Protein AF-A0A9D2PGV9-F1 (afdb_monomer_lite)

Radius of gyration: 32.53 Å; chains: 1; bounding box: 82×82×86 Å

Organism: NCBI:txid2838462

Secondary structure (DSSP, 8-state):
------------------------GGGSS--S--EEEEEE--TT--GGGGGGGGGG-TTEEEEE---S---HHHHHHHHHHHHHHHHTT-SEEEEEEETHHHHHHHHHHTTS--S-EEEES----HHHHHHHHHHHHT--HHHHHHHSEEE-TTS-EEEHHHHHHHHHS-----S-EEEEEETT-SSS-HHHHHHHHHHTTEEEEEETT--SS--SHHHHHHHHHHHHHHHS-HHHHHHHTT--EEEE--GGGHHHHHHHHHHHHHHTTT-SS-----TTTSS-HHHHHHHHHTT-EEEEEETTEEEEEEEEES---GGGGGS--SS---GGGEEEEEEEEE-GGGTTSSHHHHHHHHHHHHHHHTT--EEEEEEETT-HHHHHHHHHTT-EEEEEEEEEETTTEEEEEEEEEEE--

pLDDT: mean 88.24, std 18.07, range [26.83, 98.62]

Structure (mmCIF, N/CA/C/O backbone):
data_AF-A0A9D2PGV9-F1
#
_entry.id   AF-A0A9D2PGV9-F1
#
loop_
_atom_site.group_PDB
_atom_site.id
_atom_site.type_symbol
_atom_site.label_atom_id
_atom_site.label_alt_id
_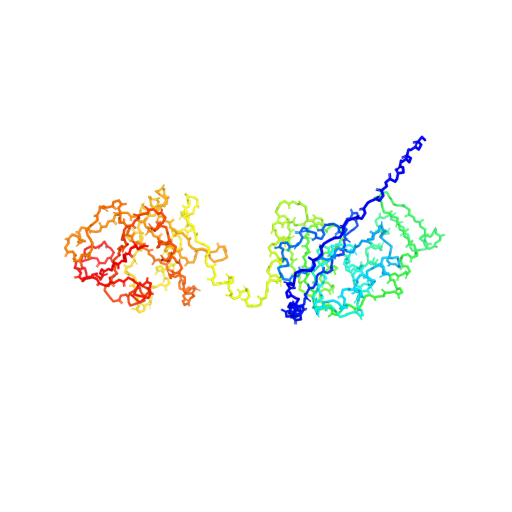atom_site.label_comp_id
_atom_site.label_asym_id
_atom_site.label_entity_id
_atom_site.label_seq_id
_atom_site.pdbx_PDB_ins_code
_atom_site.Cartn_x
_atom_site.Cartn_y
_atom_site.Cartn_z
_atom_site.occupancy
_atom_site.B_iso_or_equiv
_atom_site.auth_seq_id
_atom_site.auth_comp_id
_atom_site.auth_asym_id
_atom_site.auth_atom_id
_atom_site.pdbx_PDB_model_num
ATOM 1 N N . MET A 1 1 ? 49.518 -32.849 5.046 1.00 39.25 1 MET A N 1
ATOM 2 C CA . MET A 1 1 ? 49.726 -33.130 6.481 1.00 39.25 1 MET A CA 1
ATOM 3 C C . MET A 1 1 ? 48.412 -33.702 6.981 1.00 39.25 1 MET A C 1
ATOM 5 O O . MET A 1 1 ? 47.546 -32.975 7.444 1.00 39.25 1 MET A O 1
ATOM 9 N N . GLU A 1 2 ? 48.225 -34.984 6.690 1.00 28.61 2 GLU A N 1
ATOM 10 C CA . GLU A 1 2 ? 47.054 -35.781 7.049 1.00 28.61 2 GLU A CA 1
ATOM 11 C C . GLU A 1 2 ? 47.125 -36.158 8.531 1.00 28.61 2 GLU A C 1
ATOM 13 O O . GLU A 1 2 ? 48.219 -36.362 9.067 1.00 28.61 2 GLU A O 1
ATOM 18 N N . ARG A 1 3 ? 45.969 -36.295 9.181 1.00 29.06 3 ARG A N 1
ATOM 19 C CA . ARG A 1 3 ? 45.821 -37.140 10.369 1.00 29.06 3 ARG A CA 1
ATOM 20 C C . ARG A 1 3 ? 44.488 -37.876 10.301 1.00 29.06 3 ARG A C 1
ATOM 22 O O . ARG A 1 3 ? 43.450 -37.322 10.643 1.00 29.06 3 ARG A O 1
ATOM 29 N N . GLU A 1 4 ? 44.567 -39.131 9.878 1.00 28.28 4 GLU A N 1
ATOM 30 C CA . GLU A 1 4 ? 43.680 -40.199 10.332 1.00 28.28 4 GLU A CA 1
ATOM 31 C C . GLU A 1 4 ? 43.954 -40.510 11.813 1.00 28.28 4 GLU A C 1
ATOM 33 O O . GLU A 1 4 ? 45.106 -40.459 12.248 1.00 28.28 4 GLU A O 1
ATOM 38 N N . TYR A 1 5 ? 42.921 -40.913 12.558 1.00 28.92 5 TYR A N 1
ATOM 39 C CA . TYR A 1 5 ? 43.055 -41.859 13.670 1.00 28.92 5 TYR A CA 1
ATOM 40 C C . TYR A 1 5 ? 41.865 -42.831 13.674 1.00 28.92 5 TYR A C 1
ATOM 42 O O . TYR A 1 5 ? 40.708 -42.438 13.546 1.00 28.92 5 TYR A O 1
ATOM 50 N N . PHE A 1 6 ? 42.216 -44.111 13.790 1.00 28.41 6 PHE A N 1
ATOM 51 C CA . PHE A 1 6 ? 41.394 -45.319 13.734 1.00 28.41 6 PHE A CA 1
ATOM 52 C C . PHE A 1 6 ? 40.616 -45.621 15.037 1.00 28.41 6 PHE A C 1
ATOM 54 O O . PHE A 1 6 ? 41.119 -45.344 16.120 1.00 28.41 6 PHE A O 1
ATOM 61 N N . LEU A 1 7 ? 39.467 -46.305 14.860 1.00 26.83 7 LEU A N 1
ATOM 62 C CA . LEU A 1 7 ? 38.834 -47.405 15.638 1.00 26.83 7 LEU A CA 1
ATOM 63 C C . LEU A 1 7 ? 38.710 -47.284 17.179 1.00 26.83 7 LEU A C 1
ATOM 65 O O . LEU A 1 7 ? 39.669 -47.057 17.900 1.00 26.83 7 LEU A O 1
ATOM 69 N N . THR A 1 8 ? 37.564 -47.616 17.780 1.00 27.75 8 THR A N 1
ATOM 70 C CA . THR A 1 8 ? 37.134 -49.018 17.965 1.00 27.75 8 THR A CA 1
ATOM 71 C C . THR A 1 8 ? 35.694 -49.113 18.486 1.00 27.75 8 THR A C 1
ATOM 73 O O . THR A 1 8 ? 35.186 -48.242 19.184 1.00 27.75 8 THR A O 1
ATOM 76 N N . THR A 1 9 ? 35.056 -50.213 18.099 1.00 29.92 9 THR A N 1
ATOM 77 C CA . THR A 1 9 ? 33.737 -50.716 18.486 1.00 29.92 9 THR A CA 1
ATOM 78 C C . THR A 1 9 ? 33.692 -51.228 19.922 1.00 29.92 9 THR A C 1
ATOM 80 O O . THR A 1 9 ? 34.588 -51.977 20.293 1.00 29.92 9 THR A O 1
ATOM 83 N N . ASP A 1 10 ? 32.579 -51.007 20.627 1.00 29.39 10 ASP A N 1
ATOM 84 C CA . ASP A 1 10 ? 32.084 -51.960 21.625 1.00 29.39 10 ASP A CA 1
ATOM 85 C C . ASP A 1 10 ? 30.551 -52.021 21.626 1.00 29.39 10 ASP A C 1
ATOM 87 O O . ASP A 1 10 ? 29.846 -51.013 21.672 1.00 29.39 10 ASP A O 1
ATOM 91 N N . ARG A 1 11 ? 30.047 -53.255 21.523 1.00 30.45 11 ARG A N 1
ATOM 92 C CA . ARG A 1 11 ? 28.639 -53.638 21.653 1.00 30.45 11 ARG A CA 1
ATOM 93 C C . ARG A 1 11 ? 28.336 -53.900 23.123 1.00 30.45 11 ARG A C 1
ATOM 95 O O . ARG A 1 11 ? 28.964 -54.780 23.700 1.00 30.45 11 ARG A O 1
ATOM 102 N N . ILE A 1 12 ? 27.274 -53.303 23.656 1.00 32.81 12 ILE A N 1
ATOM 103 C CA . ILE A 1 12 ? 26.485 -53.898 24.744 1.00 32.81 12 ILE A CA 1
ATOM 104 C C . ILE A 1 12 ? 25.011 -53.622 24.434 1.00 32.81 12 ILE A C 1
ATOM 106 O O . ILE A 1 12 ? 24.613 -52.472 24.282 1.00 32.81 12 ILE A O 1
ATOM 110 N N . GLY A 1 13 ? 24.222 -54.685 24.283 1.00 29.33 13 GLY A N 1
ATOM 111 C CA . GLY A 1 13 ? 22.770 -54.608 24.142 1.00 29.33 13 GLY A CA 1
ATOM 112 C C . GLY A 1 13 ? 22.068 -54.885 25.467 1.00 29.33 13 GLY A C 1
ATOM 113 O O . GLY A 1 13 ? 22.537 -55.731 26.218 1.00 29.33 13 GLY A O 1
ATOM 114 N N . PHE A 1 14 ? 20.943 -54.207 25.695 1.00 30.12 14 PHE A N 1
ATOM 115 C CA . PHE A 1 14 ? 19.831 -54.571 26.587 1.00 30.12 14 PHE A CA 1
ATOM 116 C C . PHE A 1 14 ? 18.592 -53.826 26.048 1.00 30.12 14 PHE A C 1
ATOM 118 O O . PHE A 1 14 ? 18.640 -52.618 25.856 1.00 30.12 14 PHE A O 1
ATOM 125 N N . SER A 1 15 ? 17.669 -54.557 25.417 1.00 30.33 15 SER A N 1
ATOM 126 C CA . SER A 1 15 ? 16.340 -54.937 25.937 1.00 30.33 15 SER A CA 1
ATOM 127 C C . SER A 1 15 ? 15.277 -53.835 25.824 1.00 30.33 15 SER A C 1
ATOM 129 O O . SER A 1 15 ? 15.191 -52.953 26.666 1.00 30.33 15 SER A O 1
ATOM 131 N N . ASP A 1 16 ? 14.504 -53.942 24.740 1.00 32.88 16 ASP A N 1
ATOM 132 C CA . ASP A 1 16 ? 13.035 -53.913 24.670 1.00 32.88 16 ASP A CA 1
ATOM 133 C C . ASP A 1 16 ? 12.286 -53.161 25.787 1.00 32.88 16 ASP A C 1
ATOM 135 O O . ASP A 1 16 ? 12.111 -53.689 26.881 1.00 32.88 16 ASP A O 1
ATOM 139 N N . GLU A 1 17 ? 11.746 -51.982 25.465 1.00 30.89 17 GLU A N 1
ATOM 140 C CA . GLU A 1 17 ? 10.467 -51.549 26.023 1.00 30.89 17 GLU A CA 1
ATOM 141 C C . GLU A 1 17 ? 9.723 -50.632 25.038 1.00 30.89 17 GLU A C 1
ATOM 143 O O . GLU A 1 17 ? 10.207 -49.599 24.579 1.00 30.89 17 GLU A O 1
ATOM 148 N N . ARG A 1 18 ? 8.534 -51.113 24.679 1.00 36.41 18 ARG A N 1
ATOM 149 C CA . ARG A 1 18 ? 7.524 -50.559 23.777 1.00 36.41 18 ARG A CA 1
ATOM 150 C C . ARG A 1 18 ? 7.248 -49.081 24.040 1.00 36.41 18 ARG A C 1
ATOM 152 O O . ARG A 1 18 ? 6.851 -48.736 25.147 1.00 36.41 18 ARG A O 1
ATOM 159 N N . LEU A 1 19 ? 7.257 -48.271 22.986 1.00 32.19 19 LEU A N 1
ATOM 160 C CA . LEU A 1 19 ? 6.469 -47.042 22.919 1.00 32.19 19 LEU A CA 1
ATOM 161 C C . LEU A 1 19 ? 5.886 -46.905 21.510 1.00 32.19 19 LEU A C 1
ATOM 163 O O . LEU A 1 19 ? 6.586 -47.068 20.512 1.00 32.19 19 LEU A O 1
ATOM 167 N N . ASN A 1 20 ? 4.570 -46.699 21.491 1.00 30.77 20 ASN A N 1
ATOM 168 C CA . ASN A 1 20 ? 3.697 -46.548 20.335 1.00 30.77 20 ASN A CA 1
ATOM 169 C C . ASN A 1 20 ? 4.327 -45.705 19.227 1.00 30.77 20 ASN A C 1
ATOM 171 O O . ASN A 1 20 ? 4.682 -44.550 19.441 1.00 30.77 20 ASN A O 1
ATOM 175 N N . THR A 1 21 ? 4.368 -46.267 18.023 1.00 30.58 21 THR A N 1
ATOM 176 C CA . THR A 1 21 ? 4.355 -45.471 16.798 1.00 30.58 21 THR A CA 1
ATOM 177 C C . THR A 1 21 ? 2.890 -45.247 16.455 1.00 30.58 21 THR A C 1
ATOM 179 O O . THR A 1 21 ? 2.286 -46.013 15.709 1.00 30.58 21 THR A O 1
ATOM 182 N N . ASP A 1 22 ? 2.301 -44.223 17.073 1.00 31.67 22 ASP A N 1
ATOM 183 C CA . ASP A 1 22 ? 1.166 -43.557 16.450 1.00 31.67 22 ASP A CA 1
ATOM 184 C C . ASP A 1 22 ? 1.729 -42.950 15.162 1.00 31.67 22 ASP A C 1
ATOM 186 O O . ASP A 1 22 ? 2.581 -42.059 15.187 1.00 31.67 22 ASP A O 1
ATOM 190 N N . LEU A 1 23 ? 1.364 -43.577 14.044 1.00 36.91 23 LEU A N 1
ATOM 191 C CA . LEU A 1 23 ? 1.584 -43.057 12.708 1.00 36.91 23 LEU A CA 1
ATOM 192 C C . LEU A 1 23 ? 0.941 -41.676 12.680 1.00 36.91 23 LEU A C 1
ATOM 194 O O . LEU A 1 23 ? -0.271 -41.532 12.821 1.00 36.91 23 LEU A O 1
ATOM 198 N N . ASP A 1 24 ? 1.802 -40.675 12.603 1.00 33.28 24 ASP A N 1
ATOM 199 C CA . ASP A 1 24 ? 1.433 -39.281 12.520 1.00 33.28 24 ASP A CA 1
ATOM 200 C C . ASP A 1 24 ? 0.812 -39.029 11.139 1.00 33.28 24 ASP A C 1
ATOM 202 O O . ASP A 1 24 ? 1.490 -38.660 10.182 1.00 33.28 24 ASP A O 1
ATOM 206 N N . ASP A 1 25 ? -0.498 -39.263 11.048 1.00 34.81 25 ASP A N 1
ATOM 207 C CA . ASP A 1 25 ? -1.384 -38.860 9.948 1.00 34.81 25 ASP A CA 1
ATOM 208 C C . ASP A 1 25 ? -1.527 -37.317 9.850 1.00 34.81 25 ASP A C 1
ATOM 210 O O . ASP A 1 25 ? -2.431 -36.811 9.190 1.00 34.81 25 ASP A O 1
ATOM 214 N N . SER A 1 26 ? -0.639 -36.520 10.466 1.00 34.84 26 SER A N 1
ATOM 215 C CA . SER A 1 26 ? -0.667 -35.049 10.372 1.00 34.84 26 SER A CA 1
ATOM 216 C C . SER A 1 26 ? 0.062 -34.463 9.154 1.00 34.84 26 SER A C 1
ATOM 218 O O . SER A 1 26 ? 0.102 -33.243 8.986 1.00 34.84 26 SER A O 1
ATOM 220 N N . ALA A 1 27 ? 0.590 -35.294 8.248 1.00 36.31 27 ALA A N 1
ATOM 221 C CA . ALA A 1 27 ? 1.218 -34.818 7.010 1.00 36.31 27 ALA A CA 1
ATOM 222 C C . ALA A 1 27 ? 0.226 -34.526 5.859 1.00 36.31 27 ALA A C 1
ATOM 224 O O . ALA A 1 27 ? 0.633 -33.944 4.853 1.00 36.31 27 ALA A O 1
ATOM 225 N N . GLU A 1 28 ? -1.059 -34.877 5.991 1.00 33.69 28 GLU A N 1
ATOM 226 C CA . GLU A 1 28 ? -2.076 -34.671 4.939 1.00 33.69 28 GLU A CA 1
ATOM 227 C C . GLU A 1 28 ? -3.104 -33.564 5.243 1.00 33.69 28 GLU A C 1
ATOM 229 O O . GLU A 1 28 ? -4.030 -33.353 4.465 1.00 33.69 28 GLU A O 1
ATOM 234 N N . GLU A 1 29 ? -2.907 -32.765 6.298 1.00 35.41 29 GLU A N 1
ATOM 235 C CA . GLU A 1 29 ? -3.833 -31.681 6.680 1.00 35.41 29 GLU A CA 1
ATOM 236 C C . GLU A 1 29 ? -3.207 -30.271 6.609 1.00 35.41 29 GLU A C 1
ATOM 238 O O . GLU A 1 29 ? -3.432 -29.410 7.458 1.00 35.41 29 GLU A O 1
ATOM 243 N N . GLN A 1 30 ? -2.420 -29.998 5.557 1.00 40.44 30 GLN A N 1
ATOM 244 C CA . GLN A 1 30 ? -1.922 -28.644 5.247 1.00 40.44 30 GLN A CA 1
ATOM 245 C C . GLN A 1 30 ? -1.895 -28.288 3.745 1.00 40.44 30 GLN A C 1
ATOM 247 O O . GLN A 1 30 ? -1.122 -27.430 3.323 1.00 40.44 30 GLN A O 1
ATOM 252 N N . SER A 1 31 ? -2.761 -28.877 2.911 1.00 37.41 31 SER A N 1
ATOM 253 C CA . SER A 1 31 ? -2.925 -28.445 1.509 1.00 37.41 31 SER A CA 1
ATOM 254 C C . SER A 1 31 ? -3.973 -27.329 1.346 1.00 37.41 31 SER A C 1
ATOM 256 O O . SER A 1 31 ? -4.848 -27.397 0.480 1.00 37.41 31 SER A O 1
ATOM 258 N N . ALA A 1 32 ? -3.896 -26.279 2.166 1.00 48.00 32 ALA A N 1
ATOM 259 C CA . ALA A 1 32 ? -4.418 -24.988 1.727 1.00 48.00 32 ALA A CA 1
ATOM 260 C C . ALA A 1 32 ? -3.487 -24.512 0.600 1.00 48.00 32 ALA A C 1
ATOM 262 O O . ALA A 1 32 ? -2.272 -24.483 0.797 1.00 48.00 32 ALA A O 1
ATOM 263 N N . GLY A 1 33 ? -4.030 -24.246 -0.592 1.00 62.84 33 GLY A N 1
ATOM 264 C CA . GLY A 1 33 ? -3.254 -23.895 -1.783 1.00 62.84 33 GLY A CA 1
ATOM 265 C C . GLY A 1 33 ? -2.183 -22.852 -1.479 1.00 62.84 33 GLY A C 1
ATOM 266 O O . GLY A 1 33 ? -2.503 -21.735 -1.085 1.00 62.84 33 GLY A O 1
ATOM 267 N N . ARG A 1 34 ? -0.909 -23.237 -1.598 1.00 87.00 34 ARG A N 1
ATOM 268 C CA . ARG A 1 34 ? 0.209 -22.319 -1.384 1.00 87.00 34 ARG A CA 1
ATOM 269 C C . ARG A 1 34 ? 0.316 -21.371 -2.573 1.00 87.00 34 ARG A C 1
ATOM 271 O O . ARG A 1 34 ? 0.184 -21.811 -3.718 1.00 87.00 34 ARG A O 1
ATOM 278 N N . ASN A 1 35 ? 0.633 -20.112 -2.293 1.00 93.44 35 ASN A N 1
ATOM 279 C CA . ASN A 1 35 ? 0.838 -19.074 -3.298 1.00 93.44 35 ASN A CA 1
ATOM 280 C C . ASN A 1 35 ? 2.314 -18.680 -3.333 1.00 93.44 35 ASN A C 1
ATOM 282 O O . ASN A 1 35 ? 2.973 -18.677 -2.289 1.00 93.44 35 ASN A O 1
ATOM 286 N N . ALA A 1 36 ? 2.828 -18.327 -4.508 1.00 96.19 36 ALA A N 1
ATOM 287 C CA . ALA A 1 36 ? 4.195 -17.848 -4.654 1.00 96.19 36 ALA A CA 1
ATOM 288 C C . ALA A 1 36 ? 4.289 -16.571 -5.482 1.00 96.19 36 ALA A C 1
ATOM 290 O O . ALA A 1 36 ? 3.494 -16.334 -6.386 1.00 96.19 36 ALA A O 1
ATOM 291 N N . VAL A 1 37 ? 5.295 -15.763 -5.167 1.00 97.50 37 VAL A N 1
ATOM 292 C CA . VAL A 1 37 ? 5.731 -14.636 -5.981 1.00 97.50 37 VAL A CA 1
ATOM 293 C C . VAL A 1 37 ? 7.115 -14.946 -6.532 1.00 97.50 37 VAL A C 1
ATOM 295 O O . VAL A 1 37 ? 8.057 -15.157 -5.764 1.00 97.50 37 VAL A O 1
ATOM 298 N N . LEU A 1 38 ? 7.263 -14.937 -7.854 1.00 98.25 38 LEU A N 1
ATOM 299 C CA . LEU A 1 38 ? 8.574 -14.945 -8.498 1.00 98.25 38 LEU A CA 1
ATOM 300 C C . LEU A 1 38 ? 9.091 -13.513 -8.618 1.00 98.25 38 LEU A C 1
ATOM 302 O O . LEU A 1 38 ? 8.429 -12.663 -9.208 1.00 98.25 38 LEU A O 1
ATOM 306 N N . TYR A 1 39 ? 10.284 -13.255 -8.090 1.00 98.50 39 TYR A N 1
ATOM 307 C CA . TYR A 1 39 ? 10.971 -11.976 -8.223 1.00 98.50 39 TYR A CA 1
ATOM 308 C C . TYR A 1 39 ? 12.064 -12.042 -9.293 1.00 98.50 39 TYR A C 1
ATOM 310 O O . TYR A 1 39 ? 12.967 -12.879 -9.213 1.00 98.50 39 TYR A O 1
ATOM 318 N N . ILE A 1 40 ? 11.993 -11.136 -10.268 1.00 98.56 40 ILE A N 1
ATOM 319 C CA . ILE A 1 40 ? 12.928 -11.021 -11.392 1.00 98.56 40 ILE A CA 1
ATOM 320 C C . ILE A 1 40 ? 13.596 -9.641 -11.314 1.00 98.56 40 ILE A C 1
ATOM 322 O O . ILE A 1 40 ? 12.941 -8.603 -11.440 1.00 98.56 40 ILE A O 1
ATOM 326 N N . HIS A 1 41 ? 14.900 -9.627 -11.045 1.00 97.12 41 HIS A N 1
ATOM 327 C CA . HIS A 1 41 ? 15.623 -8.409 -10.683 1.00 97.12 41 HIS A CA 1
ATOM 328 C C . HIS A 1 41 ? 15.999 -7.528 -11.886 1.00 97.12 41 HIS A C 1
ATOM 330 O O . HIS A 1 41 ? 16.007 -7.945 -13.042 1.00 97.12 41 HIS A O 1
ATOM 336 N N . GLY A 1 42 ? 16.332 -6.270 -11.608 1.00 95.06 42 GLY A N 1
ATOM 337 C CA . GLY A 1 42 ? 16.858 -5.357 -12.621 1.00 95.06 42 GLY A CA 1
ATOM 338 C C . GLY A 1 42 ? 18.336 -5.601 -12.934 1.00 95.06 42 GLY A C 1
ATOM 339 O O . GLY A 1 42 ? 19.002 -6.434 -12.310 1.00 95.06 42 GLY A O 1
ATOM 340 N N . LYS A 1 43 ? 18.859 -4.805 -13.869 1.00 91.81 43 LYS A N 1
ATOM 341 C CA . LYS A 1 43 ? 20.279 -4.784 -14.219 1.00 91.81 43 LYS A CA 1
ATOM 342 C C . LYS A 1 43 ? 21.114 -4.399 -12.997 1.00 91.81 43 LYS A C 1
ATOM 344 O O . LYS A 1 43 ? 20.806 -3.417 -12.324 1.00 91.81 43 LYS A O 1
ATOM 349 N N . GLY A 1 44 ? 22.161 -5.174 -12.712 1.00 89.94 44 GLY A N 1
ATOM 350 C CA . GLY A 1 44 ? 23.019 -4.982 -11.534 1.00 89.94 44 GLY A CA 1
ATOM 351 C C . GLY A 1 44 ? 22.370 -5.342 -10.190 1.00 89.94 44 GLY A C 1
ATOM 352 O O . GLY A 1 44 ? 23.003 -5.147 -9.153 1.00 89.94 44 GLY A O 1
ATOM 353 N N . GLY A 1 45 ? 21.134 -5.851 -10.203 1.00 91.62 45 GLY A N 1
ATOM 354 C CA . GLY A 1 45 ? 20.444 -6.355 -9.019 1.00 91.62 45 GLY A CA 1
ATOM 355 C C . GLY A 1 45 ? 20.793 -7.808 -8.696 1.00 91.62 45 GLY A C 1
ATOM 356 O O . GLY A 1 45 ? 21.694 -8.406 -9.285 1.00 91.62 45 GLY A O 1
ATOM 357 N N . SER A 1 46 ? 20.060 -8.389 -7.747 1.00 94.25 46 SER A N 1
ATOM 358 C CA . SER A 1 46 ? 20.237 -9.783 -7.329 1.00 94.25 46 SER A CA 1
ATOM 359 C C . SER A 1 46 ? 18.919 -10.428 -6.918 1.00 94.25 46 SER A C 1
ATOM 361 O O . SER A 1 46 ? 18.038 -9.775 -6.358 1.00 94.25 46 SER A O 1
ATOM 363 N N . HIS A 1 47 ? 18.819 -11.748 -7.091 1.00 95.25 47 HIS A N 1
ATOM 364 C CA . HIS A 1 47 ? 17.716 -12.556 -6.569 1.00 95.25 47 HIS A CA 1
ATOM 365 C C . HIS A 1 47 ? 17.473 -12.360 -5.061 1.00 95.25 47 HIS A C 1
ATOM 367 O O . HIS A 1 47 ? 16.343 -12.506 -4.600 1.00 95.25 47 HIS A O 1
ATOM 373 N N . LEU A 1 48 ? 18.508 -12.000 -4.291 1.00 94.81 48 LEU A N 1
ATOM 374 C CA . LEU A 1 48 ? 18.415 -11.756 -2.848 1.00 94.81 48 LEU A CA 1
ATOM 375 C C . LEU A 1 48 ? 17.555 -10.537 -2.495 1.00 94.81 48 LEU A C 1
ATOM 377 O O . LEU A 1 48 ? 16.991 -10.479 -1.402 1.00 94.81 48 LEU A O 1
ATOM 381 N N . GLU A 1 49 ? 17.407 -9.583 -3.416 1.00 93.62 49 GLU A N 1
ATOM 382 C CA . GLU A 1 49 ? 16.543 -8.416 -3.223 1.00 93.62 49 GLU A CA 1
ATOM 383 C C . GLU A 1 49 ? 15.073 -8.806 -3.058 1.00 93.62 49 GLU A C 1
ATOM 385 O O . GLU A 1 49 ? 14.314 -8.036 -2.477 1.00 93.62 49 GLU A O 1
ATOM 390 N N . ALA A 1 50 ? 14.678 -10.011 -3.488 1.00 94.06 50 ALA A N 1
ATOM 391 C CA . ALA A 1 50 ? 13.352 -10.571 -3.249 1.00 94.06 50 ALA A CA 1
ATOM 392 C C . ALA A 1 50 ? 12.910 -10.412 -1.783 1.00 94.06 50 ALA A C 1
ATOM 394 O O . ALA A 1 50 ? 11.754 -10.096 -1.504 1.00 94.06 50 ALA A O 1
ATOM 395 N N . GLU A 1 51 ? 13.839 -10.563 -0.834 1.00 91.50 51 GLU A N 1
ATOM 396 C CA . GLU A 1 51 ? 13.541 -10.512 0.597 1.00 91.50 51 GLU A CA 1
ATOM 397 C C . GLU A 1 51 ? 12.944 -9.168 1.042 1.00 91.50 51 GLU A C 1
ATOM 399 O O . GLU A 1 51 ? 12.100 -9.131 1.941 1.00 91.50 51 GLU A O 1
ATOM 404 N N . GLN A 1 52 ? 13.294 -8.060 0.378 1.00 90.88 52 GLN A N 1
ATOM 405 C CA . GLN A 1 52 ? 12.771 -6.738 0.737 1.00 90.88 52 GLN A CA 1
ATOM 406 C C . GLN A 1 52 ? 11.249 -6.633 0.547 1.00 90.88 52 GLN A C 1
ATOM 408 O O . GLN A 1 52 ? 10.586 -5.852 1.236 1.00 90.88 52 GLN A O 1
ATOM 413 N N . TYR A 1 53 ? 10.692 -7.446 -0.354 1.00 92.12 53 TYR A N 1
ATOM 414 C CA . TYR A 1 53 ? 9.275 -7.461 -0.700 1.00 92.12 53 TYR A CA 1
ATOM 415 C C . TYR A 1 53 ? 8.453 -8.429 0.151 1.00 92.12 53 TYR A C 1
ATOM 417 O O . TYR A 1 53 ? 7.224 -8.334 0.152 1.00 92.12 53 TYR A O 1
ATOM 425 N N . ARG A 1 54 ? 9.094 -9.320 0.926 1.00 91.00 54 ARG A N 1
ATOM 426 C CA . ARG A 1 54 ? 8.402 -10.339 1.737 1.00 91.00 54 ARG A CA 1
ATOM 427 C C . ARG A 1 54 ? 7.359 -9.721 2.669 1.00 91.00 54 ARG A C 1
ATOM 429 O O . ARG A 1 54 ? 6.234 -10.200 2.759 1.00 91.00 54 ARG A O 1
ATOM 436 N N . LYS A 1 55 ? 7.703 -8.601 3.312 1.00 88.19 55 LYS A N 1
ATOM 437 C CA . LYS A 1 55 ? 6.810 -7.846 4.214 1.00 88.19 55 LYS A CA 1
ATOM 438 C C . LYS A 1 55 ? 5.541 -7.298 3.533 1.00 88.19 55 LYS A C 1
ATOM 440 O O . LYS A 1 55 ? 4.609 -6.911 4.236 1.00 88.19 55 LYS A O 1
ATOM 445 N N . ASN A 1 56 ? 5.528 -7.215 2.201 1.00 91.00 56 ASN A N 1
ATOM 446 C CA . ASN A 1 56 ? 4.423 -6.684 1.401 1.00 91.00 56 ASN A CA 1
ATOM 447 C C . ASN A 1 56 ? 3.586 -7.794 0.737 1.00 91.00 56 ASN A C 1
ATOM 449 O O . ASN A 1 56 ? 2.562 -7.474 0.147 1.00 91.00 56 ASN A O 1
ATOM 453 N N . CYS A 1 57 ? 3.993 -9.066 0.842 1.00 90.19 57 CYS A N 1
ATOM 454 C CA . CYS A 1 57 ? 3.328 -10.207 0.199 1.00 90.19 57 CYS A CA 1
ATOM 455 C C . CYS A 1 57 ? 2.874 -11.250 1.247 1.00 90.19 57 CYS A C 1
ATOM 457 O O . CYS A 1 57 ? 3.376 -12.377 1.253 1.00 90.19 57 CYS A O 1
ATOM 459 N N . PRO A 1 58 ? 1.988 -10.891 2.200 1.00 86.75 58 PRO A N 1
ATOM 460 C CA . PRO A 1 58 ? 1.519 -11.837 3.210 1.00 86.75 58 PRO A CA 1
ATOM 461 C C . PRO A 1 58 ? 0.793 -13.017 2.551 1.00 86.75 58 PRO A C 1
ATOM 463 O O . PRO A 1 58 ? 0.008 -12.836 1.627 1.00 86.75 58 PRO A O 1
ATOM 466 N N . GLY A 1 59 ? 1.061 -14.237 3.020 1.00 87.94 59 GLY A N 1
ATOM 467 C CA . GLY A 1 59 ? 0.454 -15.452 2.460 1.00 87.94 59 GLY A CA 1
ATOM 468 C C . GLY A 1 59 ? 1.100 -15.967 1.168 1.00 87.94 59 GLY A C 1
ATOM 469 O O . GLY A 1 59 ? 0.613 -16.949 0.613 1.00 87.94 59 GLY A O 1
ATOM 470 N N . PHE A 1 60 ? 2.197 -15.352 0.716 1.00 92.62 60 PHE A N 1
ATOM 471 C CA . PHE A 1 60 ? 2.987 -15.818 -0.420 1.00 92.62 60 PHE A CA 1
ATOM 472 C C . PHE A 1 60 ? 4.400 -16.226 0.004 1.00 92.62 60 PHE A C 1
ATOM 474 O O . PHE A 1 60 ? 5.066 -15.526 0.773 1.00 92.62 60 PHE A O 1
ATOM 481 N N . ASP A 1 61 ? 4.893 -17.320 -0.570 1.00 95.31 61 ASP A N 1
ATOM 482 C CA . ASP A 1 61 ? 6.322 -17.618 -0.593 1.00 95.31 61 ASP A CA 1
ATOM 483 C C . ASP A 1 61 ? 6.996 -16.778 -1.686 1.00 95.31 61 ASP A C 1
ATOM 485 O O . ASP A 1 61 ? 6.502 -16.696 -2.807 1.00 95.31 61 ASP A O 1
ATOM 489 N N . ILE A 1 62 ? 8.131 -16.142 -1.388 1.00 95.62 62 ILE A N 1
ATOM 490 C CA . ILE A 1 62 ? 8.854 -15.327 -2.373 1.00 95.62 62 ILE A CA 1
ATOM 491 C C . ILE A 1 62 ? 10.101 -16.050 -2.879 1.00 95.62 62 ILE A C 1
ATOM 493 O O . ILE A 1 62 ? 10.899 -16.564 -2.091 1.00 95.62 62 ILE A O 1
ATOM 497 N N . ILE A 1 63 ? 10.253 -16.095 -4.202 1.00 97.88 63 ILE A N 1
ATOM 498 C CA . ILE A 1 63 ? 11.305 -16.833 -4.899 1.00 97.88 63 ILE A CA 1
ATOM 499 C C . ILE A 1 63 ? 12.055 -15.858 -5.805 1.00 97.88 63 ILE A C 1
ATOM 501 O O . ILE A 1 63 ? 11.539 -15.444 -6.840 1.00 97.88 63 ILE A O 1
ATOM 505 N N . GLY A 1 64 ? 13.279 -15.491 -5.430 1.00 97.62 64 GLY A N 1
ATOM 506 C CA . GLY A 1 64 ? 14.167 -14.731 -6.308 1.00 97.62 64 GLY A CA 1
ATOM 507 C C . GLY A 1 64 ? 14.743 -15.618 -7.410 1.00 97.62 64 GLY A C 1
ATOM 508 O O . GLY A 1 64 ? 15.290 -16.682 -7.116 1.00 97.62 64 GLY A O 1
ATOM 509 N N . VAL A 1 65 ? 14.645 -15.185 -8.668 1.00 97.62 65 VAL A N 1
ATOM 510 C CA . VAL A 1 65 ? 15.283 -15.873 -9.797 1.00 97.62 65 VAL A CA 1
ATOM 511 C C . VAL A 1 65 ? 16.738 -15.428 -9.900 1.00 97.62 65 VAL A C 1
ATOM 513 O O . VAL A 1 65 ? 17.013 -14.252 -10.107 1.00 97.62 65 VAL A O 1
ATOM 516 N N . ASP A 1 66 ? 17.658 -16.378 -9.758 1.00 95.69 66 ASP A N 1
ATOM 517 C CA . ASP A 1 66 ? 19.098 -16.128 -9.809 1.00 95.69 66 ASP A CA 1
ATOM 518 C C . ASP A 1 66 ? 19.648 -16.272 -11.231 1.00 95.69 66 ASP A C 1
ATOM 520 O O . ASP A 1 66 ? 19.708 -17.387 -11.755 1.00 95.69 66 ASP A O 1
ATOM 524 N N . TYR A 1 67 ? 20.035 -15.159 -11.853 1.00 94.44 67 TYR A N 1
ATOM 525 C CA . TYR A 1 67 ? 20.770 -15.123 -13.118 1.00 94.44 67 TYR A CA 1
ATOM 526 C C . TYR A 1 67 ? 21.873 -14.061 -13.061 1.00 94.44 67 TYR A C 1
ATOM 528 O O . TYR A 1 67 ? 21.736 -13.029 -12.414 1.00 94.44 67 TYR A O 1
ATOM 536 N N . GLU A 1 68 ? 22.987 -14.326 -13.744 1.00 88.50 68 GLU A N 1
ATOM 537 C CA . GLU A 1 68 ? 24.207 -13.510 -13.626 1.00 88.50 68 GLU A CA 1
ATOM 538 C C . GLU A 1 68 ? 24.411 -12.526 -14.787 1.00 88.50 68 GLU A C 1
ATOM 540 O O . GLU A 1 68 ? 25.253 -11.634 -14.700 1.00 88.50 68 GLU A O 1
ATOM 545 N N . VAL A 1 69 ? 23.679 -12.698 -15.891 1.00 89.69 69 VAL A N 1
ATOM 546 C CA . VAL A 1 69 ? 23.872 -11.932 -17.130 1.00 89.69 69 VAL A CA 1
ATOM 547 C C . VAL A 1 69 ? 22.563 -11.331 -17.616 1.00 89.69 69 VAL A C 1
ATOM 549 O O . VAL A 1 69 ? 21.515 -11.956 -17.502 1.00 89.69 69 VAL A O 1
ATOM 552 N N . ASP A 1 70 ? 22.632 -10.155 -18.235 1.00 89.38 70 ASP A N 1
ATOM 553 C CA . ASP A 1 70 ? 21.468 -9.440 -18.776 1.00 89.38 70 ASP A CA 1
ATOM 554 C C . ASP A 1 70 ? 21.206 -9.791 -20.255 1.00 89.38 70 ASP A C 1
ATOM 556 O O . ASP A 1 70 ? 20.984 -8.918 -21.095 1.00 89.38 70 ASP A O 1
ATOM 560 N N . VAL A 1 71 ? 21.265 -11.084 -20.591 1.00 92.62 71 VAL A N 1
ATOM 561 C CA . VAL A 1 71 ? 21.134 -11.593 -21.966 1.00 92.62 71 VAL A CA 1
ATOM 562 C C . VAL A 1 71 ? 19.856 -12.429 -22.087 1.00 92.62 71 VAL A C 1
ATOM 564 O O . VAL A 1 71 ? 19.767 -13.484 -21.453 1.00 92.62 71 VAL A O 1
ATOM 567 N N . PRO A 1 72 ? 18.863 -12.024 -22.898 1.00 93.94 72 PRO A N 1
ATOM 568 C CA . PRO A 1 72 ? 17.507 -12.561 -22.794 1.00 93.94 72 PRO A CA 1
ATOM 569 C C . PRO A 1 72 ? 17.407 -14.055 -23.113 1.00 93.94 72 PRO A C 1
ATOM 571 O O . PRO A 1 72 ? 16.702 -14.763 -22.403 1.00 93.94 72 PRO A O 1
ATOM 574 N N . TRP A 1 73 ? 18.146 -14.564 -24.105 1.00 93.69 73 TRP A N 1
ATOM 575 C CA . TRP A 1 73 ? 18.147 -15.996 -24.440 1.00 93.69 73 TRP A CA 1
ATOM 576 C C . TRP A 1 73 ? 18.861 -16.874 -23.403 1.00 93.69 73 TRP A C 1
ATOM 578 O O . TRP A 1 73 ? 18.632 -18.076 -23.369 1.00 93.69 73 TRP A O 1
ATOM 588 N N . ILE A 1 74 ? 19.711 -16.298 -22.544 1.00 92.81 74 ILE A N 1
ATOM 589 C CA . ILE A 1 74 ? 20.326 -17.018 -21.416 1.00 92.81 74 ILE A CA 1
ATOM 590 C C . ILE A 1 74 ? 19.394 -16.972 -20.200 1.00 92.81 74 ILE A C 1
ATOM 592 O O . ILE A 1 74 ? 19.194 -17.973 -19.512 1.00 92.81 74 ILE A O 1
ATOM 596 N N . VAL A 1 75 ? 18.807 -15.802 -19.939 1.00 95.44 75 VAL A N 1
ATOM 597 C CA . VAL A 1 75 ? 17.911 -15.570 -18.801 1.00 95.44 75 VAL A CA 1
ATOM 598 C C . VAL A 1 75 ? 16.587 -16.331 -18.952 1.00 95.44 75 VAL A C 1
ATOM 600 O O . VAL A 1 75 ? 16.046 -16.806 -17.950 1.00 95.44 75 VAL A O 1
ATOM 603 N N . GLU A 1 76 ? 16.088 -16.505 -20.182 1.00 96.25 76 GLU A N 1
ATOM 604 C CA . GLU A 1 76 ? 14.828 -17.203 -20.477 1.00 96.25 76 GLU A CA 1
ATOM 605 C C . GLU A 1 76 ? 14.773 -18.603 -19.865 1.00 96.25 76 GLU A C 1
ATOM 607 O O . GLU A 1 76 ? 13.825 -18.926 -19.141 1.00 96.25 76 GLU A O 1
ATOM 612 N N . ASP A 1 77 ? 15.801 -19.418 -20.110 1.00 94.06 77 ASP A N 1
ATOM 613 C CA . ASP A 1 77 ? 15.864 -20.793 -19.611 1.00 94.06 77 ASP A CA 1
ATOM 614 C C . ASP A 1 77 ? 15.838 -20.830 -18.083 1.00 94.06 77 ASP A C 1
ATOM 616 O O . ASP A 1 77 ? 15.161 -21.668 -17.477 1.00 94.06 77 ASP A O 1
ATOM 620 N N . LYS A 1 78 ? 16.525 -19.880 -17.441 1.00 96.25 78 LYS A N 1
ATOM 621 C CA . LYS A 1 78 ? 16.599 -19.816 -15.985 1.00 96.25 78 LYS A CA 1
ATOM 622 C C . LYS A 1 78 ? 15.271 -19.405 -15.358 1.00 96.25 78 LYS A C 1
ATOM 624 O O . LYS A 1 78 ? 14.824 -20.057 -14.412 1.00 96.25 78 LYS A O 1
ATOM 629 N N . ILE A 1 79 ? 14.625 -18.363 -15.889 1.00 98.19 79 ILE A N 1
ATOM 630 C CA . ILE A 1 79 ? 13.305 -17.919 -15.423 1.00 98.19 79 ILE A CA 1
ATOM 631 C C . ILE A 1 79 ? 12.282 -19.046 -15.601 1.00 98.19 79 ILE A C 1
ATOM 633 O O . ILE A 1 79 ? 11.535 -19.348 -14.667 1.00 98.19 79 ILE A O 1
ATOM 637 N N . ARG A 1 80 ? 12.274 -19.711 -16.763 1.00 97.81 80 ARG A N 1
ATOM 638 C CA . ARG A 1 80 ? 11.352 -20.823 -17.030 1.00 97.81 80 ARG A CA 1
ATOM 639 C C . ARG A 1 80 ? 11.576 -22.004 -16.104 1.00 97.81 80 ARG A C 1
ATOM 641 O O . ARG A 1 80 ? 10.606 -22.531 -15.578 1.00 97.81 80 ARG A O 1
ATOM 648 N N . GLN A 1 81 ? 12.829 -22.374 -15.846 1.00 97.12 81 GLN A N 1
ATOM 649 C CA . GLN A 1 81 ? 13.140 -23.449 -14.910 1.00 97.12 81 GLN A CA 1
ATOM 650 C C . GLN A 1 81 ? 12.592 -23.155 -13.507 1.00 97.12 81 GLN A C 1
ATOM 652 O O . GLN A 1 81 ? 11.990 -24.030 -12.886 1.00 97.12 81 GLN A O 1
ATOM 657 N N . VAL A 1 82 ? 12.791 -21.935 -12.997 1.00 98.06 82 VAL A N 1
ATOM 658 C CA . VAL A 1 82 ? 12.287 -21.555 -11.667 1.00 98.06 82 VAL A CA 1
ATOM 659 C C . VAL A 1 82 ? 10.759 -21.543 -11.643 1.00 98.06 82 VAL A C 1
ATOM 661 O O . VAL A 1 82 ? 10.167 -22.046 -10.688 1.00 98.06 82 VAL A O 1
ATOM 664 N N . TYR A 1 83 ? 10.121 -21.034 -12.699 1.00 98.44 83 TYR A N 1
ATOM 665 C CA . TYR A 1 83 ? 8.667 -21.060 -12.828 1.00 98.44 83 TYR A CA 1
ATOM 666 C C . TYR A 1 83 ? 8.119 -22.492 -12.856 1.00 98.44 83 TYR A C 1
ATOM 668 O O . TYR A 1 83 ? 7.211 -22.804 -12.095 1.00 98.44 83 TYR A O 1
ATOM 676 N N . ASP A 1 84 ? 8.698 -23.384 -13.661 1.00 97.81 84 ASP A N 1
ATOM 677 C CA . ASP A 1 84 ? 8.245 -24.775 -13.788 1.00 97.81 84 ASP A CA 1
ATOM 678 C C . ASP A 1 84 ? 8.362 -25.543 -12.460 1.00 97.81 84 ASP A C 1
ATOM 680 O O . ASP A 1 84 ? 7.550 -26.416 -12.157 1.00 97.81 84 ASP A O 1
ATOM 684 N N . GLU A 1 85 ? 9.364 -25.227 -11.635 1.00 97.38 85 GLU A N 1
ATOM 685 C CA . GLU A 1 85 ? 9.488 -25.784 -10.284 1.00 97.38 85 GLU A CA 1
ATOM 686 C C . GLU A 1 85 ? 8.482 -25.188 -9.292 1.00 97.38 85 GLU A C 1
ATOM 688 O O . GLU A 1 85 ? 8.040 -25.884 -8.371 1.00 97.38 85 GLU A O 1
ATOM 693 N N . ALA A 1 86 ? 8.111 -23.919 -9.464 1.00 96.69 86 ALA A N 1
ATOM 694 C CA . ALA A 1 86 ? 7.076 -23.274 -8.668 1.00 96.69 86 ALA A CA 1
ATOM 695 C C . ALA A 1 86 ? 5.678 -23.804 -9.034 1.00 96.69 86 ALA A C 1
ATOM 697 O O . ALA A 1 86 ? 4.906 -24.146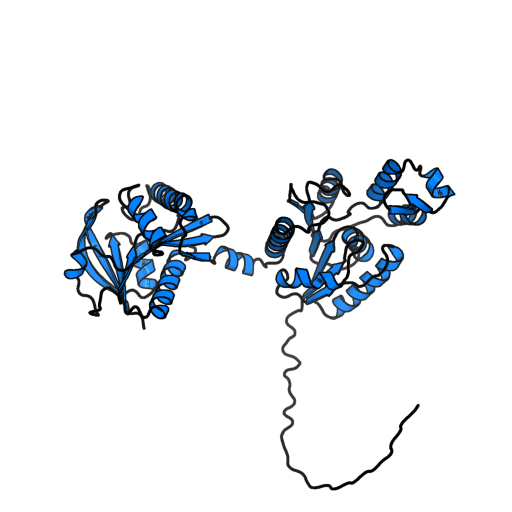 -8.142 1.00 96.69 86 ALA A O 1
ATOM 698 N N . GLU A 1 87 ? 5.377 -23.978 -10.321 1.00 96.50 87 GLU A N 1
ATOM 699 C CA . GLU A 1 87 ? 4.086 -24.471 -10.831 1.00 96.50 87 GLU A CA 1
ATOM 700 C C . GLU A 1 87 ? 3.733 -25.865 -10.284 1.00 96.50 87 GLU A C 1
ATOM 702 O O . GLU A 1 87 ? 2.570 -26.185 -10.055 1.00 96.50 87 GLU A O 1
ATOM 707 N N . LYS A 1 88 ? 4.741 -26.687 -9.969 1.00 95.69 88 LYS A N 1
ATOM 708 C CA . LYS A 1 88 ? 4.546 -27.998 -9.324 1.00 95.69 88 LYS A CA 1
ATOM 709 C C . LYS A 1 88 ? 4.088 -27.910 -7.863 1.00 95.69 88 LYS A C 1
ATOM 711 O O . LYS A 1 88 ? 3.610 -28.907 -7.326 1.00 95.69 88 LYS A O 1
ATOM 716 N N . LYS A 1 89 ? 4.317 -26.778 -7.190 1.00 95.25 89 LYS A N 1
ATOM 717 C CA . LYS A 1 89 ? 4.185 -26.621 -5.728 1.00 95.25 89 LYS A CA 1
ATOM 718 C C . LYS A 1 89 ? 3.110 -25.620 -5.318 1.00 95.25 89 LYS A C 1
ATOM 720 O O . LYS A 1 89 ? 2.560 -25.751 -4.226 1.00 95.25 89 LYS A O 1
ATOM 725 N N . TYR A 1 90 ? 2.850 -24.626 -6.158 1.00 95.06 90 TYR A N 1
ATOM 726 C CA . TYR A 1 90 ? 1.985 -23.495 -5.852 1.00 95.06 90 TYR A CA 1
ATOM 727 C C . TYR A 1 90 ? 0.780 -23.484 -6.786 1.00 95.06 90 TYR A C 1
ATOM 729 O O . TYR A 1 90 ? 0.910 -23.747 -7.978 1.00 95.06 90 TYR A O 1
ATOM 737 N N . GLN A 1 91 ? -0.397 -23.187 -6.236 1.00 90.44 91 GLN A N 1
ATOM 738 C CA . GLN A 1 91 ? -1.630 -23.078 -7.023 1.00 90.44 91 GLN A CA 1
ATOM 739 C C . GLN A 1 91 ? -1.739 -21.723 -7.721 1.00 90.44 91 GLN A C 1
ATOM 741 O O . GLN A 1 91 ? -2.316 -21.632 -8.799 1.00 90.44 91 GLN A O 1
ATOM 746 N N . HIS A 1 92 ? -1.179 -20.689 -7.098 1.00 92.88 92 HIS A N 1
ATOM 747 C CA . HIS A 1 92 ? -1.226 -19.315 -7.565 1.00 92.88 92 HIS A CA 1
ATOM 748 C C . HIS A 1 92 ? 0.194 -18.764 -7.635 1.00 92.88 92 HIS A C 1
ATOM 750 O O . HIS A 1 92 ? 0.961 -18.889 -6.672 1.00 92.88 92 HIS A O 1
ATOM 756 N N . ILE A 1 93 ? 0.545 -18.181 -8.778 1.00 96.69 93 ILE A N 1
ATOM 757 C CA . ILE A 1 93 ? 1.871 -17.622 -9.018 1.00 96.69 93 ILE A CA 1
ATOM 758 C C . ILE A 1 93 ? 1.721 -16.203 -9.548 1.00 96.69 93 ILE A C 1
ATOM 760 O O . ILE A 1 93 ? 1.194 -15.991 -10.642 1.00 96.69 93 ILE A O 1
ATOM 764 N N . ASP A 1 94 ? 2.257 -15.268 -8.774 1.00 97.25 94 ASP A N 1
ATOM 765 C CA . ASP A 1 94 ? 2.420 -13.868 -9.137 1.00 97.25 94 ASP A CA 1
ATOM 766 C C . ASP A 1 94 ? 3.874 -13.583 -9.526 1.00 97.25 94 ASP A C 1
ATOM 768 O O . ASP A 1 94 ? 4.803 -14.320 -9.178 1.00 97.25 94 ASP A O 1
ATOM 772 N N . VAL A 1 95 ? 4.086 -12.482 -10.241 1.00 98.38 95 VAL A N 1
ATOM 773 C CA . VAL A 1 95 ? 5.419 -12.008 -10.625 1.00 98.38 95 VAL A CA 1
ATOM 774 C C . VAL A 1 95 ? 5.649 -10.602 -10.086 1.00 98.38 95 VAL A C 1
ATOM 776 O O . VAL A 1 95 ? 4.821 -9.719 -10.273 1.00 98.38 95 VAL A O 1
ATOM 779 N N . ILE A 1 96 ? 6.806 -10.368 -9.474 1.00 98.44 96 ILE A N 1
ATOM 780 C CA . ILE A 1 96 ? 7.360 -9.027 -9.277 1.00 98.44 96 ILE A CA 1
ATOM 781 C C . ILE A 1 96 ? 8.569 -8.900 -10.190 1.00 98.44 96 ILE A C 1
ATOM 783 O O . ILE A 1 96 ? 9.452 -9.758 -10.170 1.00 98.44 96 ILE A O 1
ATOM 787 N N . ALA A 1 97 ? 8.645 -7.821 -10.957 1.00 98.38 97 ALA A N 1
ATOM 788 C CA . ALA A 1 97 ? 9.811 -7.569 -11.783 1.00 98.38 97 ALA A CA 1
ATOM 789 C C . ALA A 1 97 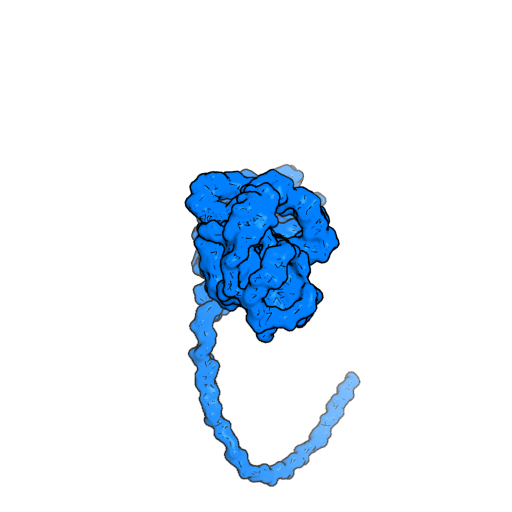? 10.220 -6.097 -11.780 1.00 98.38 97 ALA A C 1
ATOM 791 O O . ALA A 1 97 ? 9.374 -5.203 -11.841 1.00 98.38 97 ALA A O 1
ATOM 792 N N . SER A 1 98 ? 11.528 -5.858 -11.728 1.00 96.56 98 SER A N 1
ATOM 793 C CA . SER A 1 98 ? 12.105 -4.514 -11.648 1.00 96.56 98 SER A CA 1
ATOM 794 C C . SER A 1 98 ? 12.910 -4.197 -12.905 1.00 96.56 98 SER A C 1
ATOM 796 O O . SER A 1 98 ? 13.743 -5.002 -13.319 1.00 96.56 98 SER A O 1
ATOM 798 N N . SER A 1 99 ? 12.722 -3.009 -13.490 1.00 96.31 99 SER A N 1
ATOM 799 C CA . SER A 1 99 ? 13.512 -2.540 -14.640 1.00 96.31 99 SER A CA 1
ATOM 800 C C . SER A 1 99 ? 13.526 -3.555 -15.799 1.00 96.31 99 SER A C 1
ATOM 802 O O . SER A 1 99 ? 12.462 -4.003 -16.235 1.00 96.31 99 SER A O 1
ATOM 804 N N . ILE A 1 100 ? 14.704 -3.935 -16.308 1.00 97.00 100 ILE A N 1
ATOM 805 C CA . ILE A 1 100 ? 14.876 -4.942 -17.370 1.00 97.00 100 ILE A CA 1
ATOM 806 C C . ILE A 1 100 ? 14.291 -6.313 -17.004 1.00 97.00 100 ILE A C 1
ATOM 808 O O . ILE A 1 100 ? 13.868 -7.056 -17.889 1.00 97.00 100 ILE A O 1
ATOM 812 N N . GLY A 1 101 ? 14.180 -6.624 -15.710 1.00 98.19 101 GLY A N 1
ATOM 813 C CA . GLY A 1 101 ? 13.535 -7.841 -15.238 1.00 98.19 101 GLY A CA 1
ATOM 814 C C . GLY A 1 101 ? 12.090 -7.960 -15.722 1.00 98.19 101 GLY A C 1
ATOM 815 O O . GLY A 1 101 ? 11.626 -9.068 -15.972 1.00 98.19 101 GLY A O 1
ATOM 816 N N . ALA A 1 102 ? 11.383 -6.842 -15.930 1.00 98.25 102 ALA A N 1
ATOM 817 C CA . ALA A 1 102 ? 10.031 -6.858 -16.490 1.00 98.25 102 ALA A CA 1
ATOM 818 C C . ALA A 1 102 ? 10.020 -7.353 -17.943 1.00 98.25 102 ALA A C 1
ATOM 820 O O . ALA A 1 102 ? 9.204 -8.204 -18.293 1.00 98.25 102 ALA A O 1
ATOM 821 N N . TYR A 1 103 ? 10.968 -6.902 -18.769 1.00 98.31 103 TYR A N 1
ATOM 822 C CA . TYR A 1 103 ? 11.139 -7.425 -20.124 1.00 98.31 103 TYR A CA 1
ATOM 823 C C . TYR A 1 103 ? 11.457 -8.926 -20.105 1.00 98.31 103 TYR A C 1
ATOM 825 O O . TYR A 1 103 ? 10.815 -9.699 -20.816 1.00 98.31 103 TYR A O 1
ATOM 833 N N . PHE A 1 104 ? 12.379 -9.365 -19.240 1.00 98.50 104 PHE A N 1
ATOM 834 C CA . PHE A 1 104 ? 12.710 -10.787 -19.111 1.00 98.50 104 PHE A CA 1
ATOM 835 C C . PHE A 1 104 ? 11.524 -11.628 -18.631 1.00 98.50 104 PHE A C 1
ATOM 837 O O . PHE A 1 104 ? 11.306 -12.722 -19.155 1.00 98.50 104 PHE A O 1
ATOM 844 N N . ALA A 1 105 ? 10.729 -11.118 -17.689 1.00 98.31 105 ALA A N 1
ATOM 845 C CA . ALA A 1 105 ? 9.503 -11.760 -17.233 1.00 98.31 105 ALA A CA 1
ATOM 846 C C . ALA A 1 105 ? 8.517 -11.950 -18.389 1.00 98.31 105 ALA A C 1
ATOM 848 O O . ALA A 1 105 ? 8.048 -13.064 -18.624 1.00 98.31 105 ALA A O 1
ATOM 849 N N . MET A 1 106 ? 8.251 -10.880 -19.142 1.00 98.00 106 MET A N 1
ATOM 850 C CA . MET A 1 106 ? 7.326 -10.923 -20.270 1.00 98.00 106 MET A CA 1
ATOM 851 C C . MET A 1 106 ? 7.807 -11.877 -21.359 1.00 98.00 106 MET A C 1
ATOM 853 O O . MET A 1 106 ? 7.059 -12.763 -21.764 1.00 98.00 106 MET A O 1
ATOM 857 N N . HIS A 1 107 ? 9.069 -11.766 -21.776 1.00 97.69 107 HIS A N 1
ATOM 858 C CA . HIS A 1 107 ? 9.663 -12.641 -22.788 1.00 97.69 107 HIS A CA 1
ATOM 859 C C . HIS A 1 107 ? 9.557 -14.122 -22.395 1.00 97.69 107 HIS A C 1
ATOM 861 O O . HIS A 1 107 ? 9.065 -14.960 -23.158 1.00 97.69 107 HIS A O 1
ATOM 867 N N . SER A 1 108 ? 9.950 -14.435 -21.160 1.00 97.88 108 SER A N 1
ATOM 868 C CA . SER A 1 108 ? 10.089 -15.815 -20.691 1.00 97.88 108 SER A CA 1
ATOM 869 C C . SER A 1 108 ? 8.753 -16.462 -20.336 1.00 97.88 108 SER A C 1
ATOM 871 O O . SER A 1 108 ? 8.580 -17.666 -20.561 1.00 97.88 108 SER A O 1
ATOM 873 N N . LEU A 1 109 ? 7.809 -15.684 -19.793 1.00 97.94 109 LEU A N 1
ATOM 874 C CA . LEU A 1 109 ? 6.603 -16.195 -19.138 1.00 97.94 109 LEU A CA 1
ATOM 875 C C . LEU A 1 109 ? 5.285 -15.816 -19.828 1.00 97.94 109 LEU A C 1
ATOM 877 O O . LEU A 1 109 ? 4.238 -16.270 -19.383 1.00 97.94 109 LEU A O 1
ATOM 881 N N . GLN A 1 110 ? 5.285 -15.077 -20.943 1.00 95.19 110 GLN A N 1
ATOM 882 C CA . GLN A 1 110 ? 4.051 -14.703 -21.672 1.00 95.19 110 GLN A CA 1
ATOM 883 C C . GLN A 1 110 ? 3.147 -15.879 -22.104 1.00 95.19 110 GLN A C 1
ATOM 885 O O . GLN A 1 110 ? 1.991 -15.671 -22.461 1.00 95.19 110 GLN A O 1
ATOM 890 N N . LYS A 1 111 ? 3.656 -17.120 -22.085 1.00 95.06 111 LYS A N 1
ATOM 891 C CA . LYS A 1 111 ? 2.906 -18.359 -22.387 1.00 95.06 111 LYS A CA 1
ATOM 892 C C . LYS A 1 111 ? 2.589 -19.204 -21.145 1.00 95.06 111 LYS A C 1
ATOM 894 O O . LYS A 1 111 ? 2.155 -20.346 -21.285 1.00 95.06 111 LYS A O 1
ATOM 899 N N . LYS A 1 112 ? 2.869 -18.689 -19.950 1.00 96.12 112 LYS A N 1
ATOM 900 C CA . LYS A 1 112 ? 2.677 -19.363 -18.664 1.00 96.12 112 LYS A CA 1
ATOM 901 C C . LYS A 1 112 ? 1.445 -18.819 -17.940 1.00 96.12 112 LYS A C 1
ATOM 903 O O . LYS A 1 112 ? 0.964 -17.734 -18.257 1.00 96.12 112 LYS A O 1
ATOM 908 N N . HIS A 1 113 ? 0.927 -19.582 -16.980 1.00 95.38 113 HIS A N 1
ATOM 909 C CA . HIS A 1 113 ? -0.217 -19.169 -16.173 1.00 95.38 113 HIS A CA 1
ATOM 910 C C . HIS A 1 113 ? 0.246 -18.302 -14.995 1.00 95.38 113 HIS A C 1
ATOM 912 O O . HIS A 1 113 ? 0.666 -18.808 -13.953 1.00 95.38 113 HIS A O 1
ATOM 918 N N . ILE A 1 114 ? 0.210 -16.987 -15.181 1.00 96.12 114 ILE A N 1
ATOM 919 C CA . ILE A 1 114 ? 0.500 -16.013 -14.128 1.00 96.12 114 ILE A CA 1
ATOM 920 C C . ILE A 1 114 ? -0.785 -15.270 -13.820 1.00 96.12 114 ILE A C 1
ATOM 922 O O . ILE A 1 114 ? -1.524 -14.880 -14.725 1.00 96.12 114 ILE A O 1
ATOM 926 N N . GLU A 1 115 ? -1.027 -15.073 -12.538 1.00 94.44 115 GLU A N 1
ATOM 927 C CA . GLU A 1 115 ? -2.279 -14.520 -12.047 1.00 94.44 115 GLU A CA 1
ATOM 928 C C . GLU A 1 115 ? -2.234 -12.998 -11.999 1.00 94.44 115 GLU A C 1
ATOM 930 O O . GLU A 1 115 ? -3.146 -12.317 -12.481 1.00 94.44 115 GLU A O 1
ATOM 935 N N . LYS A 1 116 ? -1.125 -12.455 -11.492 1.00 95.38 116 LYS A N 1
ATOM 936 C CA . LYS A 1 116 ? -0.844 -11.026 -11.505 1.00 95.38 116 LYS A CA 1
ATOM 937 C C . LYS A 1 116 ? 0.648 -10.744 -11.654 1.00 95.38 116 LYS A C 1
ATOM 939 O O . LYS A 1 116 ? 1.503 -11.505 -11.204 1.00 95.38 116 LYS A O 1
ATOM 944 N N . ALA A 1 117 ? 0.966 -9.600 -12.249 1.00 97.94 117 ALA A N 1
ATOM 945 C CA . ALA A 1 117 ? 2.313 -9.050 -12.272 1.00 97.94 117 ALA A CA 1
ATOM 946 C C . ALA A 1 117 ? 2.374 -7.659 -11.627 1.00 97.94 117 ALA A C 1
ATOM 948 O O . ALA A 1 117 ? 1.488 -6.830 -11.820 1.00 97.94 117 ALA A O 1
ATOM 949 N N . LEU A 1 118 ? 3.432 -7.396 -10.866 1.00 98.31 118 LEU A N 1
ATOM 950 C CA . LEU A 1 118 ? 3.777 -6.090 -10.317 1.00 98.31 118 LEU A CA 1
ATOM 951 C C . LEU A 1 118 ? 5.114 -5.660 -10.913 1.00 98.31 118 LEU A C 1
ATOM 953 O O . LEU A 1 118 ? 6.148 -6.287 -10.681 1.00 98.31 118 LEU A O 1
ATOM 957 N N . PHE A 1 119 ? 5.097 -4.579 -11.674 1.00 98.44 119 PHE A N 1
ATOM 958 C CA . PHE A 1 119 ? 6.256 -4.074 -12.392 1.00 98.44 119 PHE A CA 1
ATOM 959 C C . PHE A 1 119 ? 6.724 -2.744 -11.807 1.00 98.44 119 PHE A C 1
ATOM 961 O O . PHE A 1 119 ? 5.952 -1.792 -11.704 1.00 98.44 119 PHE A O 1
ATOM 968 N N . ILE A 1 120 ? 8.002 -2.681 -11.431 1.00 97.81 120 ILE A N 1
ATOM 969 C CA . ILE A 1 120 ? 8.626 -1.521 -10.787 1.00 97.81 120 ILE A CA 1
ATOM 970 C C . ILE A 1 120 ? 9.609 -0.894 -11.779 1.00 97.81 120 ILE A C 1
ATOM 972 O O . ILE A 1 120 ? 10.604 -1.520 -12.148 1.00 97.81 120 ILE A O 1
ATOM 976 N N . SER A 1 121 ? 9.312 0.326 -12.230 1.00 96.75 121 SER A N 1
ATOM 977 C CA . SER A 1 121 ? 10.049 1.039 -13.288 1.00 96.75 121 SER A CA 1
ATOM 978 C C . SER A 1 121 ? 10.377 0.160 -14.505 1.00 96.75 121 SER A C 1
ATOM 980 O O . SER A 1 121 ? 11.547 0.032 -14.864 1.00 96.75 121 SER A O 1
ATOM 982 N N . PRO A 1 122 ? 9.390 -0.524 -15.111 1.00 97.75 122 PRO A N 1
ATOM 983 C CA . PRO A 1 122 ? 9.664 -1.577 -16.082 1.00 97.75 122 PRO A CA 1
ATOM 984 C C . PRO A 1 122 ? 10.244 -1.056 -17.397 1.00 97.75 122 PRO A C 1
ATOM 986 O O . PRO A 1 122 ? 9.787 -0.047 -17.933 1.00 97.75 122 PRO A O 1
ATOM 989 N N . ILE A 1 123 ? 11.151 -1.839 -17.989 1.00 97.31 123 ILE A N 1
ATOM 990 C CA . ILE A 1 123 ? 11.420 -1.747 -19.427 1.00 97.31 123 ILE A CA 1
ATOM 991 C C . ILE A 1 123 ? 10.338 -2.552 -20.149 1.00 97.31 123 ILE A C 1
ATOM 993 O O . ILE A 1 123 ? 10.347 -3.782 -20.117 1.00 97.31 123 ILE A O 1
ATOM 997 N N . VAL A 1 124 ? 9.382 -1.855 -20.767 1.00 96.19 124 VAL A N 1
ATOM 998 C CA . VAL A 1 124 ? 8.236 -2.485 -21.454 1.00 96.19 124 VAL A CA 1
ATOM 999 C C . VAL A 1 124 ? 8.427 -2.642 -22.963 1.00 96.19 124 VAL A C 1
ATOM 1001 O O . VAL A 1 124 ? 7.726 -3.427 -23.593 1.00 96.19 124 VAL A O 1
ATOM 1004 N N . ASP A 1 125 ? 9.385 -1.911 -23.534 1.00 95.94 125 ASP A N 1
ATOM 1005 C CA . ASP A 1 125 ? 9.707 -1.913 -24.961 1.00 95.94 125 ASP A CA 1
ATOM 1006 C C . ASP A 1 125 ? 11.232 -1.886 -25.133 1.00 95.94 125 ASP A C 1
ATOM 1008 O O . ASP A 1 125 ? 11.880 -0.837 -25.059 1.00 95.94 125 ASP A O 1
ATOM 1012 N N . MET A 1 126 ? 11.811 -3.078 -25.285 1.00 96.69 126 MET A N 1
ATOM 1013 C CA . MET A 1 126 ? 13.260 -3.251 -25.372 1.00 96.69 126 MET A CA 1
ATOM 1014 C C . MET A 1 126 ? 13.818 -2.790 -26.721 1.00 96.69 126 MET A C 1
ATOM 1016 O O . MET A 1 126 ? 14.905 -2.219 -26.759 1.00 96.69 126 MET A O 1
ATOM 1020 N N . GLU A 1 127 ? 13.080 -2.981 -27.821 1.00 97.12 127 GLU A N 1
ATOM 1021 C CA . GLU A 1 127 ? 13.501 -2.467 -29.129 1.00 97.12 127 GLU A CA 1
ATOM 1022 C C . GLU A 1 127 ? 13.613 -0.946 -29.075 1.00 97.12 127 GLU A C 1
ATOM 1024 O O . GLU A 1 127 ? 14.653 -0.391 -29.433 1.00 97.12 127 GLU A O 1
ATOM 1029 N N . LYS A 1 128 ? 12.588 -0.269 -28.548 1.00 96.00 128 LYS A N 1
ATOM 1030 C CA . LYS A 1 128 ? 12.622 1.181 -28.397 1.00 96.00 128 LYS A CA 1
ATOM 1031 C C . LYS A 1 128 ? 13.792 1.649 -27.534 1.00 96.00 128 LYS A C 1
ATOM 1033 O O . LYS A 1 128 ? 14.448 2.616 -27.915 1.00 96.00 128 LYS A O 1
ATOM 1038 N N . LEU A 1 129 ? 14.071 0.979 -26.414 1.00 95.69 129 LEU A N 1
ATOM 1039 C CA . LEU A 1 129 ? 15.208 1.333 -25.561 1.00 95.69 129 LEU A CA 1
ATOM 1040 C C . LEU A 1 129 ? 16.541 1.195 -26.314 1.00 95.69 129 LEU A C 1
ATOM 1042 O O . LEU A 1 129 ? 17.371 2.100 -26.251 1.00 95.69 129 LEU A O 1
ATOM 1046 N N . ILE A 1 130 ? 16.738 0.103 -27.063 1.00 96.62 130 ILE A N 1
ATOM 1047 C CA . ILE A 1 130 ? 17.944 -0.098 -27.883 1.00 96.62 130 ILE A CA 1
ATOM 1048 C C . ILE A 1 130 ? 18.070 1.006 -28.939 1.00 96.62 130 ILE A C 1
ATOM 1050 O O . ILE A 1 130 ? 19.141 1.597 -29.074 1.00 96.62 130 ILE A O 1
ATOM 1054 N N . LEU A 1 131 ? 16.986 1.335 -29.643 1.00 97.19 131 LEU A N 1
ATOM 1055 C CA . LEU A 1 131 ? 16.982 2.392 -30.658 1.00 97.19 131 LEU A CA 1
ATOM 1056 C C . LEU A 1 131 ? 17.245 3.784 -30.061 1.00 97.19 131 LEU A C 1
ATOM 1058 O O . LEU A 1 131 ? 17.978 4.580 -30.652 1.00 97.19 131 LEU A O 1
ATOM 1062 N N . ASP A 1 132 ? 16.697 4.078 -28.880 1.00 94.88 132 ASP A N 1
ATOM 1063 C CA . ASP A 1 132 ? 16.956 5.331 -28.170 1.00 94.88 132 ASP A CA 1
ATOM 1064 C C . ASP A 1 132 ? 18.444 5.412 -27.750 1.00 94.88 132 ASP A C 1
ATOM 1066 O O . ASP A 1 132 ? 19.087 6.437 -27.989 1.00 94.88 132 ASP A O 1
ATOM 1070 N N . MET A 1 133 ? 19.037 4.314 -27.253 1.00 95.69 133 MET A N 1
ATOM 1071 C CA . MET A 1 133 ? 20.477 4.230 -26.948 1.00 95.69 133 MET A CA 1
ATOM 1072 C C . MET A 1 133 ? 21.364 4.398 -28.187 1.00 95.69 133 MET A C 1
ATOM 1074 O O . MET A 1 133 ? 22.374 5.102 -28.130 1.00 95.69 133 MET A O 1
ATOM 1078 N N . MET A 1 134 ? 20.993 3.793 -29.319 1.00 97.75 134 MET A N 1
ATOM 1079 C CA . MET A 1 134 ? 21.689 3.984 -30.596 1.00 97.75 134 MET A CA 1
ATOM 1080 C C . MET A 1 134 ? 21.675 5.452 -31.020 1.00 97.75 134 MET A C 1
ATOM 1082 O O . MET A 1 134 ? 22.711 6.000 -31.396 1.00 97.75 134 MET A O 1
ATOM 1086 N N . ASN A 1 135 ? 20.522 6.113 -30.893 1.00 96.12 135 ASN A N 1
ATOM 1087 C CA . ASN A 1 135 ? 20.385 7.532 -31.193 1.00 96.12 135 ASN A CA 1
ATOM 1088 C C . ASN A 1 135 ? 21.236 8.409 -30.254 1.00 96.12 135 ASN A C 1
ATOM 1090 O O . ASN A 1 135 ? 21.874 9.350 -30.721 1.00 96.12 135 ASN A O 1
ATOM 1094 N N . TRP A 1 136 ? 21.311 8.089 -28.956 1.00 94.50 136 TRP A N 1
ATOM 1095 C CA . TRP A 1 136 ? 22.199 8.790 -28.015 1.00 94.50 136 TRP A CA 1
ATOM 1096 C C . TRP A 1 136 ? 23.683 8.607 -28.353 1.00 94.50 136 TRP A C 1
ATOM 1098 O O . TRP A 1 136 ? 24.459 9.551 -28.219 1.00 94.50 136 TRP A O 1
ATOM 1108 N N . ALA A 1 137 ? 24.070 7.415 -28.814 1.00 96.56 137 ALA A N 1
ATOM 1109 C CA . ALA A 1 137 ? 25.436 7.095 -29.226 1.00 96.56 137 ALA A CA 1
ATOM 1110 C C . ALA A 1 137 ? 25.783 7.574 -30.652 1.00 96.56 137 ALA A C 1
ATOM 1112 O O . ALA A 1 137 ? 26.947 7.525 -31.044 1.00 96.56 137 ALA A O 1
ATOM 1113 N N . GLY A 1 138 ? 24.797 8.023 -31.437 1.00 97.31 138 GLY A N 1
ATOM 1114 C CA . GLY A 1 138 ? 24.983 8.391 -32.843 1.00 97.31 138 GLY A CA 1
ATOM 1115 C C . GLY A 1 138 ? 25.294 7.204 -33.765 1.00 97.31 138 GLY A C 1
ATOM 1116 O O . GLY A 1 138 ? 25.954 7.392 -34.784 1.00 97.31 138 GLY A O 1
ATOM 1117 N N . VAL A 1 139 ? 24.841 6.000 -33.407 1.00 98.00 139 VAL A N 1
ATOM 1118 C CA . VAL A 1 139 ? 25.098 4.742 -34.128 1.00 98.00 139 VAL A CA 1
ATOM 1119 C C . VAL A 1 139 ? 23.912 4.406 -35.036 1.00 98.00 139 VAL A C 1
ATOM 1121 O O . VAL A 1 139 ? 22.770 4.392 -34.579 1.00 98.00 139 VAL A O 1
ATOM 1124 N N . SER A 1 140 ? 24.164 4.102 -36.315 1.00 98.00 140 SER A N 1
ATOM 1125 C CA . SER A 1 140 ? 23.115 3.633 -37.239 1.00 98.00 140 SER A CA 1
ATOM 1126 C C . SER A 1 140 ? 22.915 2.114 -37.168 1.00 98.00 140 SER A C 1
ATOM 1128 O O . SER A 1 140 ? 23.794 1.378 -36.716 1.00 98.00 140 SER A O 1
ATOM 1130 N N . GLU A 1 141 ? 21.770 1.618 -37.650 1.00 98.12 141 GLU A N 1
ATOM 1131 C CA . GLU A 1 141 ? 21.537 0.170 -37.758 1.00 98.12 141 GLU A CA 1
ATOM 1132 C C . GLU A 1 141 ? 22.542 -0.509 -38.692 1.00 98.12 141 GLU A C 1
ATOM 1134 O O . GLU A 1 141 ? 23.025 -1.590 -38.368 1.00 98.12 141 GLU A O 1
ATOM 1139 N N . GLU A 1 142 ? 22.922 0.121 -39.810 1.00 98.12 142 GLU A N 1
ATOM 1140 C CA . GLU A 1 142 ? 23.933 -0.443 -40.712 1.00 98.12 142 GLU A CA 1
ATOM 1141 C C . GLU A 1 142 ? 25.304 -0.556 -40.039 1.00 98.12 142 GLU A C 1
ATOM 1143 O O . GLU A 1 142 ? 26.029 -1.529 -40.262 1.00 98.12 142 GLU A O 1
ATOM 1148 N N . GLU A 1 143 ? 25.666 0.428 -39.210 1.00 98.06 143 GLU A N 1
ATOM 1149 C CA . GLU A 1 143 ? 26.914 0.395 -38.454 1.00 98.06 143 GLU A CA 1
ATOM 1150 C C . GLU A 1 143 ? 26.900 -0.719 -37.403 1.00 98.06 143 GLU A C 1
ATOM 1152 O O . GLU A 1 143 ? 27.863 -1.489 -37.316 1.00 98.06 143 GLU A O 1
ATOM 1157 N N . LEU A 1 144 ? 25.806 -0.833 -36.643 1.00 98.50 144 LEU A N 1
ATOM 1158 C CA . LEU A 1 144 ? 25.647 -1.874 -35.633 1.00 98.50 144 LEU A CA 1
ATOM 1159 C C . LEU A 1 144 ? 25.651 -3.270 -36.272 1.00 98.50 144 LEU A C 1
ATOM 1161 O O . LEU A 1 144 ? 26.390 -4.141 -35.818 1.00 98.50 144 LEU A O 1
ATOM 1165 N N . ALA A 1 145 ? 24.931 -3.458 -37.381 1.00 98.19 145 ALA A N 1
ATOM 1166 C CA . ALA A 1 145 ? 24.922 -4.705 -38.143 1.00 98.19 145 ALA A CA 1
ATOM 1167 C C . ALA A 1 145 ? 26.310 -5.093 -38.672 1.00 98.19 145 ALA A C 1
ATOM 1169 O O . ALA A 1 145 ? 26.670 -6.270 -38.677 1.00 98.19 145 ALA A O 1
ATOM 1170 N N . GLY A 1 146 ? 27.107 -4.112 -39.110 1.00 98.19 146 GLY A N 1
ATOM 1171 C CA . GLY A 1 146 ? 28.456 -4.351 -39.619 1.00 98.19 146 GLY A CA 1
ATOM 1172 C C . GLY A 1 146 ? 29.481 -4.703 -38.536 1.00 98.19 146 GLY A C 1
ATOM 1173 O O . GLY A 1 146 ? 30.413 -5.460 -38.808 1.00 98.19 146 GLY A O 1
ATOM 1174 N N . LYS A 1 147 ? 29.333 -4.151 -37.324 1.00 97.69 147 LYS A N 1
ATOM 1175 C CA . LYS A 1 147 ? 30.282 -4.336 -36.209 1.00 97.69 147 LYS A CA 1
ATOM 1176 C C . LYS A 1 147 ? 29.877 -5.433 -35.221 1.00 97.69 147 LYS A C 1
ATOM 1178 O O . LYS A 1 147 ? 30.740 -5.930 -34.501 1.00 97.69 147 LYS A O 1
ATOM 1183 N N . GLY A 1 148 ? 28.603 -5.817 -35.184 1.00 98.12 148 GLY A N 1
ATOM 1184 C CA . GLY A 1 148 ? 28.050 -6.777 -34.229 1.00 98.12 148 GLY A CA 1
ATOM 1185 C C . GLY A 1 148 ? 27.819 -6.154 -32.854 1.00 98.12 148 GLY A C 1
ATOM 1186 O O . GLY A 1 148 ? 26.679 -6.072 -32.409 1.00 98.12 148 GLY A O 1
ATOM 1187 N N . GLU A 1 149 ? 28.878 -5.663 -32.210 1.00 97.75 149 GLU A N 1
ATOM 1188 C CA . GLU A 1 149 ? 28.805 -4.990 -30.910 1.00 97.75 149 GLU A CA 1
ATOM 1189 C C . GLU A 1 149 ? 29.544 -3.652 -30.922 1.00 97.75 149 GLU A C 1
ATOM 1191 O O . GLU A 1 149 ? 30.620 -3.516 -31.514 1.00 97.75 149 GLU A O 1
ATOM 1196 N N . ILE A 1 150 ? 28.969 -2.650 -30.256 1.00 98.06 150 ILE A N 1
ATOM 1197 C CA . ILE A 1 150 ? 29.549 -1.310 -30.140 1.00 98.06 150 ILE A CA 1
ATOM 1198 C C . ILE A 1 150 ? 29.453 -0.853 -28.676 1.00 98.06 150 ILE A C 1
ATOM 1200 O O . ILE A 1 150 ? 28.345 -0.597 -28.197 1.00 98.06 150 ILE A O 1
ATOM 1204 N N . PRO A 1 151 ? 30.581 -0.733 -27.949 1.00 97.00 151 PRO A N 1
ATOM 1205 C CA . PRO A 1 151 ? 30.582 -0.133 -26.620 1.00 97.00 151 PRO A CA 1
ATOM 1206 C C . PRO A 1 151 ? 30.286 1.369 -26.718 1.00 97.00 151 PRO A C 1
ATOM 1208 O O . PRO A 1 151 ? 30.736 2.039 -27.649 1.00 97.00 151 PRO A O 1
ATOM 1211 N N . THR A 1 152 ? 29.546 1.897 -25.749 1.00 95.25 152 THR A N 1
ATOM 1212 C CA . THR A 1 152 ? 29.149 3.310 -25.682 1.00 95.25 152 THR A CA 1
ATOM 1213 C C . THR A 1 152 ? 29.852 4.034 -24.534 1.00 95.25 152 THR A C 1
ATOM 1215 O O . THR A 1 152 ? 30.241 3.427 -23.534 1.00 95.25 152 THR A O 1
ATOM 1218 N N . ASP A 1 153 ? 29.961 5.360 -24.638 1.00 93.19 153 ASP A N 1
ATOM 1219 C CA . ASP A 1 153 ? 30.607 6.199 -23.616 1.00 93.19 153 ASP A CA 1
ATOM 1220 C C . ASP A 1 153 ? 29.798 6.308 -22.308 1.00 93.19 153 ASP A C 1
ATOM 1222 O O . ASP A 1 153 ? 30.310 6.786 -21.296 1.00 93.19 153 ASP A O 1
ATOM 1226 N N . PHE A 1 154 ? 28.541 5.851 -22.310 1.00 89.56 154 PHE A N 1
ATOM 1227 C CA . PHE A 1 154 ? 27.667 5.802 -21.134 1.00 89.56 154 PHE A CA 1
ATOM 1228 C C . PHE A 1 154 ? 27.613 4.415 -20.470 1.00 89.56 154 PHE A C 1
ATOM 1230 O O . PHE A 1 154 ? 26.794 4.195 -19.581 1.00 89.56 154 PHE A O 1
ATOM 1237 N N . GLY A 1 155 ? 28.517 3.501 -20.843 1.00 87.88 155 GLY A N 1
ATOM 1238 C CA . GLY A 1 155 ? 28.743 2.240 -20.127 1.00 87.88 155 GLY A CA 1
ATOM 1239 C C . GLY A 1 155 ? 27.876 1.061 -20.576 1.00 87.88 155 GLY A C 1
ATOM 1240 O O . GLY A 1 155 ? 27.951 -0.004 -19.968 1.00 87.88 155 GLY A O 1
ATOM 1241 N N . GLU A 1 156 ? 27.096 1.227 -21.644 1.00 92.00 156 GLU A N 1
ATOM 1242 C CA . GLU A 1 156 ? 26.308 0.160 -22.270 1.00 92.00 156 GLU A CA 1
ATOM 1243 C C . GLU A 1 156 ? 26.979 -0.348 -23.552 1.00 92.00 156 GLU A C 1
ATOM 1245 O O . GLU A 1 156 ? 27.675 0.405 -24.237 1.00 92.00 156 GLU A O 1
ATOM 1250 N N . THR A 1 157 ? 26.740 -1.607 -23.917 1.00 95.38 157 THR A N 1
ATOM 1251 C CA . THR A 1 157 ? 27.177 -2.167 -25.206 1.00 95.38 157 THR A CA 1
ATOM 1252 C C . THR A 1 157 ? 25.957 -2.406 -26.081 1.00 95.38 157 THR A C 1
ATOM 1254 O O . THR A 1 157 ? 25.089 -3.208 -25.741 1.00 95.38 157 THR A O 1
ATOM 1257 N N . LEU A 1 158 ? 25.894 -1.724 -27.223 1.00 97.50 158 LEU A N 1
ATOM 1258 C CA . LEU A 1 158 ? 24.893 -1.989 -28.252 1.00 97.50 158 LEU A CA 1
ATOM 1259 C C . LEU A 1 158 ? 25.228 -3.316 -28.933 1.00 97.50 158 LEU A C 1
ATOM 1261 O O . LEU A 1 158 ? 26.373 -3.521 -29.329 1.00 97.50 158 LEU A O 1
ATOM 1265 N N . SER A 1 159 ? 24.238 -4.192 -29.098 1.00 98.00 159 SER A N 1
ATOM 1266 C CA . SER A 1 159 ? 24.404 -5.508 -29.724 1.00 98.00 159 SER A CA 1
ATOM 1267 C C . SER A 1 159 ? 23.393 -5.694 -30.851 1.00 98.00 159 SER A C 1
ATOM 1269 O O . SER A 1 159 ? 22.182 -5.608 -30.637 1.00 98.00 159 SER A O 1
ATOM 1271 N N . TRP A 1 160 ? 23.897 -5.965 -32.056 1.00 98.31 160 TRP A N 1
ATOM 1272 C CA . TRP A 1 160 ? 23.080 -6.311 -33.217 1.00 98.31 160 TRP A CA 1
ATOM 1273 C C . TRP A 1 160 ? 22.292 -7.597 -32.979 1.00 98.31 160 TRP A C 1
ATOM 1275 O O . TRP A 1 160 ? 21.117 -7.668 -33.320 1.00 98.31 160 TRP A O 1
ATOM 1285 N N . GLU A 1 161 ? 22.920 -8.592 -32.347 1.00 98.19 161 GLU A N 1
ATOM 1286 C CA . GLU A 1 161 ? 22.266 -9.857 -32.009 1.00 98.19 161 GLU A CA 1
ATOM 1287 C C . GLU A 1 161 ? 21.079 -9.626 -31.068 1.00 98.19 161 GLU A C 1
ATOM 1289 O O . GLU A 1 161 ? 19.998 -10.160 -31.306 1.00 98.19 161 GLU A O 1
ATOM 1294 N N . TYR A 1 162 ? 21.232 -8.756 -30.063 1.00 97.69 162 TYR A N 1
ATOM 1295 C CA . TYR A 1 162 ? 20.127 -8.394 -29.174 1.00 97.69 162 TYR A CA 1
ATOM 1296 C C . TYR A 1 162 ? 19.023 -7.630 -29.930 1.00 97.69 162 TYR A C 1
ATOM 1298 O O . TYR A 1 162 ? 17.844 -7.966 -29.806 1.00 97.69 162 TYR A O 1
ATOM 1306 N N . LEU A 1 163 ? 19.371 -6.662 -30.784 1.00 98.31 163 LEU A N 1
ATOM 1307 C CA . LEU A 1 163 ? 18.368 -5.954 -31.589 1.00 98.31 163 LEU A CA 1
ATOM 1308 C C . LEU A 1 163 ? 17.586 -6.902 -32.521 1.00 98.31 163 LEU A C 1
ATOM 1310 O O . LEU A 1 163 ? 16.365 -6.794 -32.636 1.00 98.31 163 LEU A O 1
ATOM 1314 N N . CYS A 1 164 ? 18.260 -7.858 -33.165 1.00 98.31 164 CYS A N 1
ATOM 1315 C CA . CYS A 1 164 ? 17.591 -8.896 -33.952 1.00 98.31 164 CYS A CA 1
ATOM 1316 C C . CYS A 1 164 ? 16.695 -9.770 -33.071 1.00 98.31 164 CYS A C 1
ATOM 1318 O O . CYS A 1 164 ? 15.533 -9.990 -33.408 1.00 98.31 164 CYS A O 1
ATOM 1320 N N . PHE A 1 165 ? 17.198 -10.199 -31.914 1.00 98.25 165 PHE A N 1
ATOM 1321 C CA . PHE A 1 165 ? 16.457 -11.046 -30.991 1.00 98.25 165 PHE A CA 1
ATOM 1322 C C . PHE A 1 165 ? 15.133 -10.413 -30.553 1.00 98.25 165 PHE A C 1
ATOM 1324 O O . PHE A 1 165 ? 14.101 -11.082 -30.597 1.00 98.25 165 PHE A O 1
ATOM 1331 N N . VAL A 1 166 ? 15.130 -9.136 -30.155 1.00 97.75 166 VAL A N 1
ATOM 1332 C CA . VAL A 1 166 ? 13.900 -8.473 -29.678 1.00 97.75 166 VAL A CA 1
ATOM 1333 C C . VAL A 1 166 ? 12.854 -8.336 -30.788 1.00 97.75 166 VAL A C 1
ATOM 1335 O O . VAL A 1 166 ? 11.663 -8.488 -30.531 1.00 97.75 166 VAL A O 1
ATOM 1338 N N . ARG A 1 167 ? 13.294 -8.134 -32.037 1.00 97.88 167 ARG A N 1
ATOM 1339 C CA . ARG A 1 167 ? 12.418 -8.063 -33.220 1.00 97.88 167 ARG A CA 1
ATOM 1340 C C . ARG A 1 167 ? 11.824 -9.420 -33.586 1.00 97.88 167 ARG A C 1
ATOM 1342 O O . ARG A 1 167 ? 10.678 -9.504 -34.021 1.00 97.88 167 ARG A O 1
ATOM 1349 N N . GLU A 1 168 ? 12.603 -10.481 -33.415 1.00 97.62 168 GLU A N 1
ATOM 1350 C CA . GLU A 1 168 ? 12.178 -11.858 -33.675 1.00 97.62 168 GLU A CA 1
ATOM 1351 C C . GLU A 1 168 ? 11.281 -12.423 -32.560 1.00 97.62 168 GLU A C 1
ATOM 1353 O O . GLU A 1 168 ? 10.540 -13.380 -32.794 1.00 97.62 168 GLU A O 1
ATOM 1358 N N . ASN A 1 169 ? 11.299 -11.810 -31.370 1.00 96.38 169 ASN A N 1
ATOM 1359 C CA . ASN A 1 169 ? 10.564 -12.251 -30.183 1.00 96.38 169 ASN A CA 1
ATOM 1360 C C . ASN A 1 169 ? 9.658 -11.136 -29.621 1.00 96.38 169 ASN A C 1
ATOM 1362 O O . ASN A 1 169 ? 9.885 -10.654 -28.509 1.00 96.38 169 ASN A O 1
ATOM 1366 N N . PRO A 1 170 ? 8.608 -10.723 -30.357 1.00 93.69 170 PRO A N 1
ATOM 1367 C CA . PRO A 1 170 ? 7.709 -9.673 -29.896 1.00 93.69 170 PRO A CA 1
ATOM 1368 C C . PRO A 1 170 ? 6.966 -10.081 -28.617 1.00 93.69 170 PRO A C 1
ATOM 1370 O O . PRO A 1 170 ? 6.548 -11.232 -28.451 1.00 93.69 170 PRO A O 1
ATOM 1373 N N . ILE A 1 171 ? 6.753 -9.109 -27.730 1.00 93.19 171 ILE A N 1
ATOM 1374 C CA . ILE A 1 171 ? 6.012 -9.304 -26.484 1.00 93.19 171 ILE A CA 1
ATOM 1375 C C . ILE A 1 171 ? 4.504 -9.310 -26.755 1.00 93.19 171 ILE A C 1
ATOM 1377 O O . ILE A 1 171 ? 3.955 -8.394 -27.362 1.00 93.19 171 ILE A O 1
ATOM 1381 N N . CYS A 1 172 ? 3.831 -10.350 -26.271 1.00 90.75 172 CYS A N 1
ATOM 1382 C CA . CYS A 1 172 ? 2.380 -10.516 -26.263 1.00 90.75 172 CYS A CA 1
ATOM 1383 C C . CYS A 1 172 ? 1.926 -10.827 -24.829 1.00 90.75 172 CYS A C 1
ATOM 1385 O O . CYS A 1 172 ? 1.709 -11.984 -24.465 1.00 90.75 172 CYS A O 1
ATOM 1387 N N . TRP A 1 173 ? 1.815 -9.794 -23.993 1.00 93.94 173 TRP A N 1
ATOM 1388 C CA . TRP A 1 173 ? 1.591 -9.949 -22.555 1.00 93.94 173 TRP A CA 1
ATOM 1389 C C . TRP A 1 173 ? 0.110 -9.796 -22.170 1.00 93.94 173 TRP A C 1
ATOM 1391 O O . TRP A 1 173 ? -0.477 -8.736 -22.307 1.00 93.94 173 TRP A O 1
ATOM 1401 N N . ASN A 1 174 ? -0.536 -10.846 -21.661 1.00 91.00 174 ASN A N 1
ATOM 1402 C CA . ASN A 1 174 ? -1.967 -10.779 -21.299 1.00 91.00 174 ASN A CA 1
ATOM 1403 C C . ASN A 1 174 ? -2.231 -10.886 -19.792 1.00 91.00 174 ASN A C 1
ATOM 1405 O O . ASN A 1 174 ? -3.384 -10.944 -19.364 1.00 91.00 174 ASN A O 1
ATOM 1409 N N . VAL A 1 175 ? -1.173 -10.914 -18.985 1.00 94.62 175 VAL A N 1
ATOM 1410 C CA . VAL A 1 175 ? -1.273 -11.046 -17.530 1.00 94.62 175 VAL A CA 1
ATOM 1411 C C . VAL A 1 175 ? -1.771 -9.722 -16.931 1.00 94.62 175 VAL A C 1
ATOM 1413 O O . VAL A 1 175 ? -1.223 -8.667 -17.272 1.00 94.62 175 VAL A O 1
ATOM 1416 N N . PRO A 1 176 ? -2.773 -9.738 -16.029 1.00 95.56 176 PRO A N 1
ATOM 1417 C CA . PRO A 1 176 ? -3.163 -8.557 -15.263 1.00 95.56 176 PRO A CA 1
ATOM 1418 C C . PRO A 1 176 ? -1.954 -7.941 -14.554 1.00 95.56 176 PRO A C 1
ATOM 1420 O O . PRO A 1 176 ? -1.290 -8.607 -13.761 1.00 95.56 176 PRO A O 1
ATOM 1423 N N . THR A 1 177 ? -1.647 -6.679 -14.845 1.00 96.44 177 THR A N 1
ATOM 1424 C CA . THR A 1 177 ? -0.396 -6.056 -14.390 1.00 96.44 177 THR A CA 1
ATOM 1425 C C . THR A 1 177 ? -0.639 -4.729 -13.681 1.00 96.44 177 THR A C 1
ATOM 1427 O O . THR A 1 177 ? -1.416 -3.895 -14.137 1.00 96.44 177 THR A O 1
ATOM 1430 N N . GLU A 1 178 ? 0.072 -4.508 -12.584 1.00 97.75 178 GLU A N 1
ATOM 1431 C CA . GLU A 1 178 ? 0.181 -3.223 -11.898 1.00 97.75 178 GLU A CA 1
ATOM 1432 C C . GLU A 1 178 ? 1.577 -2.651 -12.149 1.00 97.75 178 GLU A C 1
ATOM 1434 O O . GLU A 1 178 ? 2.577 -3.306 -11.854 1.00 97.75 178 GLU A O 1
ATOM 1439 N N . ILE A 1 179 ? 1.664 -1.430 -12.668 1.00 98.12 179 ILE A N 1
ATOM 1440 C CA . ILE A 1 179 ? 2.932 -0.726 -12.881 1.00 98.12 179 ILE A CA 1
ATOM 1441 C C . ILE A 1 179 ? 3.079 0.389 -11.849 1.00 98.12 179 ILE A C 1
ATOM 1443 O O . ILE A 1 179 ? 2.201 1.245 -11.730 1.00 98.12 179 ILE A O 1
ATOM 1447 N N . LEU A 1 180 ? 4.228 0.426 -11.174 1.00 97.94 180 LEU A N 1
ATOM 1448 C CA . LEU A 1 180 ? 4.733 1.610 -10.491 1.00 97.94 180 LEU A CA 1
ATOM 1449 C C . LEU A 1 180 ? 5.827 2.256 -11.343 1.00 97.94 180 LEU A C 1
ATOM 1451 O O . LEU A 1 180 ? 6.879 1.660 -11.568 1.00 97.94 180 LEU A O 1
ATOM 1455 N N . TYR A 1 181 ? 5.582 3.482 -11.792 1.00 97.94 181 TYR A N 1
ATOM 1456 C CA . TYR A 1 181 ? 6.491 4.251 -12.639 1.00 97.94 181 TYR A CA 1
ATOM 1457 C C . TYR A 1 181 ? 6.974 5.520 -11.924 1.00 97.94 181 TYR A C 1
ATOM 1459 O O . TYR A 1 181 ? 6.180 6.236 -11.308 1.00 97.94 181 TYR A O 1
ATOM 1467 N N . GLY A 1 182 ? 8.274 5.813 -12.010 1.00 96.62 182 GLY A N 1
ATOM 1468 C CA . GLY A 1 182 ? 8.850 7.076 -11.546 1.00 96.62 182 GLY A CA 1
ATOM 1469 C C . GLY A 1 182 ? 8.675 8.179 -12.592 1.00 96.62 182 GLY A C 1
ATOM 1470 O O . GLY A 1 182 ? 9.129 8.040 -13.722 1.00 96.62 182 GLY A O 1
ATOM 1471 N N . GLY A 1 183 ? 8.044 9.299 -12.238 1.00 93.62 183 GLY A N 1
ATOM 1472 C CA . GLY A 1 183 ? 7.785 10.408 -13.167 1.00 93.62 183 GLY A CA 1
ATOM 1473 C C . GLY A 1 183 ? 9.049 11.037 -13.767 1.00 93.62 183 GLY A C 1
ATOM 1474 O O . GLY A 1 183 ? 8.986 11.598 -14.861 1.00 93.62 183 GLY A O 1
ATOM 1475 N N . LYS A 1 184 ? 10.199 10.885 -13.097 1.00 93.56 184 LYS A N 1
ATOM 1476 C CA . LYS A 1 184 ? 11.532 11.336 -13.533 1.00 93.56 184 LYS A CA 1
ATOM 1477 C C . LYS A 1 184 ? 12.409 10.199 -14.072 1.00 93.56 184 LYS A C 1
ATOM 1479 O O . LYS A 1 184 ? 13.636 10.310 -14.061 1.00 93.56 184 LYS A O 1
ATOM 1484 N N . ASP A 1 185 ? 11.811 9.091 -14.500 1.00 92.44 185 ASP A N 1
ATOM 1485 C CA . ASP A 1 185 ? 12.528 8.036 -15.212 1.00 92.44 185 ASP A CA 1
ATOM 1486 C C . ASP A 1 185 ? 13.101 8.586 -16.532 1.00 92.44 185 ASP A C 1
ATOM 1488 O O . ASP A 1 185 ? 12.381 9.120 -17.377 1.00 92.44 185 ASP A O 1
ATOM 1492 N N . ASN A 1 186 ? 14.425 8.485 -16.678 1.00 87.06 186 ASN A N 1
ATOM 1493 C CA . ASN A 1 186 ? 15.162 8.951 -17.854 1.00 87.06 186 ASN A CA 1
ATOM 1494 C C . ASN A 1 186 ? 15.546 7.806 -18.807 1.00 87.06 186 ASN A C 1
ATOM 1496 O O . ASN A 1 186 ? 16.159 8.067 -19.840 1.00 87.06 186 ASN A O 1
ATOM 1500 N N . LEU A 1 187 ? 15.221 6.556 -18.462 1.00 86.94 187 LEU A N 1
ATOM 1501 C CA . LEU A 1 187 ? 15.478 5.375 -19.286 1.00 86.94 187 LEU A CA 1
ATOM 1502 C C . LEU A 1 187 ? 14.247 4.994 -20.103 1.00 86.94 187 LEU A C 1
ATOM 1504 O O . LEU A 1 187 ? 14.353 4.808 -21.312 1.00 86.94 187 LEU A O 1
ATOM 1508 N N . THR A 1 188 ? 13.076 4.915 -19.468 1.00 89.62 188 THR A N 1
ATOM 1509 C CA . THR A 1 188 ? 11.816 4.629 -20.169 1.00 89.62 188 THR A CA 1
ATOM 1510 C C . THR A 1 188 ? 10.905 5.838 -20.110 1.00 89.62 188 THR A C 1
ATOM 1512 O O . THR A 1 188 ? 10.533 6.291 -19.036 1.00 89.62 188 THR A O 1
ATOM 1515 N N . SER A 1 189 ? 10.510 6.364 -21.271 1.00 92.81 189 SER A N 1
ATOM 1516 C CA . SER A 1 189 ? 9.644 7.544 -21.310 1.00 92.81 189 SER A CA 1
ATOM 1517 C C . SER A 1 189 ? 8.224 7.239 -20.816 1.00 92.81 189 SER A C 1
ATOM 1519 O O . SER A 1 189 ? 7.663 6.188 -21.136 1.00 92.81 189 SER A O 1
ATOM 1521 N N . ARG A 1 190 ? 7.586 8.213 -20.152 1.00 93.44 190 ARG A N 1
ATOM 1522 C CA . ARG A 1 190 ? 6.171 8.133 -19.738 1.00 93.44 190 ARG A CA 1
ATOM 1523 C C . ARG A 1 190 ? 5.245 7.748 -20.892 1.00 93.44 190 ARG A C 1
ATOM 1525 O O . ARG A 1 190 ? 4.370 6.910 -20.723 1.00 93.44 190 ARG A O 1
ATOM 1532 N N . LYS A 1 191 ? 5.496 8.297 -22.085 1.00 93.88 191 LYS A N 1
ATOM 1533 C CA . LYS A 1 191 ? 4.739 7.972 -23.298 1.00 93.88 191 LYS A CA 1
ATOM 1534 C C . LYS A 1 191 ? 4.831 6.484 -23.653 1.00 93.88 191 LYS A C 1
ATOM 1536 O O . LYS A 1 191 ? 3.827 5.903 -24.041 1.00 93.88 191 LYS A O 1
ATOM 1541 N N . THR A 1 192 ? 6.011 5.874 -23.521 1.00 94.69 192 THR A N 1
ATOM 1542 C CA . THR A 1 192 ? 6.204 4.436 -23.768 1.00 94.69 192 THR A CA 1
ATOM 1543 C C . THR A 1 192 ? 5.363 3.604 -22.798 1.00 94.69 192 THR A C 1
ATOM 1545 O O . THR A 1 192 ? 4.693 2.664 -23.215 1.00 94.69 192 THR A O 1
ATOM 1548 N N . ILE A 1 193 ? 5.355 3.977 -21.514 1.00 95.94 193 ILE A N 1
ATOM 1549 C CA . ILE A 1 193 ? 4.560 3.290 -20.489 1.00 95.94 193 ILE A CA 1
ATOM 1550 C C . ILE A 1 193 ? 3.058 3.437 -20.756 1.00 95.94 193 ILE A C 1
ATOM 1552 O O . ILE A 1 193 ? 2.333 2.448 -20.717 1.00 95.94 193 ILE A O 1
ATOM 1556 N N . GLU A 1 194 ? 2.591 4.644 -21.078 1.00 93.19 194 GLU A N 1
ATOM 1557 C CA . GLU A 1 194 ? 1.181 4.905 -21.397 1.00 93.19 194 GLU A CA 1
ATOM 1558 C C . GLU A 1 194 ? 0.729 4.110 -22.638 1.00 93.19 194 GLU A C 1
ATOM 1560 O O . GLU A 1 194 ? -0.302 3.440 -22.609 1.00 93.19 194 GLU A O 1
ATOM 1565 N N . GLN A 1 195 ? 1.549 4.067 -23.693 1.00 92.81 195 GLN A N 1
ATOM 1566 C CA . GLN A 1 195 ? 1.267 3.252 -24.883 1.00 92.81 195 GLN A CA 1
ATOM 1567 C C . GLN A 1 195 ? 1.192 1.755 -24.567 1.00 92.81 195 GLN A C 1
ATOM 1569 O O . GLN A 1 195 ? 0.322 1.054 -25.088 1.00 92.81 195 GLN A O 1
ATOM 1574 N N . PHE A 1 196 ? 2.082 1.263 -23.702 1.00 92.56 196 PHE A N 1
ATOM 1575 C CA . PHE A 1 196 ? 2.013 -0.113 -23.226 1.00 92.56 196 PHE A CA 1
ATOM 1576 C C . PHE A 1 196 ? 0.701 -0.366 -22.472 1.00 92.56 196 PHE A C 1
ATOM 1578 O O . PHE A 1 196 ? 0.042 -1.371 -22.734 1.00 92.56 196 PHE A O 1
ATOM 1585 N N . THR A 1 197 ? 0.268 0.563 -21.612 1.00 90.06 197 THR A N 1
ATOM 1586 C CA . THR A 1 197 ? -0.982 0.420 -20.848 1.00 90.06 197 THR A CA 1
ATOM 1587 C C . THR A 1 197 ? -2.235 0.418 -21.722 1.00 90.06 197 THR A C 1
ATOM 1589 O O . THR A 1 197 ? -3.160 -0.330 -21.431 1.00 90.06 197 THR A O 1
ATOM 1592 N N . ASP A 1 198 ? -2.251 1.166 -22.829 1.00 86.31 198 ASP A N 1
ATOM 1593 C CA . ASP A 1 198 ? -3.397 1.210 -23.751 1.00 86.31 198 ASP A CA 1
ATOM 1594 C C . ASP A 1 198 ? -3.638 -0.127 -24.473 1.00 86.31 198 ASP A C 1
ATOM 1596 O O . ASP A 1 198 ? -4.753 -0.423 -24.905 1.00 86.31 198 ASP A O 1
ATOM 1600 N N . CYS A 1 199 ? -2.585 -0.934 -24.627 1.00 81.38 199 CYS A N 1
ATOM 1601 C CA . CYS A 1 199 ? -2.620 -2.166 -25.415 1.00 81.38 199 CYS A CA 1
ATOM 1602 C C . CYS A 1 199 ? -2.727 -3.438 -24.559 1.00 81.38 199 CYS A C 1
ATOM 1604 O O . CYS A 1 199 ? -2.882 -4.526 -25.113 1.00 81.38 199 CYS A O 1
ATOM 1606 N N . HIS A 1 200 ? -2.637 -3.319 -23.231 1.00 84.19 200 HIS A N 1
ATOM 1607 C CA . HIS A 1 200 ? -2.485 -4.445 -22.308 1.00 84.19 200 HIS A CA 1
ATOM 1608 C C . HIS A 1 200 ? -3.409 -4.295 -21.087 1.00 84.19 200 HIS A C 1
ATOM 1610 O O . HIS A 1 200 ? -3.869 -3.204 -20.762 1.00 84.19 200 HIS A O 1
ATOM 1616 N N . ASN A 1 201 ? -3.683 -5.390 -20.368 1.00 86.00 201 ASN A N 1
ATOM 1617 C CA . ASN A 1 201 ? -4.478 -5.357 -19.131 1.00 86.00 201 ASN A CA 1
ATOM 1618 C C . ASN A 1 201 ? -3.647 -4.823 -17.949 1.00 86.00 201 ASN A C 1
ATOM 1620 O O . ASN A 1 201 ? -3.228 -5.579 -17.069 1.00 86.00 201 ASN A O 1
ATOM 1624 N N . VAL A 1 202 ? -3.358 -3.522 -17.974 1.00 92.00 202 VAL A N 1
ATOM 1625 C CA . VAL A 1 202 ? -2.392 -2.875 -17.084 1.00 92.00 202 VAL A CA 1
ATOM 1626 C C . VAL A 1 202 ? -3.027 -1.687 -16.369 1.00 92.00 202 VAL A C 1
ATOM 1628 O O . VAL A 1 202 ? -3.702 -0.862 -16.982 1.00 92.00 202 VAL A O 1
ATOM 1631 N N . ARG A 1 203 ? -2.756 -1.553 -15.071 1.00 93.62 203 ARG A N 1
ATOM 1632 C CA . ARG A 1 203 ? -3.011 -0.332 -14.299 1.00 93.62 203 ARG A CA 1
ATOM 1633 C C . ARG A 1 203 ? -1.698 0.378 -13.990 1.00 93.62 203 ARG A C 1
ATOM 1635 O O . ARG A 1 203 ? -0.719 -0.254 -13.605 1.00 93.62 203 ARG A O 1
ATOM 1642 N N . LEU A 1 204 ? -1.682 1.698 -14.164 1.00 95.75 204 LEU A N 1
ATOM 1643 C CA . LEU A 1 204 ? -0.498 2.536 -13.986 1.00 95.75 204 LEU A CA 1
ATOM 1644 C C . LEU A 1 204 ? -0.629 3.424 -12.746 1.00 95.75 204 LEU A C 1
ATOM 1646 O O . LEU A 1 204 ? -1.570 4.206 -12.628 1.00 95.75 204 LEU A O 1
ATOM 1650 N N . THR A 1 205 ? 0.361 3.348 -11.861 1.00 96.75 205 THR A N 1
ATOM 1651 C CA . THR A 1 205 ? 0.588 4.290 -10.763 1.00 96.75 205 THR A CA 1
ATOM 1652 C C . THR A 1 205 ? 1.868 5.071 -11.032 1.00 96.75 205 THR A C 1
ATOM 1654 O O . THR A 1 205 ? 2.923 4.481 -11.259 1.00 96.75 205 THR A O 1
ATOM 1657 N N . VAL A 1 206 ? 1.791 6.402 -10.980 1.00 96.06 206 VAL A N 1
ATOM 1658 C CA . VAL A 1 206 ? 2.948 7.283 -11.184 1.00 96.06 206 VAL A CA 1
ATOM 1659 C C . VAL A 1 206 ? 3.346 7.932 -9.863 1.00 96.06 206 VAL A C 1
ATOM 1661 O O . VAL A 1 206 ? 2.544 8.620 -9.232 1.00 96.06 206 VAL A O 1
ATOM 1664 N N . MET A 1 207 ? 4.602 7.747 -9.460 1.00 95.81 207 MET A N 1
ATOM 1665 C CA . MET A 1 207 ? 5.240 8.565 -8.435 1.00 95.81 207 MET A CA 1
ATOM 1666 C C . MET A 1 207 ? 5.951 9.721 -9.140 1.00 95.81 207 MET A C 1
ATOM 1668 O O . MET A 1 207 ? 7.071 9.548 -9.605 1.00 95.81 207 MET A O 1
ATOM 1672 N N . GLU A 1 208 ? 5.305 10.886 -9.247 1.00 93.38 208 GLU A N 1
ATOM 1673 C CA . GLU A 1 208 ? 5.781 12.001 -10.096 1.00 93.38 208 GLU A CA 1
ATOM 1674 C C . GLU A 1 208 ? 7.221 12.446 -9.779 1.00 93.38 208 GLU A C 1
ATOM 1676 O O . GLU A 1 208 ? 8.007 12.718 -10.681 1.00 93.38 208 GLU A O 1
ATOM 1681 N N . GLU A 1 209 ? 7.612 12.432 -8.503 1.00 91.31 209 GLU A N 1
ATOM 1682 C CA . GLU A 1 209 ? 8.975 12.781 -8.079 1.00 91.31 209 GLU A CA 1
ATOM 1683 C C . GLU A 1 209 ? 9.959 11.599 -8.098 1.00 91.31 209 GLU A C 1
ATOM 1685 O O . GLU A 1 209 ? 11.145 11.796 -7.838 1.00 91.31 209 GLU A O 1
ATOM 1690 N N . GLY A 1 210 ? 9.475 10.391 -8.390 1.00 92.31 210 GLY A N 1
ATOM 1691 C CA . GLY A 1 210 ? 10.252 9.157 -8.389 1.00 92.31 210 GLY A CA 1
ATOM 1692 C C . GLY A 1 210 ? 11.193 9.051 -9.587 1.00 92.31 210 GLY A C 1
ATOM 1693 O O . GLY A 1 210 ? 10.862 9.461 -10.698 1.00 92.31 210 GLY A O 1
ATOM 1694 N N . GLU A 1 211 ? 12.362 8.468 -9.351 1.00 93.38 211 GLU A N 1
ATOM 1695 C CA . GLU A 1 211 ? 13.380 8.163 -10.364 1.00 93.38 211 GLU A CA 1
ATOM 1696 C C . GLU A 1 211 ? 13.196 6.737 -10.911 1.00 93.38 211 GLU A C 1
ATOM 1698 O O . GLU A 1 211 ? 12.388 5.967 -10.392 1.00 93.38 211 GLU A O 1
ATOM 1703 N N . HIS A 1 212 ? 13.987 6.350 -11.919 1.00 92.31 212 HIS A N 1
ATOM 1704 C CA . HIS A 1 212 ? 14.007 4.964 -12.404 1.00 92.31 212 HIS A CA 1
ATOM 1705 C C . HIS A 1 212 ? 14.317 3.976 -11.268 1.00 92.31 212 HIS A C 1
ATOM 1707 O O . HIS A 1 212 ? 13.625 2.976 -11.083 1.00 92.31 212 HIS A O 1
ATOM 1713 N N . TRP A 1 213 ? 15.337 4.280 -10.463 1.00 92.50 213 TRP A N 1
ATOM 1714 C CA . TRP A 1 213 ? 15.690 3.477 -9.302 1.00 92.50 213 TRP A CA 1
ATOM 1715 C C . TRP A 1 213 ? 15.020 4.028 -8.037 1.00 92.50 213 TRP A C 1
ATOM 1717 O O . TRP A 1 213 ? 15.254 5.158 -7.609 1.00 92.50 213 TRP A O 1
ATOM 1727 N N . PHE A 1 214 ? 14.180 3.214 -7.402 1.00 89.69 214 PHE A N 1
ATOM 1728 C CA . PHE A 1 214 ? 13.522 3.558 -6.144 1.00 89.69 214 PHE A CA 1
ATOM 1729 C C . PHE A 1 214 ? 14.465 3.254 -4.970 1.00 89.69 214 PHE A C 1
ATOM 1731 O O . PHE A 1 214 ? 14.502 2.129 -4.485 1.00 89.69 214 PHE A O 1
ATOM 1738 N N . HIS A 1 215 ? 15.239 4.247 -4.515 1.00 90.06 215 HIS A N 1
ATOM 1739 C CA . HIS A 1 215 ? 16.250 4.063 -3.453 1.00 90.06 215 HIS A CA 1
ATOM 1740 C C . HIS A 1 215 ? 16.080 4.973 -2.232 1.00 90.06 215 HIS A C 1
ATOM 1742 O O . HIS A 1 215 ? 16.515 4.618 -1.136 1.00 90.06 215 HIS A O 1
ATOM 1748 N N . THR A 1 216 ? 15.434 6.133 -2.384 1.00 90.12 216 THR A N 1
ATOM 1749 C CA . THR A 1 216 ? 15.224 7.053 -1.259 1.00 90.12 216 THR A CA 1
ATOM 1750 C C . THR A 1 216 ? 14.200 6.487 -0.278 1.00 90.12 216 THR A C 1
ATOM 1752 O O . THR A 1 216 ? 13.361 5.652 -0.624 1.00 90.12 216 THR A O 1
ATOM 1755 N N . LYS A 1 217 ? 14.223 6.965 0.970 1.00 86.12 217 LYS A N 1
ATOM 1756 C CA . LYS A 1 217 ? 13.252 6.538 1.986 1.00 86.12 217 LYS A CA 1
ATOM 1757 C C . LYS A 1 217 ? 11.818 6.830 1.540 1.00 86.12 217 LYS A C 1
ATOM 1759 O O . LYS A 1 217 ? 10.920 6.023 1.779 1.00 86.12 217 LYS A O 1
ATOM 1764 N N . GLU A 1 218 ? 11.610 7.967 0.889 1.00 89.00 218 GLU A N 1
ATOM 1765 C CA . GLU A 1 218 ? 10.336 8.395 0.327 1.00 89.00 218 GLU A CA 1
ATOM 1766 C C . GLU A 1 218 ? 9.893 7.456 -0.803 1.00 89.00 218 GLU A C 1
ATOM 1768 O O . GLU A 1 218 ? 8.750 6.997 -0.784 1.00 89.00 218 GLU A O 1
ATOM 1773 N N . HIS A 1 219 ? 10.801 7.104 -1.727 1.00 91.06 219 HIS A N 1
ATOM 1774 C CA . HIS A 1 219 ? 10.534 6.159 -2.820 1.00 91.06 219 HIS A CA 1
ATOM 1775 C C . HIS A 1 219 ? 10.144 4.784 -2.270 1.00 91.06 219 HIS A C 1
ATOM 1777 O O . HIS A 1 219 ? 9.104 4.240 -2.636 1.00 91.06 219 HIS A O 1
ATOM 1783 N N . LEU A 1 220 ? 10.936 4.248 -1.339 1.00 91.25 220 LEU A N 1
ATOM 1784 C CA . LEU A 1 220 ? 10.696 2.936 -0.739 1.00 91.25 220 LEU A CA 1
ATOM 1785 C C . LEU A 1 220 ? 9.402 2.906 0.085 1.00 91.25 220 LEU A C 1
ATOM 1787 O O . LEU A 1 220 ? 8.666 1.926 0.033 1.00 91.25 220 LEU A O 1
ATOM 1791 N N . THR A 1 221 ? 9.073 3.991 0.794 1.00 90.38 221 THR A N 1
ATOM 1792 C CA . THR A 1 221 ? 7.803 4.099 1.534 1.00 90.38 221 THR A CA 1
ATOM 1793 C C . THR A 1 221 ? 6.603 4.120 0.587 1.00 90.38 221 THR A C 1
ATOM 1795 O O . THR A 1 221 ? 5.574 3.511 0.885 1.00 90.38 221 THR A O 1
ATOM 1798 N N . PHE A 1 222 ? 6.717 4.819 -0.546 1.00 91.19 222 PHE A N 1
ATOM 1799 C CA . PHE A 1 222 ? 5.673 4.848 -1.566 1.00 91.19 222 PHE A CA 1
ATOM 1800 C C . PHE A 1 222 ? 5.489 3.469 -2.206 1.00 91.19 222 PHE A C 1
ATOM 1802 O O . PHE A 1 222 ? 4.366 2.971 -2.257 1.00 91.19 222 PHE A O 1
ATOM 1809 N N . LEU A 1 223 ? 6.592 2.837 -2.620 1.00 93.69 223 LEU A N 1
ATOM 1810 C CA . LEU A 1 223 ? 6.621 1.484 -3.173 1.00 93.69 223 LEU A CA 1
ATOM 1811 C C . LEU A 1 223 ? 5.986 0.472 -2.210 1.00 93.69 223 LEU A C 1
ATOM 1813 O O . LEU A 1 223 ? 5.091 -0.269 -2.605 1.00 93.69 223 LEU A O 1
ATOM 1817 N N . ASP A 1 224 ? 6.381 0.486 -0.934 1.00 91.94 224 ASP A N 1
ATOM 1818 C CA . ASP A 1 224 ? 5.821 -0.402 0.089 1.00 91.94 224 ASP A CA 1
ATOM 1819 C C . ASP A 1 224 ? 4.307 -0.234 0.245 1.00 91.94 224 ASP A C 1
ATOM 1821 O O . ASP A 1 224 ? 3.585 -1.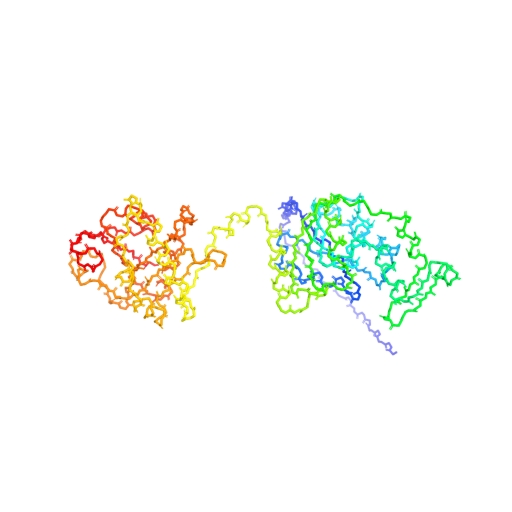219 0.403 1.00 91.94 224 ASP A O 1
ATOM 1825 N N . ARG A 1 225 ? 3.816 1.012 0.230 1.00 91.06 225 ARG A N 1
ATOM 1826 C CA . ARG A 1 225 ? 2.381 1.296 0.328 1.00 91.06 225 ARG A CA 1
ATOM 1827 C C . ARG A 1 225 ? 1.642 0.779 -0.903 1.00 91.06 225 ARG A C 1
ATOM 1829 O O . ARG A 1 225 ? 0.693 0.022 -0.751 1.00 91.06 225 ARG A O 1
ATOM 1836 N N . TRP A 1 226 ? 2.132 1.125 -2.092 1.00 94.69 226 TRP A N 1
ATOM 1837 C CA . TRP A 1 226 ? 1.566 0.693 -3.368 1.00 94.69 226 TRP A CA 1
ATOM 1838 C C . TRP A 1 226 ? 1.453 -0.835 -3.454 1.00 94.69 226 TRP A C 1
ATOM 1840 O O . TRP A 1 226 ? 0.383 -1.359 -3.756 1.00 94.69 226 TRP A O 1
ATOM 1850 N N . MET A 1 227 ? 2.516 -1.562 -3.096 1.00 93.75 227 MET A N 1
ATOM 1851 C CA . MET A 1 227 ? 2.494 -3.026 -3.096 1.00 93.75 227 MET A CA 1
ATOM 1852 C C . MET A 1 227 ? 1.472 -3.594 -2.115 1.00 93.75 227 MET A C 1
ATOM 1854 O O . MET A 1 227 ? 0.728 -4.501 -2.475 1.00 93.75 227 MET A O 1
ATOM 1858 N N . LYS A 1 228 ? 1.410 -3.069 -0.885 1.00 89.00 228 LYS A N 1
ATOM 1859 C CA . LYS A 1 228 ? 0.431 -3.529 0.111 1.00 89.00 228 LYS A CA 1
ATOM 1860 C C . LYS A 1 228 ? -0.995 -3.322 -0.382 1.00 89.00 228 LYS A C 1
ATOM 1862 O O . LYS A 1 228 ? -1.801 -4.241 -0.294 1.00 89.00 228 LYS A O 1
ATOM 1867 N N . ASP A 1 229 ? -1.288 -2.163 -0.958 1.00 86.12 229 ASP A N 1
ATOM 1868 C CA . ASP A 1 229 ? -2.621 -1.853 -1.475 1.00 86.12 229 ASP A CA 1
ATOM 1869 C C . ASP A 1 229 ? -3.039 -2.813 -2.609 1.00 86.12 229 ASP A C 1
ATOM 1871 O O . ASP A 1 229 ? -4.226 -3.091 -2.787 1.00 86.12 229 ASP A O 1
ATOM 1875 N N . ILE A 1 230 ? -2.083 -3.366 -3.361 1.00 89.12 230 ILE A N 1
ATOM 1876 C CA . ILE A 1 230 ? -2.332 -4.344 -4.432 1.00 89.12 230 ILE A CA 1
ATOM 1877 C C . ILE A 1 230 ? -2.438 -5.779 -3.909 1.00 89.12 230 ILE A C 1
ATOM 1879 O O . ILE A 1 230 ? -3.280 -6.541 -4.396 1.00 89.12 230 ILE A O 1
ATOM 1883 N N . MET A 1 231 ? -1.559 -6.148 -2.976 1.00 83.88 231 MET A N 1
ATOM 1884 C CA . MET A 1 231 ? -1.399 -7.522 -2.494 1.00 83.88 231 MET A CA 1
ATOM 1885 C C . MET A 1 231 ? -2.417 -7.911 -1.419 1.00 83.88 231 MET A C 1
ATOM 1887 O O . MET A 1 231 ? -2.648 -9.098 -1.217 1.00 83.88 231 MET A O 1
ATOM 1891 N N . LEU A 1 232 ? -3.065 -6.945 -0.759 1.00 70.81 232 LEU A N 1
ATOM 1892 C CA . LEU A 1 232 ? -4.170 -7.231 0.157 1.00 70.81 232 LEU A CA 1
ATOM 1893 C C . LEU A 1 232 ? -5.389 -7.769 -0.610 1.00 70.81 232 LEU A C 1
ATOM 1895 O O . LEU A 1 232 ? -5.856 -7.162 -1.583 1.00 70.81 232 LEU A O 1
ATOM 1899 N N . THR A 1 233 ? -5.931 -8.890 -0.136 1.00 59.38 233 THR A N 1
ATOM 1900 C CA . THR A 1 233 ? -7.176 -9.487 -0.648 1.00 59.38 233 THR A CA 1
ATOM 1901 C C . THR A 1 233 ? -8.373 -8.549 -0.441 1.00 59.38 233 THR A C 1
ATOM 1903 O O . THR A 1 233 ? -8.335 -7.663 0.408 1.00 59.38 233 THR A O 1
ATOM 1906 N N . GLU A 1 234 ? -9.478 -8.725 -1.177 1.00 47.88 234 GLU A N 1
ATOM 1907 C CA . GLU A 1 234 ? -10.708 -7.935 -0.947 1.00 47.88 234 GLU A CA 1
ATOM 1908 C C . GLU A 1 234 ? -11.235 -8.084 0.492 1.00 47.88 234 GLU A C 1
ATOM 1910 O O . GLU A 1 234 ? -11.724 -7.121 1.087 1.00 47.88 234 GLU A O 1
ATOM 1915 N N . THR A 1 235 ? -11.055 -9.264 1.088 1.00 42.94 235 THR A N 1
ATOM 1916 C CA . THR A 1 235 ? -11.371 -9.547 2.491 1.00 42.94 235 THR A CA 1
ATOM 1917 C C . THR A 1 235 ? -10.485 -8.727 3.434 1.00 42.94 235 THR A C 1
ATOM 1919 O O . THR A 1 235 ? -11.003 -8.050 4.321 1.00 42.94 235 THR A O 1
ATOM 1922 N N . GLU A 1 236 ? -9.171 -8.681 3.194 1.00 50.72 236 GLU A N 1
ATOM 1923 C CA . GLU A 1 236 ? -8.224 -7.878 3.981 1.00 50.72 236 GLU A CA 1
ATOM 1924 C C . GLU A 1 236 ? -8.362 -6.370 3.734 1.00 50.72 236 GLU A C 1
ATOM 1926 O O . GLU A 1 236 ? -8.155 -5.584 4.654 1.00 50.72 236 GLU A O 1
ATOM 1931 N N . LYS A 1 237 ? -8.772 -5.943 2.533 1.00 45.38 237 LYS A N 1
ATOM 1932 C CA . LYS A 1 237 ? -9.153 -4.552 2.241 1.00 45.38 237 LYS A CA 1
ATOM 1933 C C . LYS A 1 237 ? -10.389 -4.153 3.038 1.00 45.38 237 LYS A C 1
ATOM 1935 O O . LYS A 1 237 ? -10.385 -3.096 3.657 1.00 45.38 237 LYS A O 1
ATOM 1940 N N . SER A 1 238 ? -11.393 -5.028 3.128 1.00 42.59 238 SER A N 1
ATOM 1941 C CA . SER A 1 238 ? -12.592 -4.788 3.941 1.00 42.59 238 SER A CA 1
ATOM 1942 C C . SER A 1 238 ? -12.308 -4.755 5.454 1.00 42.59 238 SER A C 1
ATOM 1944 O O . SER A 1 238 ? -12.962 -4.013 6.189 1.00 42.59 238 SER A O 1
ATOM 1946 N N . GLU A 1 239 ? -11.310 -5.506 5.934 1.00 46.12 239 GLU A N 1
ATOM 1947 C CA . GLU A 1 239 ? -10.853 -5.461 7.331 1.00 46.12 239 GLU A CA 1
ATOM 1948 C C . GLU A 1 239 ? -9.935 -4.259 7.613 1.00 46.12 239 GLU A C 1
ATOM 1950 O O . GLU A 1 239 ? -10.046 -3.62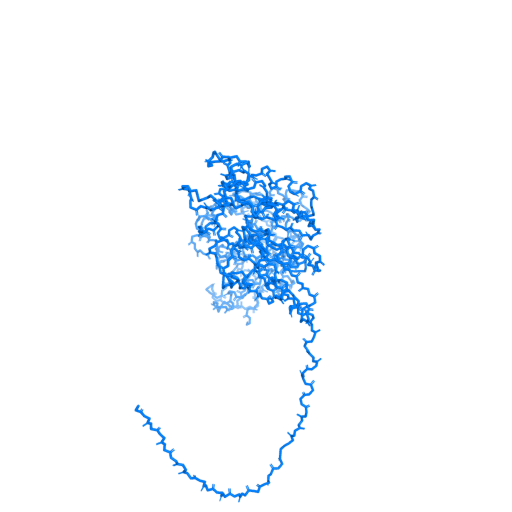8 8.667 1.00 46.12 239 GLU A O 1
ATOM 1955 N N . SER A 1 240 ? -9.070 -3.894 6.663 1.00 47.12 240 SER A N 1
ATOM 1956 C CA . SER A 1 240 ? -8.198 -2.713 6.699 1.00 47.12 240 SER A CA 1
ATOM 1957 C C . SER A 1 240 ? -9.002 -1.409 6.689 1.00 47.12 240 SER A C 1
ATOM 1959 O O . SER A 1 240 ? -8.774 -0.542 7.533 1.00 47.12 240 SER A O 1
ATOM 1961 N N . ASP A 1 241 ? -10.008 -1.300 5.817 1.00 51.62 241 ASP A N 1
ATOM 1962 C CA . ASP A 1 241 ? -10.893 -0.130 5.707 1.00 51.62 241 ASP A CA 1
ATOM 1963 C C . ASP A 1 241 ? -11.790 0.068 6.942 1.00 51.62 241 ASP A C 1
ATOM 1965 O O . ASP A 1 241 ? -12.335 1.156 7.157 1.00 51.62 241 ASP A O 1
ATOM 1969 N N . ASN A 1 242 ? -11.925 -0.968 7.779 1.00 53.47 242 ASN A N 1
ATOM 1970 C CA . ASN A 1 242 ? -12.678 -0.932 9.031 1.00 53.47 242 ASN A CA 1
ATOM 1971 C C . ASN A 1 242 ? -11.800 -0.785 10.284 1.00 53.47 242 ASN A C 1
ATOM 1973 O O . ASN A 1 242 ? -12.340 -0.544 11.370 1.00 53.47 242 ASN A O 1
ATOM 1977 N N . LYS A 1 243 ? -10.468 -0.894 10.181 1.00 67.19 243 LYS A N 1
ATOM 1978 C CA . LYS A 1 243 ? -9.573 -0.830 11.343 1.00 67.19 243 LYS A CA 1
ATOM 1979 C C . LYS A 1 243 ? -9.035 0.580 11.541 1.00 67.19 243 LYS A C 1
ATOM 1981 O O . LYS A 1 243 ? -8.060 1.008 10.926 1.00 67.19 243 LYS A O 1
ATOM 1986 N N . ILE A 1 244 ? -9.663 1.299 12.463 1.00 88.69 244 ILE A N 1
ATOM 1987 C CA . ILE A 1 244 ? -9.234 2.645 12.831 1.00 88.69 244 ILE A CA 1
ATOM 1988 C C . ILE A 1 244 ? -7.910 2.604 13.606 1.00 88.69 244 ILE A C 1
ATOM 1990 O O . ILE A 1 244 ? -7.741 1.844 14.563 1.00 88.69 244 ILE A O 1
ATOM 1994 N N . LYS A 1 245 ? -6.948 3.439 13.204 1.00 92.62 245 LYS A N 1
ATOM 1995 C CA . LYS A 1 245 ? -5.684 3.624 13.927 1.00 92.62 245 LYS A CA 1
ATOM 1996 C C . LYS A 1 245 ? -5.892 4.665 15.019 1.00 92.62 245 LYS A C 1
ATOM 1998 O O . LYS A 1 245 ? -6.024 5.850 14.718 1.00 92.62 245 LYS A O 1
ATOM 2003 N N . ILE A 1 246 ? -5.928 4.220 16.275 1.00 96.25 246 ILE A N 1
ATOM 2004 C CA . ILE A 1 246 ? -6.196 5.086 17.430 1.00 96.25 246 ILE A CA 1
ATOM 2005 C C . ILE A 1 246 ? -4.896 5.416 18.159 1.00 96.25 246 ILE A C 1
ATOM 2007 O O . ILE A 1 246 ? -4.171 4.511 18.580 1.00 96.25 246 ILE A O 1
ATOM 2011 N N . ARG A 1 247 ? -4.634 6.708 18.365 1.00 96.25 247 ARG A N 1
ATOM 2012 C CA . ARG A 1 247 ? -3.524 7.206 19.189 1.00 96.25 247 ARG A CA 1
ATOM 2013 C C . ARG A 1 247 ? -3.916 8.475 19.941 1.00 96.25 247 ARG A C 1
ATOM 2015 O O . ARG A 1 247 ? -4.903 9.115 19.596 1.00 96.25 247 ARG A O 1
ATOM 2022 N N . ILE A 1 248 ? -3.119 8.840 20.940 1.00 97.44 248 ILE A N 1
ATOM 2023 C CA . ILE A 1 248 ? -3.203 10.158 21.576 1.00 97.44 248 ILE A CA 1
ATOM 2024 C C . ILE A 1 248 ? -2.712 11.211 20.565 1.00 97.44 248 ILE A C 1
ATOM 2026 O O . ILE A 1 248 ? -1.760 10.958 19.816 1.00 97.44 248 ILE A O 1
ATOM 2030 N N . ALA A 1 249 ? -3.411 12.341 20.497 1.00 97.00 249 ALA A N 1
ATOM 2031 C CA . ALA A 1 249 ? -3.063 13.489 19.670 1.00 97.00 249 ALA A CA 1
ATOM 2032 C C . ALA A 1 249 ? -1.808 14.192 20.195 1.00 97.00 249 ALA A C 1
ATOM 2034 O O . ALA A 1 249 ? -1.575 14.240 21.402 1.00 97.00 249 ALA A O 1
ATOM 2035 N N . ASP A 1 250 ? -1.027 14.770 19.289 1.00 94.50 250 ASP A N 1
ATOM 2036 C CA . ASP A 1 250 ? 0.079 15.661 19.628 1.00 94.50 250 ASP A CA 1
ATOM 2037 C C . ASP A 1 250 ? -0.250 17.115 19.260 1.00 94.50 250 ASP A C 1
ATOM 2039 O O . ASP A 1 250 ? -1.254 17.403 18.608 1.00 94.50 250 ASP A O 1
ATOM 2043 N N . VAL A 1 251 ? 0.593 18.055 19.698 1.00 91.38 251 VAL A N 1
ATOM 2044 C CA . VAL A 1 251 ? 0.380 19.501 19.495 1.00 91.38 251 VAL A CA 1
ATOM 2045 C C . VAL A 1 251 ? 0.239 19.866 18.007 1.00 91.38 251 VAL A C 1
ATOM 2047 O O . VAL A 1 251 ? -0.489 20.799 17.669 1.00 91.38 251 VAL A O 1
ATOM 2050 N N . GLY A 1 252 ? 0.877 19.114 17.102 1.00 91.75 252 GLY A N 1
ATOM 2051 C CA . GLY A 1 252 ? 0.771 19.308 15.655 1.00 91.75 252 GLY A CA 1
ATOM 2052 C C . GLY A 1 252 ? -0.574 18.876 15.062 1.00 91.75 252 GLY A C 1
ATOM 2053 O O . GLY A 1 252 ? -0.923 19.305 13.961 1.00 91.75 252 GLY A O 1
ATOM 2054 N N . ASP A 1 253 ? -1.366 18.079 15.784 1.00 94.38 253 ASP A N 1
ATOM 2055 C CA . ASP A 1 253 ? -2.685 17.632 15.334 1.00 94.38 253 ASP A CA 1
ATOM 2056 C C . ASP A 1 253 ? -3.793 18.676 15.565 1.00 94.38 253 ASP A C 1
ATOM 2058 O O . ASP A 1 253 ? -4.884 18.508 15.020 1.00 94.38 253 ASP A O 1
ATOM 2062 N N . TYR A 1 254 ? -3.547 19.754 16.329 1.00 96.75 254 TYR A N 1
ATOM 2063 C CA . TYR A 1 254 ? -4.589 20.705 16.760 1.00 96.75 254 TYR A CA 1
ATOM 2064 C C . TYR A 1 254 ? -5.481 21.198 15.614 1.00 96.75 254 TYR A C 1
ATOM 2066 O O . TYR A 1 254 ? -6.706 21.137 15.718 1.00 96.75 254 TYR A O 1
ATOM 2074 N N . ILE A 1 255 ? -4.878 21.640 14.506 1.00 92.12 255 ILE A N 1
ATOM 2075 C CA . ILE A 1 255 ? -5.627 22.162 13.354 1.00 92.12 255 ILE A CA 1
ATOM 2076 C C . ILE A 1 255 ? -6.569 21.084 12.801 1.00 92.12 255 ILE A C 1
ATOM 2078 O O . ILE A 1 255 ? -7.756 21.338 12.636 1.00 92.12 255 ILE A O 1
ATOM 2082 N N . GLN A 1 256 ? -6.071 19.859 12.602 1.00 94.06 256 GLN A N 1
ATOM 2083 C CA . GLN A 1 256 ? -6.875 18.749 12.078 1.00 94.06 256 GLN A CA 1
ATOM 2084 C C . GLN A 1 256 ? -7.989 18.332 13.050 1.00 94.06 256 GLN A C 1
ATOM 2086 O O . GLN A 1 256 ? -9.080 17.974 12.615 1.00 94.06 256 GLN A O 1
ATOM 2091 N N . VAL A 1 257 ? -7.731 18.375 14.361 1.00 97.88 257 VAL A N 1
ATOM 2092 C CA . VAL A 1 257 ? -8.725 18.055 15.396 1.00 97.88 257 VAL A CA 1
ATOM 2093 C C . VAL A 1 257 ? -9.835 19.105 15.440 1.00 97.88 257 VAL A C 1
ATOM 2095 O O . VAL A 1 257 ? -11.010 18.743 15.483 1.00 97.88 257 VAL A O 1
ATOM 2098 N N . ARG A 1 258 ? -9.490 20.397 15.402 1.00 96.69 258 ARG A N 1
ATOM 2099 C CA . ARG A 1 258 ? -10.475 21.486 15.342 1.00 96.69 258 ARG A CA 1
ATOM 2100 C C . ARG A 1 258 ? -11.328 21.373 14.080 1.00 96.69 258 ARG A C 1
ATOM 2102 O O . ARG A 1 258 ? -12.553 21.395 14.164 1.00 96.69 258 ARG A O 1
ATOM 2109 N N . ASP A 1 259 ? -10.681 21.201 12.929 1.00 93.12 259 ASP A N 1
ATOM 2110 C CA . ASP A 1 259 ? -11.366 21.106 11.640 1.00 93.12 259 ASP A CA 1
ATOM 2111 C C . ASP A 1 259 ? -12.276 19.863 11.585 1.00 93.12 259 ASP A C 1
ATOM 2113 O O . ASP A 1 259 ? -13.378 19.931 11.040 1.00 93.12 259 ASP A O 1
ATOM 2117 N N . PHE A 1 260 ? -11.879 18.758 12.232 1.00 96.94 260 PHE A N 1
ATOM 2118 C CA . PHE A 1 260 ? -12.740 17.590 12.437 1.00 96.94 260 PHE A CA 1
ATOM 2119 C C . PHE A 1 260 ? -14.029 17.943 13.193 1.00 96.94 260 PHE A C 1
ATOM 2121 O O . PHE A 1 260 ? -15.109 17.599 12.715 1.00 96.94 260 PHE A O 1
ATOM 2128 N N . TYR A 1 261 ? -13.946 18.620 14.348 1.00 96.94 261 TYR A N 1
ATOM 2129 C CA . TYR A 1 261 ? -15.143 18.961 15.128 1.00 96.94 261 TYR A CA 1
ATOM 2130 C C . TYR A 1 261 ? -16.038 19.956 14.392 1.00 96.94 261 TYR A C 1
ATOM 2132 O O . TYR A 1 261 ? -17.253 19.789 14.411 1.00 96.94 261 TYR A O 1
ATOM 2140 N N . TYR A 1 262 ? -15.466 20.941 13.693 1.00 94.38 262 TYR A N 1
ATOM 2141 C CA . TYR A 1 262 ? -16.251 21.861 12.866 1.00 94.38 262 TYR A CA 1
ATOM 2142 C C . TYR A 1 262 ? -17.003 21.114 11.761 1.00 94.38 262 TYR A C 1
ATOM 2144 O O . TYR A 1 262 ? -18.219 21.245 11.661 1.00 94.38 262 TYR A O 1
ATOM 2152 N N . SER A 1 263 ? -16.304 20.269 10.997 1.00 94.06 263 SER A N 1
ATOM 2153 C CA . SER A 1 263 ? -16.914 19.467 9.929 1.00 94.06 263 SER A CA 1
ATOM 2154 C C . SER A 1 263 ? -17.978 18.503 10.462 1.00 94.06 263 SER A C 1
ATOM 2156 O O . SER A 1 263 ? -19.011 18.301 9.829 1.00 94.06 263 SER A O 1
ATOM 2158 N N . LEU A 1 264 ? -17.745 17.906 11.634 1.00 94.44 264 LEU A N 1
ATOM 2159 C CA . LEU A 1 264 ? -18.708 17.037 12.306 1.00 94.44 264 LEU A CA 1
ATOM 2160 C C . LEU A 1 264 ? -19.977 17.801 12.702 1.00 94.44 264 LEU A C 1
ATOM 2162 O O . LEU A 1 264 ? -21.068 17.322 12.411 1.00 94.44 264 LEU A O 1
ATOM 2166 N N . ILE A 1 265 ? -19.836 18.960 13.353 1.00 93.44 265 ILE A N 1
ATOM 2167 C CA . ILE A 1 265 ? -20.969 19.790 13.790 1.00 93.44 265 ILE A CA 1
ATOM 2168 C C . ILE A 1 265 ? -21.803 20.212 12.577 1.00 93.44 265 ILE A C 1
ATOM 2170 O O . ILE A 1 265 ? -23.020 20.039 12.589 1.00 93.44 265 ILE A O 1
ATOM 2174 N N . ASP A 1 266 ? -21.148 20.653 11.502 1.00 92.00 266 ASP A N 1
ATOM 2175 C CA . ASP A 1 266 ? -21.812 21.049 10.255 1.00 92.00 266 ASP A CA 1
ATOM 2176 C C . ASP A 1 266 ? -22.585 19.891 9.625 1.00 92.00 266 ASP A C 1
ATOM 2178 O O . ASP A 1 266 ? -23.755 20.016 9.274 1.00 92.00 266 ASP A O 1
ATOM 2182 N N . ALA A 1 267 ? -21.950 18.722 9.526 1.00 89.38 267 ALA A N 1
ATOM 2183 C CA . ALA A 1 267 ? -22.574 17.542 8.941 1.00 89.38 267 ALA A CA 1
ATOM 2184 C C . ALA A 1 267 ? -23.737 16.987 9.787 1.00 89.38 267 ALA A C 1
ATOM 2186 O O . ALA A 1 267 ? -24.507 16.160 9.297 1.00 89.38 267 ALA A O 1
ATOM 2187 N N . MET A 1 268 ? -23.863 17.409 11.048 1.00 87.56 268 MET A N 1
ATOM 2188 C CA . MET A 1 268 ? -24.934 17.007 11.961 1.00 87.56 268 MET A CA 1
ATOM 2189 C C . MET A 1 268 ? -26.026 18.074 12.135 1.00 87.56 268 MET A C 1
ATOM 2191 O O . MET A 1 268 ? -26.979 17.832 12.882 1.00 87.56 268 MET A O 1
ATOM 2195 N N . GLU A 1 269 ? -25.947 19.216 11.437 1.00 85.50 269 GLU A N 1
ATOM 2196 C CA . GLU A 1 269 ? -26.922 20.312 11.555 1.00 85.50 269 GLU A CA 1
ATOM 2197 C C . GLU A 1 269 ? -28.358 19.861 11.238 1.00 85.50 269 GLU A C 1
ATOM 2199 O O . GLU A 1 269 ? -29.294 20.304 11.898 1.00 85.50 269 GLU A O 1
ATOM 2204 N N . ASP A 1 270 ? -28.538 18.898 10.333 1.00 83.19 270 ASP A N 1
ATOM 2205 C CA . ASP A 1 270 ? -29.853 18.348 9.962 1.00 83.19 270 ASP A CA 1
ATOM 2206 C C . ASP A 1 270 ? -30.110 16.931 10.510 1.00 83.19 270 ASP A C 1
ATOM 2208 O O . ASP A 1 270 ? -31.091 16.278 10.147 1.00 83.19 270 ASP A O 1
ATOM 2212 N N . ALA A 1 271 ? -29.239 16.419 11.386 1.00 84.50 271 ALA A N 1
ATOM 2213 C CA . ALA A 1 271 ? -29.398 15.077 11.936 1.00 84.50 271 ALA A CA 1
ATOM 2214 C C . ALA A 1 271 ? -30.616 14.988 12.874 1.00 84.50 271 ALA A C 1
ATOM 2216 O O . ALA A 1 271 ? -30.851 15.873 13.698 1.00 84.50 271 ALA A O 1
ATOM 2217 N N . GLU A 1 272 ? -31.352 13.871 12.798 1.00 84.62 272 GLU A N 1
ATOM 2218 C CA . GLU A 1 272 ? -32.475 13.565 13.701 1.00 84.62 272 GLU A CA 1
ATOM 2219 C C . GLU A 1 272 ? -32.022 13.509 15.170 1.00 84.62 272 GLU A C 1
ATOM 2221 O O . GLU A 1 272 ? -32.714 13.994 16.063 1.00 84.62 272 GLU A O 1
ATOM 2226 N N . TYR A 1 273 ? -30.824 12.965 15.409 1.00 83.50 273 TYR A N 1
ATOM 2227 C CA . TYR A 1 273 ? -30.214 12.830 16.729 1.00 83.50 273 TYR A CA 1
ATOM 2228 C C . TYR A 1 273 ? -28.930 13.655 16.789 1.00 83.50 273 TYR A C 1
ATOM 2230 O O . TYR A 1 273 ? -27.924 13.296 16.174 1.00 83.50 273 TYR A O 1
ATOM 2238 N N . LYS A 1 274 ? -28.965 14.765 17.532 1.00 79.56 274 LYS A N 1
ATOM 2239 C CA . LYS A 1 274 ? -27.841 15.701 17.647 1.00 79.56 274 LYS A CA 1
ATOM 2240 C C . LYS A 1 274 ? -27.107 15.540 18.978 1.00 79.56 274 LYS A C 1
ATOM 2242 O O . LYS A 1 274 ? -27.747 15.269 19.994 1.00 79.56 274 LYS A O 1
ATOM 2247 N N . PRO A 1 275 ? -25.784 15.766 19.004 1.00 81.31 275 PRO A N 1
ATOM 2248 C CA . PRO A 1 275 ? -25.025 15.802 20.246 1.00 81.31 275 PRO A CA 1
ATOM 2249 C C . PRO A 1 275 ? -25.263 17.086 21.059 1.00 81.31 275 PRO A C 1
ATOM 2251 O O . PRO A 1 275 ? -24.911 17.111 22.231 1.00 81.31 275 PRO A O 1
ATOM 2254 N N . GLY A 1 276 ? -25.868 18.122 20.460 1.00 83.44 276 GLY A N 1
ATOM 2255 C CA . GLY A 1 276 ? -26.081 19.433 21.090 1.00 83.44 276 GLY A CA 1
ATOM 2256 C C . GLY A 1 276 ? -24.890 20.387 20.974 1.00 83.44 276 GLY A C 1
ATOM 2257 O O . GLY A 1 276 ? -24.966 21.496 21.475 1.00 83.44 276 GLY A O 1
ATOM 2258 N N . TRP A 1 277 ? -23.821 19.965 20.297 1.00 90.69 277 TRP A N 1
ATOM 2259 C CA . TRP A 1 277 ? -22.568 20.707 20.189 1.00 90.69 277 TRP A CA 1
ATOM 2260 C C . TRP A 1 277 ? -22.672 21.914 19.266 1.00 90.69 277 TRP A C 1
ATOM 2262 O O . TRP A 1 277 ? -23.171 21.813 18.143 1.00 90.69 277 TRP A O 1
ATOM 2272 N N . GLU A 1 278 ? -22.097 23.023 19.719 1.00 88.69 278 GLU A N 1
ATOM 2273 C CA . GLU A 1 278 ? -21.962 24.260 18.961 1.00 88.69 278 GLU A CA 1
ATOM 2274 C C . GLU A 1 278 ? -20.481 24.621 18.820 1.00 88.69 278 GLU A C 1
ATOM 2276 O O . GLU A 1 278 ? -19.686 24.449 19.754 1.00 88.69 278 GLU A O 1
ATOM 2281 N N . ARG A 1 279 ? -20.096 25.111 17.632 1.00 91.19 279 ARG A N 1
ATOM 2282 C CA . ARG A 1 279 ? -18.702 25.466 17.336 1.00 91.19 279 ARG A CA 1
ATOM 2283 C C . ARG A 1 279 ? -18.191 26.468 18.369 1.00 91.19 279 ARG A C 1
ATOM 2285 O O . ARG A 1 279 ? -18.851 27.464 18.641 1.00 91.19 279 ARG A O 1
ATOM 2292 N N . ASP A 1 280 ? -17.006 26.199 18.906 1.00 88.25 280 ASP A N 1
ATOM 2293 C CA . ASP A 1 280 ? -16.333 27.016 19.921 1.00 88.25 280 ASP A CA 1
ATOM 2294 C C . ASP A 1 280 ? -17.081 27.173 21.263 1.00 88.25 280 ASP A C 1
ATOM 2296 O O . ASP A 1 280 ? -16.557 27.848 22.144 1.00 88.25 280 ASP A O 1
ATOM 2300 N N . ILE A 1 281 ? -18.237 26.522 21.462 1.00 90.88 281 ILE A N 1
ATOM 2301 C CA . ILE A 1 281 ? -18.917 26.422 22.768 1.00 90.88 281 ILE A CA 1
ATOM 2302 C C . ILE A 1 281 ? -18.630 25.060 23.397 1.00 90.88 281 ILE A C 1
ATOM 2304 O O . ILE A 1 281 ? -18.140 24.975 24.521 1.00 90.88 281 ILE A O 1
ATOM 2308 N N . TYR A 1 282 ? -18.865 23.974 22.658 1.00 89.69 282 TYR A N 1
ATOM 2309 C CA . TYR A 1 282 ? -18.428 22.650 23.081 1.00 89.69 282 TYR A CA 1
ATOM 2310 C C . TYR A 1 282 ? -18.176 21.736 21.871 1.00 89.69 282 TYR A C 1
ATOM 2312 O O . TYR A 1 282 ? -19.118 21.420 21.146 1.00 89.69 282 TYR A O 1
ATOM 2320 N N . PRO A 1 283 ? -16.929 21.275 21.652 1.00 92.69 283 PRO A N 1
ATOM 2321 C CA . PRO A 1 283 ? -15.717 21.653 22.386 1.00 92.69 283 PRO A CA 1
ATOM 2322 C C . PRO A 1 283 ? -15.229 23.080 22.049 1.00 92.69 283 PRO A C 1
ATOM 2324 O O . PRO A 1 283 ? -15.249 23.487 20.888 1.00 92.69 283 PRO A O 1
ATOM 2327 N N . THR A 1 284 ? -14.725 23.817 23.048 1.00 95.00 284 THR A N 1
ATOM 2328 C CA . THR A 1 284 ? -14.008 25.091 22.825 1.00 95.00 284 THR A CA 1
ATOM 2329 C C . THR A 1 284 ? -12.592 24.847 22.292 1.00 95.00 284 THR A C 1
ATOM 2331 O O . THR A 1 284 ? -12.021 23.766 22.475 1.00 95.00 284 THR A O 1
ATOM 2334 N N . GLN A 1 285 ? -11.976 25.854 21.666 1.00 95.12 285 GLN A N 1
ATOM 2335 C CA . GLN A 1 285 ? -10.580 25.752 21.218 1.00 95.12 285 GLN A CA 1
ATOM 2336 C C . GLN A 1 285 ? -9.624 25.524 22.392 1.00 95.12 285 GLN A C 1
ATOM 2338 O O . GLN A 1 285 ? -8.753 24.658 22.315 1.00 95.12 285 GLN A O 1
ATOM 2343 N N . GLU A 1 286 ? -9.824 26.233 23.504 1.00 96.25 286 GLU A N 1
ATOM 2344 C CA . GLU A 1 286 ? -9.032 26.085 24.725 1.00 96.25 286 GLU A CA 1
ATOM 2345 C C . GLU A 1 286 ? -9.153 24.670 25.299 1.00 96.25 286 GLU A C 1
ATOM 2347 O O . GLU A 1 286 ? -8.148 24.073 25.686 1.00 96.25 286 GLU A O 1
ATOM 2352 N N . PHE A 1 287 ? -10.364 24.100 25.301 1.00 96.31 287 PHE A N 1
ATOM 2353 C CA . PHE A 1 287 ? -10.598 22.725 25.736 1.00 96.31 287 PHE A CA 1
ATOM 2354 C C . PHE A 1 287 ? -9.829 21.723 24.869 1.00 96.31 287 PHE A C 1
ATOM 2356 O O . PHE A 1 287 ? -9.208 20.801 25.405 1.00 96.31 287 PHE A O 1
ATOM 2363 N N . LEU A 1 288 ? -9.825 21.906 23.544 1.00 97.31 288 LEU A N 1
ATOM 2364 C CA . LEU A 1 288 ? -9.083 21.040 22.625 1.00 97.31 288 LEU A CA 1
ATOM 2365 C C . LEU A 1 288 ? -7.570 21.160 22.822 1.00 97.31 288 LEU A C 1
ATOM 2367 O O . LEU A 1 288 ? -6.905 20.135 22.969 1.00 97.31 288 LEU A O 1
ATOM 2371 N N . VAL A 1 289 ? -7.032 22.384 22.872 1.00 97.44 289 VAL A N 1
ATOM 2372 C CA . VAL A 1 289 ? -5.594 22.630 23.084 1.00 97.44 289 VAL A CA 1
ATOM 2373 C C . VAL A 1 289 ? -5.135 22.007 24.399 1.00 97.44 289 VAL A C 1
ATOM 2375 O O . VAL A 1 289 ? -4.216 21.191 24.405 1.00 97.44 289 VAL A O 1
ATOM 2378 N N . HIS A 1 290 ? -5.829 22.297 25.500 1.00 97.44 290 HIS A N 1
ATOM 2379 C CA . HIS A 1 290 ? -5.482 21.773 26.822 1.00 97.44 290 HIS A CA 1
ATOM 2380 C C . HIS A 1 290 ? -5.591 20.247 26.899 1.00 97.44 290 HIS A C 1
ATOM 2382 O O . HIS A 1 290 ? -4.769 19.585 27.535 1.00 97.44 290 HIS A O 1
ATOM 2388 N N . SER A 1 291 ? -6.585 19.661 26.222 1.00 98.12 291 SER A N 1
ATOM 2389 C CA . SER A 1 291 ? -6.737 18.204 26.147 1.00 98.12 291 SER A CA 1
ATOM 2390 C C . SER A 1 291 ? -5.597 17.543 25.372 1.00 98.12 291 SER A C 1
ATOM 2392 O O . SER A 1 291 ? -5.157 16.460 25.756 1.00 98.12 291 SER A O 1
ATOM 2394 N N . ILE A 1 292 ? -5.097 18.180 24.311 1.00 97.69 292 ILE A N 1
ATOM 2395 C CA . ILE A 1 292 ? -3.932 17.703 23.555 1.00 97.69 292 ILE A CA 1
ATOM 2396 C C . ILE A 1 292 ? -2.662 17.822 24.406 1.00 97.69 292 ILE A C 1
ATOM 2398 O O . ILE A 1 292 ? -1.937 16.843 24.559 1.00 97.69 292 ILE A O 1
ATOM 2402 N N . GLU A 1 293 ? -2.419 18.983 25.017 1.00 96.69 293 GLU A N 1
ATOM 2403 C CA . GLU A 1 293 ? -1.223 19.237 25.834 1.00 96.69 293 GLU A CA 1
ATOM 2404 C C . GLU A 1 293 ? -1.106 18.284 27.032 1.00 96.69 293 GLU A C 1
ATOM 2406 O O . GLU A 1 293 ? -0.006 17.851 27.380 1.00 96.69 293 GLU A O 1
ATOM 2411 N N . LYS A 1 294 ? -2.239 17.909 27.642 1.00 96.81 294 LYS A N 1
ATOM 2412 C CA . LYS A 1 294 ? -2.288 16.932 28.740 1.00 96.81 294 LYS A CA 1
ATOM 2413 C C . LYS A 1 294 ? -2.257 15.466 28.289 1.00 96.81 294 LYS A C 1
ATOM 2415 O O . LYS A 1 294 ? -2.207 14.587 29.145 1.00 96.81 294 LYS A O 1
ATOM 2420 N N . GLY A 1 295 ? -2.296 15.181 26.985 1.00 97.06 295 GLY A N 1
ATOM 2421 C CA . GLY A 1 295 ? -2.345 13.810 26.461 1.00 97.06 295 GLY A CA 1
ATOM 2422 C C . GLY A 1 295 ? -3.690 13.102 26.674 1.00 97.06 295 GLY A C 1
ATOM 2423 O O . GLY A 1 295 ? -3.743 11.876 26.731 1.00 97.06 295 GLY A O 1
ATOM 2424 N N . ASN A 1 296 ? -4.775 13.869 26.788 1.00 98.06 296 ASN A N 1
ATOM 2425 C CA . ASN A 1 296 ? -6.128 13.386 27.075 1.00 98.06 296 ASN A CA 1
ATOM 2426 C C . ASN A 1 296 ? -6.988 13.197 25.813 1.00 98.06 296 ASN A C 1
ATOM 2428 O O . ASN A 1 296 ? -8.067 12.610 25.887 1.00 98.06 296 ASN A O 1
ATOM 2432 N N . LEU A 1 297 ? -6.552 13.703 24.655 1.00 98.62 297 LEU A N 1
ATOM 2433 C CA . LEU A 1 297 ? -7.310 13.621 23.404 1.00 98.62 297 LEU A CA 1
ATOM 2434 C C . LEU A 1 297 ? -6.834 12.447 22.543 1.00 98.62 297 LEU A C 1
ATOM 2436 O O . LEU A 1 297 ? -5.674 12.378 22.150 1.00 98.62 297 LEU A O 1
ATOM 2440 N N . TYR A 1 298 ? -7.750 11.546 22.206 1.00 98.56 298 TYR A N 1
ATOM 2441 C CA . TYR A 1 298 ? -7.548 10.447 21.269 1.00 98.56 298 TYR A CA 1
ATOM 2442 C C . TYR A 1 298 ? -8.053 10.836 19.882 1.00 98.56 298 TYR A C 1
ATOM 2444 O O . TYR A 1 298 ? -9.184 11.302 19.740 1.00 98.56 298 TYR A O 1
ATOM 2452 N N . ILE A 1 299 ? -7.247 10.559 18.859 1.00 98.31 299 ILE A N 1
ATOM 2453 C CA . ILE A 1 299 ? -7.660 10.593 17.456 1.00 98.31 299 ILE A CA 1
ATOM 2454 C C . ILE A 1 299 ? -7.720 9.176 16.901 1.00 98.31 299 ILE A C 1
ATOM 2456 O O . ILE A 1 299 ? -6.844 8.345 17.158 1.00 98.31 299 ILE A O 1
ATOM 2460 N N . GLY A 1 300 ? -8.750 8.910 16.113 1.00 97.25 300 GLY A N 1
ATOM 2461 C CA . GLY A 1 300 ? -8.892 7.700 15.329 1.00 97.25 300 GLY A CA 1
ATOM 2462 C C . GLY A 1 300 ? -8.805 8.028 13.842 1.00 97.25 300 GLY A C 1
ATOM 2463 O O . GLY A 1 300 ? -9.643 8.766 13.320 1.00 97.25 300 GLY A O 1
ATOM 2464 N N . ARG A 1 301 ? -7.798 7.480 13.154 1.00 93.56 301 ARG A N 1
ATOM 2465 C CA . ARG A 1 301 ? -7.585 7.690 11.716 1.00 93.56 301 ARG A CA 1
ATOM 2466 C C . ARG A 1 301 ? -8.012 6.491 10.882 1.00 93.56 301 ARG A C 1
ATOM 2468 O O . ARG A 1 301 ? -7.672 5.353 11.208 1.00 93.56 301 ARG A O 1
ATOM 2475 N N . VAL A 1 302 ? -8.714 6.774 9.791 1.00 85.50 302 VAL A N 1
ATOM 2476 C CA . VAL A 1 302 ? -8.962 5.837 8.691 1.00 85.50 302 VAL A CA 1
ATOM 2477 C C . VAL A 1 302 ? -8.213 6.400 7.490 1.00 85.50 302 VAL A C 1
ATOM 2479 O O . VAL A 1 302 ? -8.470 7.528 7.069 1.00 85.50 302 VAL A O 1
ATOM 2482 N N . ASN A 1 303 ? -7.237 5.646 6.983 1.00 79.44 303 ASN A N 1
ATOM 2483 C CA . ASN A 1 303 ? -6.220 6.158 6.060 1.00 79.44 303 ASN A CA 1
ATOM 2484 C C . ASN A 1 303 ? -5.528 7.407 6.649 1.00 79.44 303 ASN A C 1
ATOM 2486 O O . ASN A 1 303 ? -5.084 7.369 7.799 1.00 79.44 303 ASN A O 1
ATOM 2490 N N . GLU A 1 304 ? -5.445 8.504 5.895 1.00 78.44 304 GLU A N 1
ATOM 2491 C CA . GLU A 1 304 ? -4.824 9.762 6.338 1.00 78.44 304 GLU A CA 1
ATOM 2492 C C . GLU A 1 304 ? -5.811 10.718 7.043 1.00 78.44 304 GLU A C 1
ATOM 2494 O O . GLU A 1 304 ? -5.410 11.769 7.539 1.00 78.44 304 GLU A O 1
ATOM 2499 N N . TYR A 1 305 ? -7.098 10.362 7.139 1.00 86.75 305 TYR A N 1
ATOM 2500 C CA . TYR A 1 305 ? -8.146 11.248 7.653 1.00 86.75 305 TYR A CA 1
ATOM 2501 C C . TYR A 1 305 ? -8.536 10.916 9.093 1.00 86.75 305 TYR A C 1
ATOM 2503 O O . TYR A 1 305 ? -8.659 9.749 9.474 1.00 86.75 305 TYR A O 1
ATOM 2511 N N . ILE A 1 306 ? -8.788 11.950 9.899 1.00 95.19 306 ILE A N 1
ATOM 2512 C CA . ILE A 1 306 ? -9.383 11.790 11.229 1.00 95.19 306 ILE A CA 1
ATOM 2513 C C . ILE A 1 306 ? -10.863 11.435 11.054 1.00 95.19 306 ILE A C 1
ATOM 2515 O O . ILE A 1 306 ? -11.659 12.243 10.583 1.00 95.19 306 ILE A O 1
ATOM 2519 N N . ALA A 1 307 ? -11.221 10.210 11.433 1.00 95.88 307 ALA A N 1
ATOM 2520 C CA . ALA A 1 307 ? -12.590 9.708 11.386 1.00 95.88 307 ALA A CA 1
ATOM 2521 C C . ALA A 1 307 ? -13.316 9.873 12.729 1.00 95.88 307 ALA A C 1
ATOM 2523 O O . ALA A 1 307 ? -14.547 9.929 12.757 1.00 95.88 307 ALA A O 1
ATOM 2524 N N . ALA A 1 308 ? -12.569 9.946 13.834 1.00 97.69 308 ALA A N 1
ATOM 2525 C CA . ALA A 1 308 ? -13.114 10.150 15.168 1.00 97.69 308 ALA A CA 1
ATOM 2526 C C . ALA A 1 308 ? -12.143 10.888 16.095 1.00 97.69 308 ALA A C 1
ATOM 2528 O O . ALA A 1 308 ? -10.929 10.688 16.013 1.00 97.69 308 ALA A O 1
ATOM 2529 N N . CYS A 1 309 ? -12.700 11.650 17.033 1.00 98.38 309 CYS A N 1
ATOM 2530 C CA . CYS A 1 309 ? -11.992 12.247 18.164 1.00 98.38 309 CYS A CA 1
ATOM 2531 C C . CYS A 1 309 ? -12.729 11.913 19.463 1.00 98.38 309 CYS A C 1
ATOM 2533 O O . CYS A 1 309 ? -13.941 11.701 19.460 1.00 98.38 309 CYS A O 1
ATOM 2535 N N . MET A 1 310 ? -11.993 11.844 20.569 1.00 98.38 310 MET A N 1
ATOM 2536 C CA . MET A 1 310 ? -12.551 11.613 21.901 1.00 98.38 310 MET A CA 1
ATOM 2537 C C . MET A 1 310 ? -11.611 12.172 22.958 1.00 98.38 310 MET A C 1
ATOM 2539 O O . MET A 1 310 ? -10.406 11.945 22.883 1.00 98.38 310 MET A O 1
ATOM 2543 N N . VAL A 1 311 ? -12.148 12.854 23.962 1.00 98.56 311 VAL A N 1
ATOM 2544 C CA . VAL A 1 311 ? -11.370 13.328 25.109 1.00 98.56 311 VAL A CA 1
ATOM 2545 C C . VAL A 1 311 ? -11.646 12.426 26.304 1.00 98.56 311 VAL A C 1
ATOM 2547 O O . VAL A 1 311 ? -12.787 12.054 26.555 1.00 98.56 311 VAL A O 1
ATOM 2550 N N . VAL A 1 312 ? -10.601 12.050 27.036 1.00 98.50 312 VAL A N 1
ATOM 2551 C CA . VAL A 1 312 ? -10.707 11.232 28.246 1.00 98.50 312 VAL A CA 1
ATOM 2552 C C . VAL A 1 312 ? -9.832 11.826 29.329 1.00 98.50 312 VAL A C 1
ATOM 2554 O O . VAL A 1 312 ? -8.630 11.986 29.133 1.00 98.50 312 VAL A O 1
ATOM 2557 N N . ASN A 1 313 ? -10.426 12.161 30.467 1.00 97.75 313 ASN A N 1
ATOM 2558 C CA . ASN A 1 313 ? -9.709 12.735 31.601 1.00 97.75 313 ASN A CA 1
ATOM 2559 C C . ASN A 1 313 ? -10.393 12.340 32.929 1.00 97.75 313 ASN A C 1
ATOM 2561 O O . ASN A 1 313 ? -11.143 11.365 32.979 1.00 97.75 313 ASN A O 1
ATOM 2565 N N . HIS A 1 314 ? -10.093 13.066 34.007 1.00 97.12 314 HIS A N 1
ATOM 2566 C CA . HIS A 1 314 ? -10.649 12.856 35.350 1.00 97.12 314 HIS A CA 1
ATOM 2567 C C . HIS A 1 314 ? -11.645 13.956 35.767 1.00 97.12 314 HIS A C 1
ATOM 2569 O O . HIS A 1 314 ? -12.021 14.035 36.933 1.00 97.12 314 HIS A O 1
ATOM 2575 N N . GLU A 1 315 ? -12.008 14.850 34.849 1.00 95.69 315 GLU A N 1
ATOM 2576 C CA . GLU A 1 315 ? -12.831 16.033 35.103 1.00 95.69 315 GLU A CA 1
ATOM 2577 C C . GLU A 1 315 ? -14.302 15.701 34.790 1.00 95.69 315 GLU A C 1
ATOM 2579 O O . GLU A 1 315 ? -14.601 14.911 33.902 1.00 95.69 315 GLU A O 1
ATOM 2584 N N . TYR A 1 316 ? -15.250 16.250 35.546 1.00 95.38 316 TYR A N 1
ATOM 2585 C CA . TYR A 1 316 ? -16.680 15.987 35.353 1.00 95.38 316 TYR A CA 1
ATOM 2586 C C . TYR A 1 316 ? -17.526 17.156 35.850 1.00 95.38 316 TYR A C 1
ATOM 2588 O O . TYR A 1 316 ? -17.063 17.994 36.620 1.00 95.38 316 TYR A O 1
ATOM 2596 N N . ASN A 1 317 ? -18.785 17.205 35.413 1.00 94.94 317 ASN A N 1
ATOM 2597 C CA . ASN A 1 317 ? -19.751 18.190 35.886 1.00 94.94 317 ASN A CA 1
ATOM 2598 C C . ASN A 1 317 ? -20.124 17.929 37.358 1.00 94.94 317 ASN A C 1
ATOM 2600 O O . ASN A 1 317 ? -20.381 16.782 37.731 1.00 94.94 317 ASN A O 1
ATOM 2604 N N . ASP A 1 318 ? -20.255 18.982 38.173 1.00 93.31 318 ASP A N 1
ATOM 2605 C CA . ASP A 1 318 ? -20.652 18.895 39.592 1.00 93.31 318 ASP A CA 1
ATOM 2606 C C . ASP A 1 318 ? -21.958 18.105 39.817 1.00 93.31 318 ASP A C 1
ATOM 2608 O O . ASP A 1 318 ? -22.175 17.514 40.881 1.00 93.31 318 ASP A O 1
ATOM 2612 N N . GLY A 1 319 ? -22.831 18.033 38.804 1.00 92.88 319 GLY A N 1
ATOM 2613 C CA . GLY A 1 319 ? -24.036 17.204 38.816 1.00 92.88 319 GLY A CA 1
ATOM 2614 C C . GLY A 1 319 ? -23.774 15.720 39.109 1.00 92.88 319 GLY A C 1
ATOM 2615 O O . GLY A 1 319 ? -24.652 15.051 39.661 1.00 92.88 319 GLY A O 1
ATOM 2616 N N . TYR A 1 320 ? -22.562 15.217 38.846 1.00 95.00 320 TYR A N 1
ATOM 2617 C CA . TYR A 1 320 ? -22.147 13.842 39.143 1.00 95.00 320 TYR A CA 1
ATOM 2618 C C . TYR A 1 320 ? -22.202 13.512 40.641 1.00 95.00 320 TYR A C 1
ATOM 2620 O O . TYR A 1 320 ? -22.376 12.343 40.993 1.00 95.00 320 TYR A O 1
ATOM 2628 N N . HIS A 1 321 ? -22.116 14.506 41.534 1.00 91.81 321 HIS A N 1
ATOM 2629 C CA . HIS A 1 321 ? -22.266 14.295 42.979 1.00 91.81 321 HIS A CA 1
ATOM 2630 C C . HIS A 1 321 ? -23.681 13.854 43.383 1.00 91.81 321 HIS A C 1
ATOM 2632 O O . HIS A 1 321 ? -23.859 13.242 44.435 1.00 91.81 321 HIS A O 1
ATOM 2638 N N . ASN A 1 322 ? -24.683 14.127 42.543 1.00 90.50 322 ASN A N 1
ATOM 2639 C CA . ASN A 1 322 ? -26.078 13.748 42.783 1.00 90.50 322 ASN A CA 1
ATOM 2640 C C . ASN A 1 322 ? -26.449 12.397 42.147 1.00 90.50 322 ASN A C 1
ATOM 2642 O O . ASN A 1 322 ? -27.597 11.954 42.249 1.00 90.50 322 ASN A O 1
ATOM 2646 N N . ALA A 1 323 ? -25.496 11.742 41.481 1.00 92.31 323 ALA A N 1
ATOM 2647 C CA . ALA A 1 323 ? -25.710 10.480 40.795 1.00 92.31 323 ALA A CA 1
ATOM 2648 C C . ALA A 1 323 ? -25.547 9.273 41.716 1.00 92.31 323 ALA A C 1
ATOM 2650 O O . ALA A 1 323 ? -24.786 9.272 42.684 1.00 92.31 323 ALA A O 1
ATOM 2651 N N . ARG A 1 324 ? -26.265 8.201 41.381 1.00 89.31 324 ARG A N 1
ATOM 2652 C CA . ARG A 1 324 ? -26.215 6.928 42.108 1.00 89.31 324 ARG A CA 1
ATOM 2653 C C . ARG A 1 324 ? -25.228 5.980 41.438 1.00 89.31 324 ARG A C 1
ATOM 2655 O O . ARG A 1 324 ? -25.634 5.008 40.806 1.00 89.31 324 ARG A O 1
ATOM 2662 N N . TRP A 1 325 ? -23.942 6.291 41.557 1.00 95.56 325 TRP A N 1
ATOM 2663 C CA . TRP A 1 325 ? -22.874 5.425 41.059 1.00 95.56 325 TRP A CA 1
ATOM 2664 C C . TRP A 1 325 ? -22.828 4.100 41.822 1.00 95.56 325 TRP A C 1
ATOM 2666 O O . TRP A 1 325 ? -23.094 4.055 43.025 1.00 95.56 325 TRP A O 1
ATOM 2676 N N . SER A 1 326 ? -22.470 3.019 41.131 1.00 93.94 326 SER A N 1
ATOM 2677 C CA . SER A 1 326 ? -22.398 1.683 41.733 1.00 93.94 326 SER A CA 1
ATOM 2678 C C . SER A 1 326 ? -21.151 1.491 42.600 1.00 93.94 326 SER A C 1
ATOM 2680 O O . SER A 1 326 ? -21.160 0.680 43.528 1.00 93.94 326 SER A O 1
ATOM 2682 N N . VAL A 1 327 ? -20.096 2.271 42.341 1.00 93.19 327 VAL A N 1
ATOM 2683 C CA . VAL A 1 327 ? -18.842 2.255 43.100 1.00 93.19 327 VAL A CA 1
ATOM 2684 C C . VAL A 1 327 ? -18.430 3.660 43.532 1.00 93.19 327 VAL A C 1
ATOM 2686 O O . VAL A 1 327 ? -18.580 4.637 42.796 1.00 93.19 327 VAL A O 1
ATOM 2689 N N . ASN A 1 328 ? -17.861 3.761 44.732 1.00 93.19 328 ASN A N 1
ATOM 2690 C CA . ASN A 1 328 ? -17.206 4.979 45.194 1.00 93.19 328 ASN A CA 1
ATOM 2691 C C . ASN A 1 328 ? -15.693 4.844 44.986 1.00 93.19 328 ASN A C 1
ATOM 2693 O O . ASN A 1 328 ? -15.076 3.917 45.516 1.00 93.19 328 ASN A O 1
ATOM 2697 N N . VAL A 1 329 ? -15.109 5.747 44.204 1.00 93.94 329 VAL A N 1
ATOM 2698 C CA . VAL A 1 329 ? -13.695 5.725 43.812 1.00 93.94 329 VAL A CA 1
ATOM 2699 C C . VAL A 1 329 ? -13.095 7.115 43.969 1.00 93.94 329 VAL A C 1
ATOM 2701 O O . VAL A 1 329 ? -13.821 8.105 44.017 1.00 93.94 329 VAL A O 1
ATOM 2704 N N . LYS A 1 330 ? -11.767 7.198 44.049 1.00 95.06 330 LYS A N 1
ATOM 2705 C CA . LYS A 1 330 ? -11.072 8.489 43.969 1.00 95.06 330 LYS A CA 1
ATOM 2706 C C . LYS A 1 330 ? -11.123 9.009 42.533 1.00 95.06 330 LYS A C 1
ATOM 2708 O O . LYS A 1 330 ? -11.117 8.199 41.611 1.00 95.06 330 LYS A O 1
ATOM 2713 N N . ASP A 1 331 ? -11.046 10.324 42.342 1.00 94.25 331 ASP A N 1
ATOM 2714 C CA . ASP A 1 331 ? -11.019 10.930 40.998 1.00 94.25 331 ASP A CA 1
ATOM 2715 C C . ASP A 1 331 ? -9.875 10.375 40.132 1.00 94.25 331 ASP A C 1
ATOM 2717 O O . ASP A 1 331 ? -10.053 10.099 38.952 1.00 94.25 331 ASP A O 1
ATOM 2721 N N . SER A 1 332 ? -8.719 10.081 40.740 1.00 95.44 332 SER A N 1
ATOM 2722 C CA . SER A 1 332 ? -7.573 9.457 40.059 1.00 95.44 332 SER A CA 1
ATOM 2723 C C . SER A 1 332 ? -7.824 8.022 39.573 1.00 95.44 332 SER A C 1
ATOM 2725 O O . SER A 1 332 ? -7.027 7.483 38.816 1.00 95.44 332 SER A O 1
ATOM 2727 N N . GLU A 1 333 ? -8.876 7.365 40.064 1.00 97.00 333 GLU A N 1
ATOM 2728 C CA . GLU A 1 333 ? -9.285 6.002 39.700 1.00 97.00 333 GLU A CA 1
ATOM 2729 C C . GLU A 1 333 ? -10.538 6.001 38.798 1.00 97.00 333 GLU A C 1
ATOM 2731 O O . GLU A 1 333 ? -11.125 4.940 38.568 1.00 97.00 333 GLU A O 1
ATOM 2736 N N . LEU A 1 334 ? -10.952 7.177 38.313 1.00 97.56 334 LEU A N 1
ATOM 2737 C CA . LEU A 1 334 ? -12.113 7.411 37.459 1.00 97.56 334 LEU A CA 1
ATOM 2738 C C . LEU A 1 334 ? -11.661 7.994 36.122 1.00 97.56 334 LEU A C 1
ATOM 2740 O O . LEU A 1 334 ? -10.981 9.011 36.107 1.00 97.56 334 LEU A O 1
ATOM 2744 N N . PHE A 1 335 ? -12.105 7.420 35.010 1.00 98.44 335 PHE A N 1
ATOM 2745 C CA . PHE A 1 335 ? -12.076 8.111 33.721 1.00 98.44 335 PHE A CA 1
ATOM 2746 C C . PHE A 1 335 ? -13.447 8.645 33.348 1.00 98.44 335 PHE A C 1
ATOM 2748 O O . PHE A 1 335 ? -14.463 8.006 33.611 1.00 98.44 335 PHE A O 1
ATOM 2755 N N . VAL A 1 336 ? -13.457 9.785 32.670 1.00 98.56 336 VAL A N 1
ATOM 2756 C CA . VAL A 1 336 ? -14.653 10.385 32.094 1.00 98.56 336 VAL A CA 1
ATOM 2757 C C . VAL A 1 336 ? -14.444 10.535 30.595 1.00 98.56 336 VAL A C 1
ATOM 2759 O O . VAL A 1 336 ? -13.433 11.087 30.159 1.00 98.56 336 VAL A O 1
ATOM 2762 N N . ILE A 1 337 ? -15.359 9.972 29.801 1.00 98.50 337 ILE A N 1
ATOM 2763 C CA . ILE A 1 337 ? -15.352 10.128 28.342 1.00 98.50 337 ILE A CA 1
ATOM 2764 C C . ILE A 1 337 ? -16.128 11.395 27.988 1.00 98.50 337 ILE A C 1
ATOM 2766 O O . ILE A 1 337 ? -17.310 11.519 28.298 1.00 98.50 337 ILE A O 1
ATOM 2770 N N . HIS A 1 338 ? -15.463 12.291 27.270 1.00 97.12 338 HIS A N 1
ATOM 2771 C CA . HIS A 1 338 ? -15.994 13.544 26.758 1.00 97.12 338 HIS A CA 1
ATOM 2772 C C . HIS A 1 338 ? -15.889 13.593 25.238 1.00 97.12 338 HIS A C 1
ATOM 2774 O O . HIS A 1 338 ? -14.984 13.006 24.639 1.00 97.12 338 HIS A O 1
ATOM 2780 N N . ALA A 1 339 ? -16.787 14.362 24.625 1.00 94.50 339 ALA A N 1
ATOM 2781 C CA . ALA A 1 339 ? -16.699 14.764 23.225 1.00 94.50 339 ALA A CA 1
ATOM 2782 C C . ALA A 1 339 ? -16.384 13.620 22.228 1.00 94.50 339 ALA A C 1
ATOM 2784 O O . ALA A 1 339 ? -15.683 13.836 21.244 1.00 94.50 339 ALA A O 1
ATOM 2785 N N . LEU A 1 340 ? -16.871 12.388 22.455 1.00 97.25 340 LEU A N 1
ATOM 2786 C CA . LEU A 1 340 ? -16.694 11.297 21.488 1.00 97.25 340 LEU A CA 1
ATOM 2787 C C . LEU A 1 340 ? -17.514 11.590 20.227 1.00 97.25 340 LEU A C 1
ATOM 2789 O O . LEU A 1 340 ? -18.734 11.426 20.218 1.00 97.25 340 LEU A O 1
ATOM 2793 N N . GLY A 1 341 ? -16.832 12.006 19.164 1.00 95.75 341 GLY A N 1
ATOM 2794 C CA . GLY A 1 341 ? -17.415 12.280 17.857 1.00 95.75 341 GLY A CA 1
ATOM 2795 C C . GLY A 1 341 ? -16.910 11.296 16.809 1.00 95.75 341 GLY A C 1
ATOM 2796 O O . GLY A 1 341 ? -15.721 10.979 16.771 1.00 95.75 341 GLY A O 1
ATOM 2797 N N . VAL A 1 342 ? -17.798 10.845 15.922 1.00 95.56 342 VAL A N 1
ATOM 2798 C CA . VAL A 1 342 ? -17.446 10.101 14.703 1.00 95.56 342 VAL A CA 1
ATOM 2799 C C . VAL A 1 342 ? -18.020 10.855 13.517 1.00 95.56 342 VAL A C 1
ATOM 2801 O O . VAL A 1 342 ? -19.217 11.132 13.492 1.00 95.56 342 VAL A O 1
ATOM 2804 N N . HIS A 1 343 ? -17.179 11.188 12.541 1.00 93.88 343 HIS A N 1
ATOM 2805 C CA . HIS A 1 343 ? -17.621 11.952 11.380 1.00 93.88 343 HIS A CA 1
ATOM 2806 C C . HIS A 1 343 ? -18.652 11.152 10.556 1.00 93.88 343 HIS A C 1
ATOM 2808 O O . HIS A 1 343 ? -18.404 9.970 10.294 1.00 93.88 343 HIS A O 1
ATOM 2814 N N . PRO A 1 344 ? -19.773 11.753 10.092 1.00 89.56 344 PRO A N 1
ATOM 2815 C CA . PRO A 1 344 ? -20.866 11.017 9.446 1.00 89.56 344 PRO A CA 1
ATOM 2816 C C . PRO A 1 344 ? -20.455 10.201 8.216 1.00 89.56 344 PRO A C 1
ATOM 2818 O O . PRO A 1 344 ? -21.001 9.126 7.979 1.00 89.56 344 PRO A O 1
ATOM 2821 N N . ALA A 1 345 ? -19.429 10.651 7.484 1.00 88.12 345 ALA A N 1
ATOM 2822 C CA . ALA A 1 345 ? -18.830 9.909 6.365 1.00 88.12 345 ALA A CA 1
ATOM 2823 C C . ALA A 1 345 ? -18.260 8.523 6.752 1.00 88.12 345 ALA A C 1
ATOM 2825 O O . ALA A 1 345 ? -17.991 7.696 5.883 1.00 88.12 345 ALA A O 1
ATOM 2826 N N . TYR A 1 346 ? -18.081 8.259 8.048 1.00 88.75 346 TYR A N 1
ATOM 2827 C CA . TYR A 1 346 ? -17.575 6.998 8.587 1.00 88.75 346 TYR A CA 1
ATOM 2828 C C . TYR A 1 346 ? -18.580 6.296 9.521 1.00 88.75 346 TYR A C 1
ATOM 2830 O O . TYR A 1 346 ? -18.227 5.337 10.216 1.00 88.75 346 TYR A O 1
ATOM 2838 N N . SER A 1 347 ? -19.840 6.745 9.536 1.00 85.25 347 SER A N 1
ATOM 2839 C CA . SER A 1 347 ? -20.922 6.128 10.309 1.00 85.25 347 SER A CA 1
ATOM 2840 C C . SER A 1 347 ? -21.177 4.675 9.901 1.00 85.25 347 SER A C 1
ATOM 2842 O O . SER A 1 347 ? -20.909 4.256 8.778 1.00 85.25 347 SER A O 1
ATOM 2844 N N . GLY A 1 348 ? -21.693 3.874 10.836 1.00 83.69 348 GLY A N 1
ATOM 2845 C CA . GLY A 1 348 ? -22.029 2.464 10.591 1.00 83.69 348 GLY A CA 1
ATOM 2846 C C . GLY A 1 348 ? -20.840 1.493 10.581 1.00 83.69 348 GLY A C 1
ATOM 2847 O O . GLY A 1 348 ? -21.056 0.287 10.613 1.00 83.69 348 GLY A O 1
ATOM 2848 N N . LYS A 1 349 ? -19.592 1.981 10.636 1.00 85.62 349 LYS A N 1
ATOM 2849 C CA . LYS A 1 349 ? -18.367 1.151 10.606 1.00 85.62 349 LYS A CA 1
ATOM 2850 C C . LYS A 1 349 ? -17.864 0.687 11.983 1.00 85.62 349 LYS A C 1
ATOM 2852 O O . LYS A 1 349 ? -16.732 0.244 12.138 1.00 85.62 349 LYS A O 1
ATOM 2857 N N . GLY A 1 350 ? -18.664 0.860 13.037 1.00 90.81 350 GLY A N 1
ATOM 2858 C CA . GLY A 1 350 ? -18.282 0.473 14.403 1.00 90.81 350 GLY A CA 1
ATOM 2859 C C . GLY A 1 350 ? -17.145 1.299 15.030 1.00 90.81 350 GLY A C 1
ATOM 2860 O O . GLY A 1 350 ? -16.625 0.914 16.074 1.00 90.81 350 GLY A O 1
ATOM 2861 N N . ILE A 1 351 ? -16.771 2.441 14.446 1.00 93.75 351 ILE A N 1
ATOM 2862 C CA . ILE A 1 351 ? -15.648 3.277 14.904 1.00 93.75 351 ILE A CA 1
ATOM 2863 C C . ILE A 1 351 ? -15.803 3.743 16.357 1.00 93.75 351 ILE A C 1
ATOM 2865 O O . ILE A 1 351 ? -14.858 3.626 17.133 1.00 93.75 351 ILE A O 1
ATOM 2869 N N . ALA A 1 352 ? -16.992 4.207 16.757 1.00 95.25 352 ALA A N 1
ATOM 2870 C CA . ALA A 1 352 ? -17.232 4.649 18.133 1.00 95.25 352 ALA A CA 1
ATOM 2871 C C . ALA A 1 352 ? -16.937 3.530 19.149 1.00 95.25 352 ALA A C 1
ATOM 2873 O O . ALA A 1 352 ? -16.308 3.766 20.176 1.00 95.25 352 ALA A O 1
ATOM 2874 N N . LYS A 1 353 ? -17.306 2.283 18.820 1.00 95.56 353 LYS A N 1
ATOM 2875 C CA . LYS A 1 353 ? -17.014 1.109 19.656 1.00 95.56 353 LYS A CA 1
ATOM 2876 C C . LYS A 1 353 ? -15.515 0.859 19.771 1.00 95.56 353 LYS A C 1
ATOM 2878 O O . LYS A 1 353 ? -15.031 0.589 20.862 1.00 95.56 353 LYS A O 1
ATOM 2883 N N . GLN A 1 354 ? -14.777 0.985 18.668 1.00 95.44 354 GLN A N 1
ATOM 2884 C CA . GLN A 1 354 ? -13.319 0.831 18.668 1.00 95.44 354 GLN A CA 1
ATOM 2885 C C . GLN A 1 354 ? -12.638 1.913 19.525 1.00 95.44 354 GLN A C 1
ATOM 2887 O O . GLN A 1 354 ? -11.743 1.590 20.308 1.00 95.44 354 GLN A O 1
ATOM 2892 N N . MET A 1 355 ? -13.107 3.166 19.450 1.00 97.69 355 MET A N 1
ATOM 2893 C CA . MET A 1 355 ? -12.646 4.268 20.309 1.00 97.69 355 MET A CA 1
ATOM 2894 C C . MET A 1 355 ? -12.891 3.955 21.792 1.00 97.69 355 MET A C 1
ATOM 2896 O O . MET A 1 355 ? -11.950 3.949 22.585 1.00 97.69 355 MET A O 1
ATOM 2900 N N . VAL A 1 356 ? -14.123 3.596 22.165 1.00 98.00 356 VAL A N 1
ATOM 2901 C CA . VAL A 1 356 ? -14.474 3.241 23.552 1.00 98.00 356 VAL A CA 1
ATOM 2902 C C . VAL A 1 356 ? -13.686 2.019 24.037 1.00 98.00 356 VAL A C 1
ATOM 2904 O O . VAL A 1 356 ? -13.180 2.014 25.158 1.00 98.00 356 VAL A O 1
ATOM 2907 N N . GLN A 1 357 ? -13.499 1.000 23.192 1.00 97.56 357 GLN A N 1
ATOM 2908 C CA . GLN A 1 357 ? -12.722 -0.191 23.543 1.00 97.56 357 GLN A CA 1
ATOM 2909 C C . GLN A 1 357 ? -11.260 0.145 23.849 1.00 97.56 357 GLN A C 1
ATOM 2911 O O . GLN A 1 357 ? -10.680 -0.429 24.775 1.00 97.56 357 GLN A O 1
ATOM 2916 N N . LYS A 1 358 ? -10.662 1.083 23.102 1.00 96.81 358 LYS A N 1
ATOM 2917 C CA . LYS A 1 358 ? -9.307 1.569 23.379 1.00 96.81 358 LYS A CA 1
ATOM 2918 C C . LYS A 1 358 ? -9.220 2.179 24.778 1.00 96.81 358 LYS A C 1
ATOM 2920 O O . LYS A 1 358 ? -8.280 1.862 25.500 1.00 96.81 358 LYS A O 1
ATOM 2925 N N . VAL A 1 359 ? -10.216 2.965 25.185 1.00 97.56 359 VAL A N 1
ATOM 2926 C CA . VAL A 1 359 ? -10.265 3.578 26.525 1.00 97.56 359 VAL A CA 1
ATOM 2927 C C . VAL A 1 359 ? -10.452 2.542 27.614 1.00 97.56 359 VAL A C 1
ATOM 2929 O O . VAL A 1 359 ? -9.750 2.606 28.614 1.00 97.56 359 VAL A O 1
ATOM 2932 N N . ILE A 1 360 ? -11.323 1.551 27.415 1.00 98.12 360 ILE A N 1
ATOM 2933 C CA . ILE A 1 360 ? -11.481 0.442 28.367 1.00 98.12 360 ILE A CA 1
ATOM 2934 C C . ILE A 1 360 ? -10.144 -0.285 28.572 1.00 98.12 360 ILE A C 1
ATOM 2936 O O . ILE A 1 360 ? -9.773 -0.595 29.703 1.00 98.12 360 ILE A O 1
ATOM 2940 N N . ASN A 1 361 ? -9.389 -0.531 27.499 1.00 96.88 361 ASN A N 1
ATOM 2941 C CA . ASN A 1 361 ? -8.080 -1.177 27.603 1.00 96.88 361 ASN A CA 1
ATOM 2942 C C . ASN A 1 361 ? -7.068 -0.292 28.341 1.00 96.88 361 ASN A C 1
ATOM 2944 O O . ASN A 1 361 ? -6.400 -0.767 29.254 1.00 96.88 361 ASN A O 1
ATOM 2948 N N . THR A 1 362 ? -7.013 1.002 28.020 1.00 95.94 362 THR A N 1
ATOM 2949 C CA . THR A 1 362 ? -6.136 1.947 28.721 1.00 95.94 362 THR A CA 1
ATOM 2950 C C . THR A 1 362 ? -6.520 2.112 30.193 1.00 95.94 362 THR A C 1
ATOM 2952 O O . THR A 1 362 ? -5.643 2.188 31.048 1.00 95.94 362 THR A O 1
ATOM 2955 N N . ALA A 1 363 ? -7.810 2.089 30.521 1.00 97.38 363 ALA A N 1
ATOM 2956 C CA . ALA A 1 363 ? -8.295 2.110 31.895 1.00 97.38 363 ALA A CA 1
ATOM 2957 C C . ALA A 1 363 ? -7.782 0.894 32.687 1.00 97.38 363 ALA A C 1
ATOM 2959 O O . ALA A 1 363 ? -7.277 1.059 33.798 1.00 97.38 363 ALA A O 1
ATOM 2960 N N . ARG A 1 364 ? -7.813 -0.311 32.092 1.00 96.94 364 ARG A N 1
ATOM 2961 C CA . ARG A 1 364 ? -7.226 -1.523 32.698 1.00 96.94 364 ARG A CA 1
ATOM 2962 C C . ARG A 1 364 ? -5.723 -1.376 32.922 1.00 96.94 364 ARG A C 1
ATOM 2964 O O . ARG A 1 364 ? -5.238 -1.654 34.016 1.00 96.94 364 ARG A O 1
ATOM 2971 N N . GLU A 1 365 ? -4.993 -0.910 31.910 1.00 95.50 365 GLU A N 1
ATOM 2972 C CA . GLU A 1 365 ? -3.540 -0.687 31.983 1.00 95.50 365 GLU A CA 1
ATOM 2973 C C . GLU A 1 365 ? -3.170 0.304 33.100 1.00 95.50 365 GLU A C 1
ATOM 2975 O O . GLU A 1 365 ? -2.202 0.091 33.832 1.00 95.50 365 GLU A O 1
ATOM 2980 N N . GLN A 1 366 ? -3.973 1.357 33.272 1.00 94.88 366 GLN A N 1
ATOM 2981 C CA . GLN A 1 366 ? -3.761 2.410 34.268 1.00 94.88 366 GLN A CA 1
ATOM 2982 C C . GLN A 1 366 ? -4.422 2.133 35.626 1.00 94.88 366 GLN A C 1
ATOM 2984 O O . GLN A 1 366 ? -4.346 2.971 36.524 1.00 94.88 366 GLN A O 1
ATOM 2989 N N . LYS A 1 367 ? -5.028 0.952 35.818 1.00 96.06 367 LYS A N 1
ATOM 2990 C CA . LYS A 1 367 ? -5.723 0.557 37.060 1.00 96.06 367 LYS A CA 1
ATOM 2991 C C . LYS A 1 367 ? -6.856 1.514 37.461 1.00 96.06 367 LYS A C 1
ATOM 2993 O O . LYS A 1 367 ? -7.159 1.670 38.646 1.00 96.06 367 LYS A O 1
ATOM 2998 N N . ILE A 1 368 ? -7.485 2.137 36.471 1.00 98.25 368 ILE A N 1
ATOM 2999 C CA . ILE A 1 368 ? -8.745 2.860 36.628 1.00 98.25 368 ILE A CA 1
ATOM 3000 C C . ILE A 1 368 ? -9.823 1.842 36.988 1.00 98.25 368 ILE A C 1
ATOM 3002 O O . ILE A 1 368 ? -9.866 0.757 36.415 1.00 98.25 368 ILE A O 1
ATOM 3006 N N . LYS A 1 369 ? -10.681 2.179 37.951 1.00 97.69 369 LYS A N 1
ATOM 3007 C CA . LYS A 1 369 ? -11.714 1.272 38.474 1.00 97.69 369 LYS A CA 1
ATOM 3008 C C . LYS A 1 369 ? -13.048 1.420 37.761 1.00 97.69 369 LYS A C 1
ATOM 3010 O O . LYS A 1 369 ? -13.845 0.485 37.736 1.00 97.69 369 LYS A O 1
ATOM 3015 N N . THR A 1 370 ? -13.320 2.601 37.219 1.00 98.25 370 THR A N 1
ATOM 3016 C CA . THR A 1 370 ? -14.593 2.894 36.564 1.00 98.25 370 THR A CA 1
ATOM 3017 C C . THR A 1 370 ? -14.426 3.963 35.491 1.00 98.25 370 THR A C 1
ATOM 3019 O O . THR A 1 370 ? -13.580 4.853 35.610 1.00 98.25 370 THR A O 1
ATOM 3022 N N . ILE A 1 371 ? -15.226 3.855 34.435 1.00 98.62 371 ILE A N 1
ATOM 3023 C CA . ILE A 1 371 ? -15.355 4.857 33.380 1.00 98.62 371 ILE A CA 1
ATOM 3024 C C . ILE A 1 371 ? -16.783 5.387 33.431 1.00 98.62 371 ILE A C 1
ATOM 3026 O O . ILE A 1 371 ? -17.734 4.603 33.440 1.00 98.62 371 ILE A O 1
ATOM 3030 N N . ARG A 1 372 ? -16.942 6.707 33.446 1.00 98.50 372 ARG A N 1
ATOM 3031 C CA . ARG A 1 372 ? -18.243 7.378 33.459 1.00 98.50 372 ARG A CA 1
ATOM 3032 C C . ARG A 1 372 ? -18.393 8.289 32.259 1.00 98.50 372 ARG A C 1
ATOM 3034 O O . ARG A 1 372 ? -17.413 8.684 31.631 1.00 98.50 372 ARG A O 1
ATOM 3041 N N . LEU A 1 373 ? -19.638 8.589 31.938 1.00 98.00 373 LEU A N 1
ATOM 3042 C CA . LEU A 1 373 ? -19.994 9.552 30.911 1.00 98.00 373 LEU A CA 1
ATOM 3043 C C . LEU A 1 373 ? -21.435 10.008 31.094 1.00 98.00 373 LEU A C 1
ATOM 3045 O O . LEU A 1 373 ? -22.253 9.332 31.728 1.00 98.00 373 LEU A O 1
ATOM 3049 N N . ASP A 1 374 ? -21.738 11.134 30.469 1.00 96.56 374 ASP A N 1
ATOM 3050 C CA . ASP A 1 374 ? -23.073 11.684 30.356 1.00 96.56 374 ASP A CA 1
ATOM 3051 C C . ASP A 1 374 ? -23.454 11.851 28.888 1.00 96.56 374 ASP A C 1
ATOM 3053 O O . ASP A 1 374 ? -22.652 12.243 28.043 1.00 96.56 374 ASP A O 1
ATOM 3057 N N . VAL A 1 375 ? -24.695 11.489 28.582 1.00 94.88 375 VAL A N 1
ATOM 3058 C CA . VAL A 1 375 ? -25.268 11.583 27.243 1.00 94.88 375 VAL A CA 1
ATOM 3059 C C . VAL A 1 375 ? -26.471 12.505 27.310 1.00 94.88 375 VAL A C 1
ATOM 3061 O O . VAL A 1 375 ? -27.349 12.304 28.151 1.00 94.88 375 VAL A O 1
ATOM 3064 N N . LEU A 1 376 ? -26.520 13.503 26.427 1.00 94.31 376 LEU A N 1
ATOM 3065 C CA . LEU A 1 376 ? -27.692 14.361 26.266 1.00 94.31 376 LEU A CA 1
ATOM 3066 C C . LEU A 1 376 ? -28.939 13.496 26.034 1.00 94.31 376 LEU A C 1
ATOM 3068 O O . LEU A 1 376 ? -28.941 12.629 25.156 1.00 94.31 376 LEU A O 1
ATOM 3072 N N . GLU A 1 377 ? -29.991 13.711 26.829 1.00 92.56 377 GLU A N 1
ATOM 3073 C CA . GLU A 1 377 ? -31.226 12.933 26.716 1.00 92.56 377 GLU A CA 1
ATOM 3074 C C . GLU A 1 377 ? -31.810 13.045 25.299 1.00 92.56 377 GLU A C 1
ATOM 3076 O O . GLU A 1 377 ? -32.049 14.141 24.795 1.00 92.56 377 GLU A O 1
ATOM 3081 N N . GLY A 1 378 ? -32.025 11.895 24.653 1.00 88.44 378 GLY A N 1
ATOM 3082 C CA . GLY A 1 378 ? -32.495 11.822 23.268 1.00 88.44 378 GLY A CA 1
ATOM 3083 C C . GLY A 1 378 ? -31.398 11.529 22.242 1.00 88.44 378 GLY A C 1
ATOM 3084 O O . GLY A 1 378 ? -31.727 11.231 21.098 1.00 88.44 378 GLY A O 1
ATOM 3085 N N . ASN A 1 379 ? -30.115 11.517 22.619 1.00 89.94 379 ASN A N 1
ATOM 3086 C CA . ASN A 1 379 ? -29.037 11.052 21.741 1.00 89.94 379 ASN A CA 1
ATOM 3087 C C . ASN A 1 379 ? -28.986 9.509 21.694 1.00 89.94 379 ASN A C 1
ATOM 3089 O O . ASN A 1 379 ? -28.079 8.860 22.223 1.00 89.94 379 ASN A O 1
ATOM 3093 N N . ILE A 1 380 ? -29.993 8.923 21.035 1.00 91.00 380 ILE A N 1
ATOM 3094 C CA . ILE A 1 380 ? -30.188 7.470 20.917 1.00 91.00 380 ILE A CA 1
ATOM 3095 C C . ILE A 1 380 ? -28.939 6.750 20.370 1.00 91.00 380 ILE A C 1
ATOM 3097 O O . ILE A 1 380 ? -28.573 5.718 20.944 1.00 91.00 380 ILE A O 1
ATOM 3101 N N . PRO A 1 381 ? -28.239 7.247 19.325 1.00 90.88 381 PRO A N 1
ATOM 3102 C CA . PRO A 1 381 ? -27.035 6.586 18.823 1.00 90.88 381 PRO A CA 1
ATOM 3103 C C . PRO A 1 381 ? -25.929 6.450 19.878 1.00 90.88 381 PRO A C 1
ATOM 3105 O O . PRO A 1 381 ? -25.335 5.377 20.005 1.00 90.88 381 PRO A O 1
ATOM 3108 N N . ALA A 1 382 ? -25.673 7.500 20.666 1.00 92.06 382 ALA A N 1
ATOM 3109 C CA . ALA A 1 382 ? -24.666 7.455 21.724 1.00 92.06 382 ALA A CA 1
ATOM 3110 C C . ALA A 1 382 ? -25.059 6.466 22.833 1.00 92.06 382 ALA A C 1
ATOM 3112 O O . ALA A 1 382 ? -24.252 5.616 23.217 1.00 92.06 382 ALA A O 1
ATOM 3113 N N . GLU A 1 383 ? -26.315 6.504 23.294 1.00 93.88 383 GLU A N 1
ATOM 3114 C CA . GLU A 1 383 ? -26.821 5.570 24.311 1.00 93.88 383 GLU A CA 1
ATOM 3115 C C . GLU A 1 383 ? -26.681 4.102 23.878 1.00 93.88 383 GLU A C 1
ATOM 3117 O O . GLU A 1 383 ? -26.268 3.244 24.669 1.00 93.88 383 GLU A O 1
ATOM 3122 N N . GLN A 1 384 ? -26.986 3.805 22.610 1.00 93.69 384 GLN A N 1
ATOM 3123 C CA . GLN A 1 384 ? -26.852 2.462 22.050 1.00 93.69 384 GLN A CA 1
ATOM 3124 C C . GLN A 1 384 ? -25.396 1.996 22.013 1.00 93.69 384 GLN A C 1
ATOM 3126 O O . GLN A 1 384 ? -25.122 0.853 22.386 1.00 93.69 384 GLN A O 1
ATOM 3131 N N . VAL A 1 385 ? -24.462 2.859 21.594 1.00 94.88 385 VAL A N 1
ATOM 3132 C CA . VAL A 1 385 ? -23.031 2.522 21.568 1.00 94.88 385 VAL A CA 1
ATOM 3133 C C . VAL A 1 385 ? -22.550 2.151 22.966 1.00 94.88 385 VAL A C 1
ATOM 3135 O O . VAL A 1 385 ? -21.986 1.072 23.139 1.00 94.88 385 VAL A O 1
ATOM 3138 N N . TYR A 1 386 ? -22.807 2.991 23.970 1.00 97.50 386 TYR A N 1
ATOM 3139 C CA . TYR A 1 386 ? -22.313 2.740 25.324 1.00 97.50 386 TYR A CA 1
ATOM 3140 C C . TYR A 1 386 ? -22.943 1.497 25.953 1.00 97.50 386 TYR A C 1
ATOM 3142 O O . TYR A 1 386 ? -22.224 0.661 26.502 1.00 97.50 386 TYR A O 1
ATOM 3150 N N . THR A 1 387 ? -24.254 1.300 25.785 1.00 96.56 387 THR A N 1
ATOM 3151 C CA . THR A 1 387 ? -24.939 0.092 26.274 1.00 96.56 387 THR A CA 1
ATOM 3152 C C . THR A 1 387 ? -24.359 -1.178 25.638 1.00 96.56 387 THR A C 1
ATOM 3154 O O . THR A 1 387 ? -24.102 -2.161 26.329 1.00 96.56 387 THR A O 1
ATOM 3157 N N . GLN A 1 388 ? -24.083 -1.163 24.328 1.00 95.75 388 GLN A N 1
ATOM 3158 C CA . GLN A 1 388 ? -23.466 -2.297 23.623 1.00 95.75 388 GLN A CA 1
ATOM 3159 C C . GLN A 1 388 ? -22.013 -2.554 24.044 1.00 95.75 388 GLN A C 1
ATOM 3161 O O . GLN A 1 388 ? -21.544 -3.685 23.942 1.00 95.75 388 GLN A O 1
ATOM 3166 N N . MET A 1 389 ? -21.311 -1.525 24.524 1.00 97.44 389 MET A N 1
ATOM 3167 C CA . MET A 1 389 ? -19.967 -1.635 25.099 1.00 97.44 389 MET A CA 1
ATOM 3168 C C . MET A 1 389 ? -19.978 -2.067 26.575 1.00 97.44 389 MET A C 1
ATOM 3170 O O . MET A 1 389 ? -18.918 -2.163 27.188 1.00 97.44 389 MET A O 1
ATOM 3174 N N . GLY A 1 390 ? -21.155 -2.345 27.147 1.00 96.94 390 GLY A N 1
ATOM 3175 C CA . GLY A 1 390 ? -21.311 -2.840 28.515 1.00 96.94 390 GLY A CA 1
ATOM 3176 C C . GLY A 1 390 ? -21.435 -1.751 29.580 1.00 96.94 390 GLY A C 1
ATOM 3177 O O . GLY A 1 390 ? -21.378 -2.069 30.766 1.00 96.94 390 GLY A O 1
ATOM 3178 N N . PHE A 1 391 ? -21.600 -0.483 29.193 1.00 98.25 391 PHE A N 1
ATOM 3179 C CA . PHE A 1 391 ? -21.923 0.571 30.151 1.00 98.25 391 PHE A CA 1
ATOM 3180 C C . PHE A 1 391 ? -23.354 0.396 30.665 1.00 98.25 391 PHE A C 1
ATOM 3182 O O . PHE A 1 391 ? -24.277 0.077 29.913 1.00 98.25 391 PHE A O 1
ATOM 3189 N N . VAL A 1 392 ? -23.543 0.655 31.954 1.00 97.31 392 VAL A N 1
ATOM 3190 C CA . VAL A 1 392 ? -24.824 0.552 32.648 1.00 97.31 392 VAL A CA 1
ATOM 3191 C C . VAL A 1 392 ? -25.358 1.951 32.916 1.00 97.31 392 VAL A C 1
ATOM 3193 O O . VAL A 1 392 ? -24.646 2.806 33.434 1.00 97.31 392 VAL A O 1
ATOM 3196 N N . TYR A 1 393 ? -26.624 2.185 32.582 1.00 97.25 393 TYR A N 1
ATOM 3197 C CA . TYR A 1 393 ? -27.322 3.416 32.950 1.00 97.25 393 TYR A CA 1
ATOM 3198 C C . TYR A 1 393 ? -27.473 3.523 34.478 1.00 97.25 393 TYR A C 1
ATOM 3200 O O . TYR A 1 393 ? -27.966 2.594 35.122 1.00 97.25 393 TYR A O 1
ATOM 3208 N N . CYS A 1 394 ? -27.103 4.671 35.047 1.00 96.00 394 CYS A N 1
ATOM 3209 C CA . CYS A 1 394 ? -27.159 4.929 36.488 1.00 96.00 394 CYS A CA 1
ATOM 3210 C C . CYS A 1 394 ? -28.336 5.831 36.876 1.00 96.00 394 CYS A C 1
ATOM 3212 O O . CYS A 1 394 ? -29.130 5.496 37.758 1.00 96.00 394 CYS A O 1
ATOM 3214 N N . SER A 1 395 ? -28.444 6.999 36.242 1.00 95.38 395 SER A N 1
ATOM 3215 C CA . SER A 1 395 ? -29.461 8.007 36.561 1.00 95.38 395 SER A CA 1
ATOM 3216 C C . SER A 1 395 ? -29.588 9.049 35.456 1.00 95.38 395 SER A C 1
ATOM 3218 O O . SER A 1 395 ? -28.616 9.323 34.759 1.00 95.38 395 SER A O 1
ATOM 3220 N N . THR A 1 396 ? -30.746 9.698 35.360 1.00 96.44 396 THR A N 1
ATOM 3221 C CA . THR A 1 396 ? -30.913 10.944 34.606 1.00 96.44 396 THR A CA 1
ATOM 3222 C C . THR A 1 396 ? -30.819 12.114 35.577 1.00 96.44 396 THR A C 1
ATOM 3224 O O . THR A 1 396 ? -31.534 12.137 36.582 1.00 96.44 396 THR A O 1
ATOM 3227 N N . ILE A 1 397 ? -29.942 13.074 35.290 1.00 95.50 397 ILE A N 1
ATOM 3228 C CA . ILE A 1 397 ? -29.745 14.281 36.099 1.00 95.50 397 ILE A CA 1
ATOM 3229 C C . ILE A 1 397 ? -29.888 15.506 35.211 1.00 95.50 397 ILE A C 1
ATOM 3231 O O . ILE A 1 397 ? -29.438 15.515 34.069 1.00 95.50 397 ILE A O 1
ATOM 3235 N N . LYS A 1 398 ? -30.509 16.553 35.753 1.00 95.88 398 LYS A N 1
ATOM 3236 C CA . LYS A 1 398 ? -30.558 17.854 35.101 1.00 95.88 398 LYS A CA 1
ATOM 3237 C C . LYS A 1 398 ? -29.251 18.603 35.367 1.00 95.88 398 LYS A C 1
ATOM 3239 O O . LYS A 1 398 ? -28.969 18.929 36.519 1.00 95.88 398 LYS A O 1
ATOM 3244 N N . MET A 1 399 ? -28.470 18.857 34.322 1.00 95.56 399 MET A N 1
ATOM 3245 C CA . MET A 1 399 ? -27.175 19.546 34.386 1.00 95.56 399 MET A CA 1
ATOM 3246 C C . MET A 1 399 ? -27.170 20.746 33.437 1.00 95.56 399 MET A C 1
ATOM 3248 O O . MET A 1 399 ? -28.015 20.845 32.546 1.00 95.56 399 MET A O 1
ATOM 3252 N N . PHE A 1 400 ? -26.250 21.678 33.672 1.00 94.12 400 PHE A N 1
ATOM 3253 C CA . PHE A 1 400 ? -26.018 22.818 32.795 1.00 94.12 400 PHE A CA 1
ATOM 3254 C C . PHE A 1 400 ? -24.702 22.627 32.049 1.00 94.12 400 PHE A C 1
ATOM 3256 O O . PHE A 1 400 ? -23.671 22.403 32.686 1.00 94.12 400 PHE A O 1
ATOM 3263 N N . TYR A 1 401 ? -24.763 22.781 30.732 1.00 91.00 401 TYR A N 1
ATOM 3264 C CA . TYR A 1 401 ? -23.616 23.021 29.864 1.00 91.00 401 TYR A CA 1
ATOM 3265 C C . TYR A 1 401 ? -23.893 24.266 29.016 1.00 91.00 401 TYR A C 1
ATOM 3267 O O . TYR A 1 401 ? -25.051 24.650 28.841 1.00 91.00 401 TYR A O 1
ATOM 3275 N N . GLU A 1 402 ? -22.845 24.935 28.540 1.00 88.81 402 GLU A N 1
ATOM 3276 C CA . GLU A 1 402 ? -22.988 26.196 27.800 1.00 88.81 402 GLU A CA 1
ATOM 3277 C C . GLU A 1 402 ? -23.681 26.013 26.442 1.00 88.81 402 GLU A C 1
ATOM 3279 O O . GLU A 1 402 ? -24.445 26.885 26.038 1.00 88.81 402 GLU A O 1
ATOM 3284 N N . ASP A 1 403 ? -23.471 24.871 25.785 1.00 85.25 403 ASP A N 1
ATOM 3285 C CA . ASP A 1 403 ? -24.026 24.515 24.474 1.00 85.25 403 ASP A CA 1
ATOM 3286 C C . ASP A 1 403 ? -25.508 24.114 24.544 1.00 85.25 403 ASP A C 1
ATOM 3288 O O . ASP A 1 403 ? -26.295 24.458 23.668 1.00 85.25 403 ASP A O 1
ATOM 3292 N N . THR A 1 404 ? -25.940 23.441 25.613 1.00 88.50 404 THR A N 1
ATOM 3293 C CA . THR A 1 404 ? -27.331 22.954 25.722 1.00 88.50 404 THR A CA 1
ATOM 3294 C C . THR A 1 404 ? -28.197 23.693 26.742 1.00 88.50 404 THR A C 1
ATOM 3296 O O . THR A 1 404 ? -29.406 23.458 26.832 1.00 88.50 404 THR A O 1
ATOM 3299 N N . GLY A 1 405 ? -27.594 24.517 27.598 1.00 92.62 405 GLY A N 1
ATOM 3300 C CA . GLY A 1 405 ? -28.242 25.059 28.788 1.00 92.62 405 GLY A CA 1
ATOM 3301 C C . GLY A 1 405 ? -28.660 23.978 29.797 1.00 92.62 405 GLY A C 1
ATOM 3302 O O . GLY A 1 405 ? -28.087 22.890 29.864 1.00 92.62 405 GLY A O 1
ATOM 3303 N N . TRP A 1 406 ? -29.676 24.283 30.615 1.00 94.88 406 TRP A N 1
ATOM 3304 C CA . TRP A 1 406 ? -30.213 23.365 31.628 1.00 94.88 406 TRP A CA 1
ATOM 3305 C C . TRP A 1 406 ? -31.091 22.278 31.006 1.00 94.88 406 TRP A C 1
ATOM 3307 O O . TRP A 1 406 ? -32.283 22.500 30.768 1.00 94.88 406 TRP A O 1
ATOM 3317 N N . THR A 1 407 ? -30.550 21.074 30.861 1.00 94.75 407 THR A N 1
ATOM 3318 C CA . THR A 1 407 ? -31.266 19.934 30.278 1.00 94.75 407 THR A CA 1
ATOM 3319 C C . THR A 1 407 ? -30.944 18.626 31.000 1.00 94.75 407 THR A C 1
ATOM 3321 O O . THR A 1 407 ? -30.147 18.590 31.938 1.00 94.75 407 THR A O 1
ATOM 3324 N N . ASN A 1 408 ? -31.638 17.559 30.622 1.00 95.50 408 ASN A N 1
ATOM 3325 C CA . ASN A 1 408 ? -31.459 16.234 31.189 1.00 95.50 408 ASN A CA 1
ATOM 3326 C C . ASN A 1 408 ? -30.320 15.491 30.489 1.00 95.50 408 ASN A C 1
ATOM 3328 O O . ASN A 1 408 ? -30.249 15.431 29.263 1.00 95.50 408 ASN A O 1
ATOM 3332 N N . TYR A 1 409 ? -29.487 14.851 31.298 1.00 96.31 409 TYR A N 1
ATOM 3333 C CA . TYR A 1 409 ? -28.405 13.989 30.858 1.00 96.31 409 TYR A CA 1
ATOM 3334 C C . TYR A 1 409 ? -28.549 12.616 31.485 1.00 96.31 409 TYR A C 1
ATOM 3336 O O . TYR A 1 409 ? -28.786 12.484 32.689 1.00 96.31 409 TYR A O 1
ATOM 3344 N N . ARG A 1 410 ? -28.384 11.589 30.661 1.00 96.88 410 ARG A N 1
ATOM 3345 C CA . ARG A 1 410 ? -28.396 10.187 31.064 1.00 96.88 410 ARG A CA 1
ATOM 3346 C C . ARG A 1 410 ? -26.965 9.778 31.386 1.00 96.88 410 ARG A C 1
ATOM 3348 O O . ARG A 1 410 ? -26.088 9.854 30.531 1.00 96.88 410 ARG A O 1
ATOM 3355 N N . LEU A 1 411 ? -26.737 9.382 32.632 1.00 97.94 411 LEU A N 1
ATOM 3356 C CA . LEU A 1 411 ? -25.426 9.003 33.147 1.00 97.94 411 LEU A CA 1
ATOM 3357 C C . LEU A 1 411 ? -25.203 7.504 33.003 1.00 97.94 411 LEU A C 1
ATOM 3359 O O . LEU A 1 411 ? -26.085 6.710 33.347 1.00 97.94 411 LEU A O 1
ATOM 3363 N N . PHE A 1 412 ? -24.010 7.131 32.554 1.00 98.12 412 PHE A N 1
ATOM 3364 C CA . PHE A 1 412 ? -23.608 5.746 32.350 1.00 98.12 412 PHE A CA 1
ATOM 3365 C C . PHE A 1 412 ? -22.284 5.446 33.056 1.00 98.12 412 PHE A C 1
ATOM 3367 O O . PHE A 1 412 ? -21.407 6.303 33.152 1.00 98.12 412 PHE A O 1
ATOM 3374 N N . GLU A 1 413 ? -22.136 4.209 33.526 1.00 98.00 413 GLU A N 1
ATOM 3375 C CA . GLU A 1 413 ? -20.948 3.721 34.224 1.00 98.00 413 GLU A CA 1
ATOM 3376 C C . GLU A 1 413 ? -20.498 2.366 33.670 1.00 98.00 413 GLU A C 1
ATOM 3378 O O . GLU A 1 413 ? -21.313 1.478 33.422 1.00 98.00 413 GLU A O 1
ATOM 3383 N N . TYR A 1 414 ? -19.190 2.191 33.509 1.00 98.38 414 TYR A N 1
ATOM 3384 C CA . TYR A 1 414 ? -18.555 0.918 33.187 1.00 98.38 414 TYR A CA 1
ATOM 3385 C C . TYR A 1 414 ? -17.540 0.568 34.270 1.00 98.38 414 TYR A C 1
ATOM 3387 O O . TYR A 1 414 ? -16.573 1.301 34.483 1.00 98.38 414 TYR A O 1
ATOM 3395 N N . ILE A 1 415 ? -17.735 -0.573 34.929 1.00 97.88 415 ILE A N 1
ATOM 3396 C CA . ILE A 1 415 ? -16.791 -1.082 35.925 1.00 97.88 415 ILE A CA 1
ATOM 3397 C C . ILE A 1 415 ? -15.659 -1.820 35.220 1.00 97.88 415 ILE A C 1
ATOM 3399 O O . ILE A 1 415 ? -15.875 -2.772 34.468 1.00 97.88 415 ILE A O 1
ATOM 3403 N N . VAL A 1 416 ? -14.439 -1.356 35.466 1.00 96.06 416 VAL A N 1
ATOM 3404 C CA . VAL A 1 416 ? -13.231 -1.911 34.867 1.00 96.06 416 VAL A CA 1
ATOM 3405 C C . VAL A 1 416 ? -12.773 -3.079 35.737 1.00 96.06 416 VAL A C 1
ATOM 3407 O O . VAL A 1 416 ? -12.271 -2.878 36.841 1.00 96.06 416 VAL A O 1
ATOM 3410 N N . ASN A 1 417 ? -12.997 -4.295 35.236 1.00 81.69 417 ASN A N 1
ATOM 3411 C CA . ASN A 1 417 ? -12.560 -5.545 35.864 1.00 81.69 417 ASN A CA 1
ATOM 3412 C C . ASN A 1 417 ? -11.153 -5.954 35.434 1.00 81.69 417 ASN A C 1
ATOM 3414 O O . ASN A 1 417 ? -10.824 -5.740 34.236 1.00 81.69 417 ASN A O 1
#

Sequence (417 aa):
MEREYFLTTDRIGFSDERLNTDLDDSAEEQSAGRNAVLYIHGKGGSHLEAEQYRKNCPGFDIIGVDYEVDVPWIVEDKIRQVYDEAEKKYQHIDVIASSIGAYFAMHSLQKKHIEKALFISPIVDMEKLILDMMNWAGVSEEELAGKGEIPTDFGETLSWEYLCFVRENPICWNVPTEILYGGKDNLTSRKTIEQFTDCHNVRLTVMEEGEHWFHTKEHLTFLDRWMKDIMLTETEKSESDNKIKIRIADVGDYIQVRDFYYSLIDAMEDAEYKPGWERDIYPTQEFLVHSIEKGNLYIGRVNEYIAACMVVNHEYNDGYHNARWSVNVKDSELFVIHALGVHPAYSGKGIAKQMVQKVINTAREQKIKTIRLDVLEGNIPAEQVYTQMGFVYCSTIKMFYE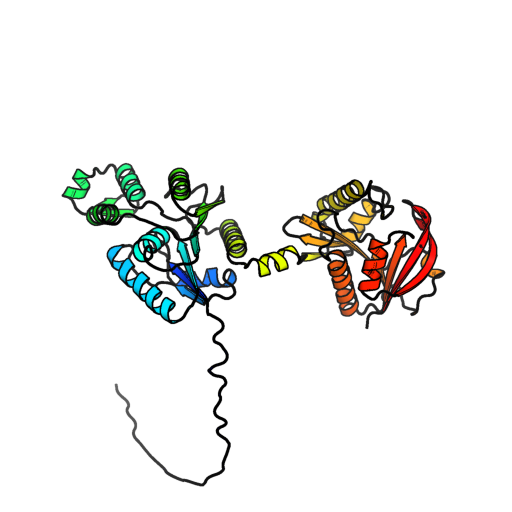DTGWTNYRLFEYIVN

Foldseek 3Di:
DDDDDDDDDDDDDDDDDDDDPPPPPVPPPPPPFQEEEEEFEAVVDALVCQVLCCVQAPRYHYGRQGDDDLALVVLLVSSLVVVVVCVVRGPAYEYEYAASSQVSCQLNDQVDDHAEYEYELYPPQVLVLLVVVCVVQVHDLVRQVVPQWDAGPVGDIRGNVRNVVCVVRDGDHAHQYEYEHELAEPRDHPVNVVVSVVRYNYDYDYPNHGYSDQDDPVSSVVVSVVSNVVNQDPVRVLVLQLDWDKAQAAQVCLVQVLVQVVLQQVQCVPPPADQLDDRCQVPHSVNSNVQSVVSQKMFTDRPNHGQWIKGKDLDDAPQCVVWDDPDDDDSQLEIEIPDTTGRPVCPPSCVSLVVVVVVLVVSLVSNRFKYKYKGFPRNVVVVVSCVVNVWDWTDWTFGAGRSNGTGIITMTMDGRD

InterPro domains:
  IPR000182 GNAT domain [PF00583] (272-391)
  IPR000182 GNAT domain [PS51186] (255-416)
  IPR016181 Acyl-CoA N-acyltransferase [SSF55729] (243-405)
  IPR029058 Alpha/Beta hydrolase fold [G3DSA:3.40.50.1820] (34-232)
  IPR029058 Alpha/Beta hydrolase fold [SSF53474] (33-228)
  IPR050680 YpeA/RimI acetyltransferase [PTHR43420] (305-403)